Protein AF-A0A6I1HTA2-F1 (afdb_monomer)

Solvent-accessible surface area (backbone atoms only — not comparable to full-atom values): 23032 Å² total; per-residue (Å²): 132,74,70,72,24,56,87,60,20,30,31,31,39,62,75,44,54,17,88,78,35,77,84,54,64,39,49,25,40,36,20,48,51,36,47,83,95,54,58,52,68,89,63,70,49,39,44,61,61,38,47,58,70,46,81,68,65,88,67,52,58,52,74,61,76,42,40,34,39,36,61,50,63,54,88,80,76,42,37,81,45,33,26,37,35,41,40,52,60,35,71,24,55,63,35,62,43,69,68,36,42,53,48,39,51,52,50,50,54,50,49,47,32,46,45,32,57,69,27,43,66,27,91,76,36,36,28,35,91,65,39,49,60,51,51,50,56,48,52,55,60,62,43,53,35,46,43,89,48,47,48,33,76,74,41,45,41,40,75,28,76,96,68,83,48,57,28,30,32,44,61,48,67,66,25,36,41,35,39,46,63,50,54,66,72,58,90,67,73,101,84,66,96,74,83,62,85,54,93,78,72,77,49,76,36,40,30,24,76,28,76,56,97,90,44,68,25,42,23,52,32,62,66,59,48,71,45,87,60,84,75,71,78,71,70,80,80,66,100,61,66,38,83,46,71,80,60,38,67,37,97,90,55,58,21,46,38,39,32,42,36,43,38,82,50,70,73,57,96,88,50,68,66,57,92,52,64,73,44,21,34,30,33,29,28,16,82,42,67,58,38,51,74,75,67,44,44,74,45,31,51,45,70,42,65,38,48,73,43,53,21,30,38,28,35,41,24,61,42,88,51,91,68,65,42,83,43,79,40,54,71,76,43,20,52,46,64,57,43,54,74,79,42,94,72,66,83,45,78,59,48,72,79,31,43,48,42,28,40,66,37,80,69,61,61,94,56,90,84,70,88,42,66,26,41,51,33,68,52,55,99,8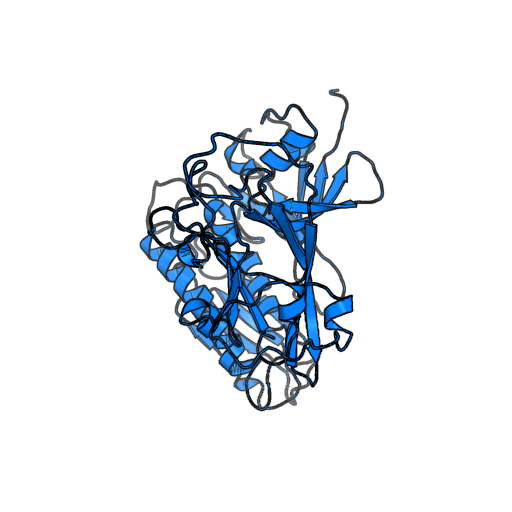2,62,88,63,66,63,64,71,43,36,58,37,53,63,55,71,57,25,37,36,38,42,48,74,69,80,91,126

Secondary structure (DSSP, 8-state):
----S-TTEEEEEEEE--TTSTT--EEEEEPTT--TT-SS-SS-EEEES-B-S-S-GGG--EE-SSEEEEEE-PSSP-TTT-EEEEEE--SSTT--SHHHHHHHHHHHHHHHHHHIIIIISSSS-SB-TTHHHHHHHHHHHT--EEGGGHHHHHH--B--TTT-SPPEEEE-TT-EEEEEE-S----S-TT-----------EEEE-EEEEETTEEEEESSHHHHHTT-------S--S--BS-GGGGGSTTT--SEEEEE--SSPPPTTSPP---GGGSEEEEEESSHHHHHHSPEEEEEE-SSEEEEEEEEEEEEETT-SSPEEEEEETT-BHHHHHTTTS-----TTHHHHEEEEEEE--SSS-TT--EEEEEESS-TT--S--GGGGGPBP-TT-EEEE------

Structure (mmCIF, N/CA/C/O backbone):
data_AF-A0A6I1HTA2-F1
#
_entry.id   AF-A0A6I1HTA2-F1
#
loop_
_atom_site.group_PDB
_atom_site.id
_atom_site.type_symbol
_atom_site.label_atom_id
_atom_site.label_alt_id
_atom_site.label_comp_id
_atom_site.label_asym_id
_atom_site.label_entity_id
_atom_site.label_seq_id
_atom_site.pdbx_PDB_ins_code
_atom_site.Cartn_x
_atom_site.Cartn_y
_atom_site.Cartn_z
_atom_site.occupancy
_atom_site.B_iso_or_equiv
_atom_site.auth_seq_id
_atom_site.auth_comp_id
_atom_site.auth_asym_id
_atom_site.auth_atom_id
_atom_site.pdbx_PDB_model_num
ATOM 1 N N . MET A 1 1 ? 13.888 22.150 19.339 1.00 44.03 1 MET A N 1
ATOM 2 C CA . MET A 1 1 ? 13.905 21.905 17.881 1.00 44.03 1 MET A CA 1
ATOM 3 C C . MET A 1 1 ? 12.571 22.363 17.313 1.00 44.03 1 MET A C 1
ATOM 5 O O . MET A 1 1 ? 11.570 22.090 17.970 1.00 44.03 1 MET A O 1
ATOM 9 N N . PRO A 1 2 ? 12.536 23.119 16.205 1.00 40.41 2 PRO A N 1
ATOM 10 C CA . PRO A 1 2 ? 11.285 23.691 15.713 1.00 40.41 2 PRO A CA 1
ATOM 11 C C . PRO A 1 2 ? 10.318 22.600 15.226 1.00 40.41 2 PRO A C 1
ATOM 13 O O . PRO A 1 2 ? 10.735 21.518 14.828 1.00 40.41 2 PRO A O 1
ATOM 16 N N . SER A 1 3 ? 9.013 22.859 15.299 1.00 44.41 3 SER A N 1
ATOM 17 C CA . SER A 1 3 ? 7.999 22.044 14.623 1.00 44.41 3 SER A CA 1
ATOM 18 C C . SER A 1 3 ? 8.185 22.214 13.116 1.00 44.41 3 SER A C 1
ATOM 20 O O . SER A 1 3 ? 8.087 23.334 12.616 1.00 44.41 3 SER A O 1
ATOM 22 N N . PHE A 1 4 ? 8.508 21.138 12.401 1.00 51.53 4 PHE A N 1
ATOM 23 C CA . PHE A 1 4 ? 8.965 21.243 11.010 1.00 51.53 4 PHE A CA 1
ATOM 24 C C . PHE A 1 4 ? 7.854 21.097 9.966 1.00 51.53 4 PHE A C 1
ATOM 26 O O . PHE A 1 4 ? 8.084 21.443 8.814 1.00 51.53 4 PHE A O 1
ATOM 33 N N . SER A 1 5 ? 6.661 20.631 10.340 1.00 54.19 5 SER A N 1
ATOM 34 C CA . SER A 1 5 ? 5.533 20.509 9.412 1.00 54.19 5 SER A CA 1
ATOM 35 C C . SER A 1 5 ? 4.430 21.516 9.770 1.00 54.19 5 SER A C 1
ATOM 37 O O . SER A 1 5 ? 3.880 21.445 10.876 1.00 54.19 5 SER A O 1
ATOM 39 N N . PRO A 1 6 ? 4.097 22.457 8.864 1.00 57.16 6 PRO A N 1
ATOM 40 C CA . PRO A 1 6 ? 2.872 23.245 8.953 1.00 57.16 6 PRO A CA 1
ATOM 41 C C . PRO A 1 6 ? 1.632 22.351 9.086 1.00 57.16 6 PRO A C 1
ATOM 43 O O . PRO A 1 6 ? 1.630 21.187 8.677 1.00 57.16 6 PRO A O 1
ATOM 46 N N . ASN A 1 7 ? 0.540 22.904 9.622 1.00 64.44 7 ASN A N 1
ATOM 47 C CA . ASN A 1 7 ? -0.749 22.212 9.599 1.00 64.44 7 ASN A CA 1
ATOM 48 C C . ASN A 1 7 ? -1.073 21.772 8.158 1.00 64.44 7 ASN A C 1
ATOM 50 O O . ASN A 1 7 ? -1.071 22.599 7.250 1.00 64.44 7 ASN A O 1
ATOM 54 N N . ASN A 1 8 ? -1.378 20.482 7.978 1.00 73.50 8 ASN A N 1
ATOM 55 C CA . ASN A 1 8 ? -1.831 19.872 6.721 1.00 73.50 8 ASN A CA 1
ATOM 56 C C . ASN A 1 8 ? -0.791 19.741 5.583 1.00 73.50 8 ASN A C 1
ATOM 58 O O . ASN A 1 8 ? -1.181 19.695 4.417 1.00 73.50 8 ASN A O 1
ATOM 62 N N . SER A 1 9 ? 0.511 19.622 5.877 1.00 83.50 9 SER A N 1
ATOM 63 C CA . SER A 1 9 ? 1.517 19.346 4.832 1.00 83.50 9 SER A CA 1
ATOM 64 C C . SER A 1 9 ? 2.555 18.289 5.205 1.00 83.50 9 SER A C 1
ATOM 66 O O . SER A 1 9 ? 3.133 18.338 6.289 1.00 83.50 9 SER A O 1
ATOM 68 N N . TYR A 1 10 ? 2.864 17.390 4.273 1.00 87.81 10 TYR A N 1
ATOM 69 C CA . TYR A 1 10 ? 4.065 16.558 4.342 1.00 87.81 10 TYR A CA 1
ATOM 70 C C . TYR A 1 10 ? 5.316 17.387 4.065 1.00 87.81 10 TYR A C 1
ATOM 72 O O . TYR A 1 10 ? 5.271 18.354 3.303 1.00 87.81 10 TYR A O 1
ATOM 80 N N . VAL A 1 11 ? 6.450 16.948 4.607 1.00 86.50 11 VAL A N 1
ATOM 81 C CA . VAL A 1 11 ? 7.762 17.531 4.307 1.00 86.50 11 VAL A CA 1
ATOM 82 C C . VAL A 1 11 ? 8.728 16.421 3.925 1.00 86.50 11 VAL A C 1
ATOM 84 O O . VAL A 1 11 ? 8.946 15.496 4.703 1.00 86.50 11 VAL A O 1
ATOM 87 N N . VAL A 1 12 ? 9.328 16.511 2.740 1.00 87.38 12 VAL A N 1
ATOM 88 C CA . VAL A 1 12 ? 10.483 15.685 2.391 1.00 87.38 12 VAL A CA 1
ATOM 89 C C . VAL A 1 12 ? 11.707 16.306 3.048 1.00 87.38 12 VAL A C 1
ATOM 91 O O . VAL A 1 12 ? 12.084 17.437 2.746 1.00 87.38 12 VAL A O 1
ATOM 94 N N . TYR A 1 13 ? 12.293 15.580 3.991 1.00 85.00 13 TYR A N 1
ATOM 95 C CA . TYR A 1 13 ? 13.418 16.033 4.792 1.00 85.00 13 TYR A CA 1
ATOM 96 C C . TYR A 1 13 ? 14.603 15.104 4.564 1.00 85.00 13 TYR A C 1
ATOM 98 O O . TYR A 1 13 ? 14.531 13.911 4.856 1.00 85.00 13 TYR A O 1
ATOM 106 N N . THR A 1 14 ? 15.685 15.642 4.011 1.00 83.56 14 THR A N 1
ATOM 107 C CA . THR A 1 14 ? 16.814 14.840 3.519 1.00 83.56 14 THR A CA 1
ATOM 108 C C . THR A 1 14 ? 17.933 14.625 4.530 1.00 83.56 14 THR A C 1
ATOM 110 O O . THR A 1 14 ? 18.796 13.773 4.340 1.00 83.56 14 THR A O 1
ATOM 113 N N . SER A 1 15 ? 17.852 15.323 5.660 1.00 80.69 15 SER A N 1
ATOM 114 C CA . SER A 1 15 ? 18.816 15.247 6.757 1.00 80.69 15 SER A CA 1
ATOM 115 C C . SER A 1 15 ? 18.185 14.678 8.028 1.00 80.69 15 SER A C 1
ATOM 117 O O . SER A 1 15 ? 18.493 15.134 9.132 1.00 80.69 15 SER A O 1
ATOM 119 N N . TYR A 1 16 ? 17.246 13.732 7.902 1.00 83.19 16 TYR A N 1
ATOM 120 C CA . TYR A 1 16 ? 16.675 13.075 9.077 1.00 83.19 16 TYR A CA 1
ATOM 121 C C . TYR A 1 16 ? 17.714 12.158 9.722 1.00 83.19 16 TYR A C 1
ATOM 123 O O . TYR A 1 16 ? 18.371 11.390 9.024 1.00 83.19 16 TYR A O 1
ATOM 131 N N . SER A 1 17 ? 17.821 12.214 11.050 1.00 82.94 17 SER A N 1
ATOM 132 C CA . SER A 1 17 ? 18.626 11.296 11.853 1.00 82.94 17 SER A CA 1
ATOM 133 C C . SER A 1 17 ? 17.746 10.719 12.958 1.00 82.94 17 SER A C 1
ATOM 135 O O . SER A 1 17 ? 17.082 11.462 13.683 1.00 82.94 17 SER A O 1
ATOM 137 N N . GLY A 1 18 ? 17.700 9.391 13.037 1.00 83.00 18 GLY A N 1
ATOM 138 C CA . GLY A 1 18 ? 16.875 8.667 13.997 1.00 83.00 18 GLY A CA 1
ATOM 139 C C . GLY A 1 18 ? 17.499 8.666 15.397 1.00 83.00 18 GLY A C 1
ATOM 140 O O . GLY A 1 18 ? 18.722 8.763 15.525 1.00 83.00 18 GLY A O 1
ATOM 141 N N . PRO A 1 19 ? 16.696 8.505 16.465 1.00 84.69 19 PRO A N 1
ATOM 142 C CA . PRO A 1 19 ? 17.203 8.424 17.835 1.00 84.69 19 PRO A CA 1
ATOM 143 C C . PRO A 1 19 ? 18.189 7.271 18.069 1.00 84.69 19 PRO A C 1
ATOM 145 O O . PRO A 1 19 ? 19.048 7.371 18.942 1.00 84.69 19 PRO A O 1
ATOM 148 N N . ASP A 1 20 ? 18.074 6.181 17.306 1.00 86.44 20 ASP A N 1
ATOM 149 C CA . ASP A 1 20 ? 18.918 4.993 17.430 1.00 86.44 20 ASP A CA 1
ATOM 150 C C . ASP A 1 20 ? 20.165 5.014 16.530 1.00 86.44 20 ASP A C 1
ATOM 152 O O . ASP A 1 20 ? 21.090 4.247 16.785 1.00 86.44 20 ASP A O 1
ATOM 156 N N . ALA A 1 21 ? 20.261 5.903 15.537 1.00 84.62 21 ALA A N 1
ATOM 157 C CA . ALA A 1 21 ? 21.483 6.128 14.753 1.00 84.62 21 ALA A CA 1
ATOM 158 C C . ALA A 1 21 ? 21.781 7.634 14.594 1.00 84.62 21 ALA A C 1
ATOM 160 O O . ALA A 1 21 ? 21.619 8.200 13.505 1.00 84.62 21 ALA A O 1
ATOM 161 N N . PRO A 1 22 ? 22.208 8.308 15.679 1.00 82.19 22 PRO A N 1
ATOM 162 C CA . PRO A 1 22 ? 22.538 9.725 15.626 1.00 82.19 22 PRO A CA 1
ATOM 163 C C . PRO A 1 22 ? 23.707 9.975 14.662 1.00 82.19 22 PRO A C 1
ATOM 165 O O . PRO A 1 22 ? 24.758 9.349 14.775 1.00 82.19 22 PRO A O 1
ATOM 168 N N . GLY A 1 23 ? 23.527 10.912 13.729 1.00 79.00 23 GLY A N 1
ATOM 169 C CA . GLY A 1 23 ? 24.540 11.318 12.745 1.00 79.00 23 GLY A CA 1
ATOM 170 C C . GLY A 1 23 ? 24.450 10.620 11.384 1.00 79.00 23 GLY A C 1
ATOM 171 O O . GLY A 1 23 ? 25.041 11.111 10.424 1.00 79.00 23 GLY A O 1
ATOM 172 N N . GLU A 1 24 ? 23.677 9.540 11.256 1.00 83.50 24 GLU A N 1
ATOM 173 C CA . GLU A 1 24 ? 23.372 8.933 9.956 1.00 83.50 24 GLU A CA 1
ATOM 174 C C . GLU A 1 24 ? 22.177 9.653 9.318 1.00 83.50 24 GLU A C 1
ATOM 176 O O . GLU A 1 24 ? 21.058 9.589 9.833 1.00 83.50 24 GLU A O 1
ATOM 181 N N . LEU A 1 25 ? 22.430 10.371 8.218 1.00 82.19 25 LEU A N 1
ATOM 182 C CA . LEU A 1 25 ? 21.426 11.167 7.509 1.00 82.19 25 LEU A CA 1
ATOM 183 C C . LEU A 1 25 ? 20.768 10.359 6.391 1.00 82.19 25 LEU A C 1
ATOM 185 O O . LEU A 1 25 ? 21.450 9.701 5.604 1.00 82.19 25 LEU A O 1
ATOM 189 N N . GLN A 1 26 ? 19.441 10.432 6.305 1.00 83.31 26 GLN A N 1
ATOM 190 C CA . GLN A 1 26 ? 18.653 9.783 5.259 1.00 83.31 26 GLN A CA 1
ATOM 191 C C . GLN A 1 26 ? 17.484 10.671 4.815 1.00 83.31 26 GLN A C 1
ATOM 193 O O . GLN A 1 26 ? 16.970 11.482 5.592 1.00 83.31 26 GLN A O 1
ATOM 198 N N . ALA A 1 27 ? 17.002 10.446 3.587 1.00 87.19 27 ALA A N 1
ATOM 199 C CA . ALA A 1 27 ? 15.817 11.108 3.052 1.00 87.19 27 ALA A CA 1
ATOM 200 C C . ALA A 1 27 ? 14.510 10.453 3.506 1.00 87.19 27 ALA A C 1
ATOM 202 O O . ALA A 1 27 ? 14.280 9.257 3.302 1.00 87.19 27 ALA A O 1
ATOM 203 N N . TRP A 1 28 ? 13.656 11.261 4.130 1.00 89.12 28 TRP A N 1
ATOM 204 C CA . TRP A 1 28 ? 12.415 10.840 4.768 1.00 89.12 28 TRP A CA 1
ATOM 205 C C . TRP A 1 28 ? 11.244 11.706 4.318 1.00 89.12 28 TRP A C 1
ATOM 207 O O . TRP A 1 28 ? 11.382 12.908 4.098 1.00 89.12 28 TRP A O 1
ATOM 217 N N . LEU A 1 29 ? 10.066 11.097 4.240 1.00 90.50 29 LEU A N 1
ATOM 218 C CA . LEU A 1 29 ? 8.795 11.800 4.196 1.00 90.50 29 LEU A CA 1
ATOM 219 C C . LEU A 1 29 ? 8.286 11.950 5.632 1.00 90.50 29 LEU A C 1
ATOM 221 O O . LEU A 1 29 ? 7.937 10.967 6.289 1.00 90.50 29 LEU A O 1
ATOM 225 N N . LEU A 1 30 ? 8.260 13.186 6.120 1.00 88.00 30 LEU A N 1
ATOM 226 C CA . LEU A 1 30 ? 7.717 13.533 7.426 1.00 88.00 30 LEU A CA 1
ATOM 227 C C . LEU A 1 30 ? 6.222 13.862 7.293 1.00 88.00 30 LEU A C 1
ATOM 229 O O . LEU A 1 30 ? 5.851 14.629 6.396 1.00 88.00 30 LEU A O 1
ATOM 233 N N . PRO A 1 31 ? 5.362 13.306 8.163 1.00 85.62 31 PRO A N 1
ATOM 234 C CA . PRO A 1 31 ? 3.917 13.488 8.081 1.00 85.62 31 PRO A CA 1
ATOM 235 C C . PRO A 1 31 ? 3.468 14.907 8.479 1.00 85.62 31 PRO A C 1
ATOM 237 O O . PRO A 1 31 ? 4.224 15.639 9.130 1.00 85.62 31 PRO A O 1
ATOM 240 N N . PRO A 1 32 ? 2.222 15.300 8.148 1.00 80.38 32 PRO A N 1
ATOM 241 C CA . PRO A 1 32 ? 1.604 16.515 8.662 1.00 80.38 32 PRO A CA 1
ATOM 242 C C . PRO A 1 32 ? 1.668 16.610 10.187 1.00 80.38 32 PRO A C 1
ATOM 244 O O . PRO A 1 32 ? 1.536 15.606 10.888 1.00 80.38 32 PRO A O 1
ATOM 247 N N . GLN A 1 33 ? 1.838 17.829 10.707 1.00 73.31 33 GLN A N 1
ATOM 248 C CA . GLN A 1 33 ? 1.921 18.111 12.149 1.00 73.31 33 GLN A CA 1
ATOM 249 C C . GLN A 1 33 ? 3.079 17.388 12.865 1.00 73.31 33 GLN A C 1
ATOM 251 O O . GLN A 1 33 ? 3.075 17.221 14.090 1.00 73.31 33 GLN A O 1
ATOM 256 N N . PHE A 1 34 ? 4.099 16.979 12.107 1.00 71.75 34 PHE A N 1
ATOM 257 C CA . PHE A 1 34 ? 5.320 16.397 12.640 1.00 71.75 34 PHE A CA 1
ATOM 258 C C . PHE A 1 34 ? 5.974 17.308 13.691 1.00 71.75 34 PHE A C 1
ATOM 260 O O . PHE A 1 34 ? 6.294 18.476 13.445 1.00 71.75 34 PHE A O 1
ATOM 267 N N . THR A 1 35 ? 6.226 16.727 14.867 1.00 66.19 35 THR A N 1
ATOM 268 C CA . THR A 1 35 ? 7.012 17.344 15.936 1.00 66.19 35 THR A CA 1
ATOM 269 C C . THR A 1 35 ? 8.148 16.408 16.332 1.00 66.19 35 THR A C 1
ATOM 271 O O . THR A 1 35 ? 7.907 15.294 16.793 1.00 66.19 35 THR A O 1
ATOM 274 N N . TYR A 1 36 ? 9.389 16.872 16.176 1.00 59.16 36 TYR A N 1
ATOM 275 C CA . TYR A 1 36 ? 10.579 16.083 16.488 1.00 59.16 36 TYR A CA 1
ATOM 276 C C . TYR A 1 36 ? 10.604 15.657 17.965 1.00 59.16 36 TYR A C 1
ATOM 278 O O . TYR A 1 36 ? 10.361 16.476 18.854 1.00 59.16 36 TYR A O 1
ATOM 286 N N . GLY A 1 37 ? 10.919 14.385 18.227 1.00 54.81 37 GLY A N 1
ATOM 287 C CA . GLY A 1 37 ? 11.061 13.847 19.584 1.00 54.81 37 GLY A CA 1
ATOM 288 C C . GLY A 1 37 ? 9.748 13.637 20.348 1.00 54.81 37 GLY A C 1
ATOM 289 O O . GLY A 1 37 ? 9.794 13.290 21.526 1.00 54.81 37 GLY A O 1
ATOM 290 N N . LYS A 1 38 ? 8.580 13.825 19.716 1.00 57.62 38 LYS A N 1
ATOM 291 C CA . LYS A 1 38 ? 7.293 13.436 20.306 1.00 57.62 38 LYS A CA 1
ATOM 292 C C . LYS A 1 38 ? 6.910 12.033 19.844 1.00 57.62 38 LYS A C 1
ATOM 294 O O . LYS A 1 38 ? 6.862 11.759 18.652 1.00 57.62 38 LYS A O 1
ATOM 299 N N . GLN A 1 39 ? 6.620 11.160 20.807 1.00 50.59 39 GLN A N 1
ATOM 300 C CA . GLN A 1 39 ? 6.263 9.759 20.554 1.00 50.59 39 GLN A CA 1
ATOM 301 C C . GLN A 1 39 ? 4.868 9.598 19.936 1.00 50.59 39 GLN A C 1
ATOM 303 O O . GLN A 1 39 ? 4.613 8.588 19.291 1.00 50.59 39 GLN A O 1
ATOM 308 N N . SER A 1 40 ? 3.993 10.601 20.069 1.00 52.25 40 SER A N 1
ATOM 309 C CA . SER A 1 40 ? 2.632 10.567 19.527 1.00 52.25 40 SER A CA 1
ATOM 310 C C . SER A 1 40 ? 2.399 11.675 18.493 1.00 52.25 40 SER A C 1
ATOM 312 O O . SER A 1 40 ? 2.814 12.816 18.736 1.00 52.25 40 SER A O 1
ATOM 314 N N . PRO A 1 41 ? 1.693 11.393 17.375 1.00 54.38 41 PRO A N 1
ATOM 315 C CA . PRO A 1 41 ? 1.102 12.450 16.565 1.00 54.38 41 PRO A CA 1
ATOM 316 C C . PRO A 1 41 ? 0.217 13.316 17.479 1.00 54.38 41 PRO A C 1
ATOM 318 O O . PRO A 1 41 ? -0.440 12.782 18.377 1.00 54.38 41 PRO A O 1
ATOM 321 N N . PRO A 1 42 ? 0.205 14.648 17.305 1.00 51.56 42 PRO A N 1
ATOM 322 C CA . PRO A 1 42 ? -0.468 15.559 18.232 1.00 51.56 42 PRO A CA 1
ATOM 323 C C . PRO A 1 42 ? -1.990 15.349 18.330 1.00 51.56 42 PRO A C 1
ATOM 325 O O . PRO A 1 42 ? -2.609 15.886 19.247 1.00 51.56 42 PRO A O 1
ATOM 328 N N . VAL A 1 43 ? -2.592 14.557 17.433 1.00 55.69 43 VAL A N 1
ATOM 329 C CA . VAL A 1 43 ? -4.019 14.220 17.431 1.00 55.69 43 VAL A CA 1
ATOM 330 C C . VAL A 1 43 ? -4.198 12.718 17.140 1.00 55.69 43 VAL A C 1
ATOM 332 O O . VAL A 1 43 ? -3.662 12.241 16.137 1.00 55.69 43 VAL A O 1
ATOM 335 N N . PRO A 1 44 ? -4.942 11.952 17.969 1.00 60.84 44 PRO A N 1
ATOM 336 C CA . PRO A 1 44 ? -5.345 10.584 17.637 1.00 60.84 44 PRO A CA 1
ATOM 337 C C . PRO A 1 44 ? -6.110 10.547 16.311 1.00 60.84 44 PRO A C 1
ATOM 339 O O . PRO A 1 44 ? -6.989 11.380 16.083 1.00 60.84 44 PRO A O 1
ATOM 342 N N . LEU A 1 45 ? -5.816 9.568 15.455 1.00 75.69 45 LEU A N 1
ATOM 343 C CA . LEU A 1 45 ? -6.467 9.465 14.148 1.00 75.69 45 LEU A CA 1
ATOM 344 C C . LEU A 1 45 ? -7.8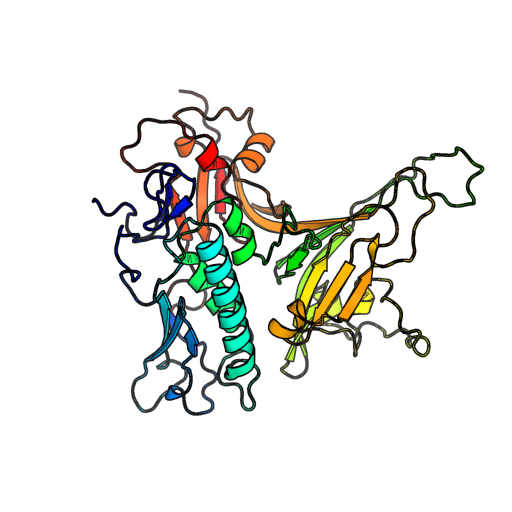75 8.918 14.343 1.00 75.69 45 LEU A C 1
ATOM 346 O O . LEU A 1 45 ? -8.044 7.754 14.709 1.00 75.69 45 LEU A O 1
ATOM 350 N N . ALA A 1 46 ? -8.870 9.778 14.153 1.00 79.19 46 ALA A N 1
ATOM 351 C CA . ALA A 1 46 ? -10.275 9.458 14.337 1.00 79.19 46 ALA A CA 1
ATOM 352 C C . ALA A 1 46 ? -10.901 8.976 13.022 1.00 79.19 46 ALA A C 1
ATOM 354 O O . ALA A 1 46 ? -10.920 9.710 12.039 1.00 79.19 46 ALA A O 1
ATOM 355 N N . LEU A 1 47 ? -11.436 7.758 13.011 1.00 84.50 47 LEU A N 1
ATOM 356 C CA . LEU A 1 47 ? -12.104 7.156 11.859 1.00 84.50 47 LEU A CA 1
ATOM 357 C C . LEU A 1 47 ? -13.568 6.846 12.207 1.00 84.50 47 LEU A C 1
ATOM 359 O O . LEU A 1 47 ? -13.840 5.841 12.877 1.00 84.50 47 LEU A O 1
ATOM 363 N N . PRO A 1 48 ? -14.518 7.710 11.806 1.00 85.62 48 PRO A N 1
ATOM 364 C CA . PRO A 1 48 ? -15.938 7.469 12.036 1.00 85.62 48 PRO A CA 1
ATOM 365 C C . PRO A 1 48 ? -16.497 6.414 11.067 1.00 85.62 48 PRO A C 1
ATOM 367 O O . PRO A 1 48 ? -15.914 6.130 10.022 1.00 85.62 48 PRO A O 1
ATOM 370 N N . ASN A 1 49 ? -17.678 5.876 11.383 1.00 85.94 49 ASN A N 1
ATOM 371 C CA . ASN A 1 49 ? -18.510 5.053 10.487 1.00 85.94 49 ASN A CA 1
ATOM 372 C C . ASN A 1 49 ? -17.937 3.689 10.044 1.00 85.94 49 ASN A C 1
ATOM 374 O O . ASN A 1 49 ? -18.523 3.047 9.164 1.00 85.94 49 ASN A O 1
ATOM 378 N N . LEU A 1 50 ? -16.849 3.214 10.663 1.00 89.94 50 LEU A N 1
ATOM 379 C CA . LEU A 1 50 ? -16.261 1.900 10.358 1.00 89.94 50 LEU A CA 1
ATOM 380 C C . LEU A 1 50 ? -16.891 0.736 11.135 1.00 89.94 50 LEU A C 1
ATOM 382 O O . LEU A 1 50 ? -16.786 -0.406 10.698 1.00 89.94 50 LEU A O 1
ATOM 386 N N . TRP A 1 51 ? -17.550 1.003 12.265 1.00 93.31 51 TRP A N 1
ATOM 387 C CA . TRP A 1 51 ? -18.270 -0.023 13.023 1.00 93.31 51 TRP A CA 1
ATOM 388 C C . TRP A 1 51 ? -19.557 -0.438 12.293 1.00 93.31 51 TRP A C 1
ATOM 390 O O . TRP A 1 51 ? -20.252 0.402 11.718 1.00 93.31 51 TRP A O 1
ATOM 400 N N . THR A 1 52 ? -19.893 -1.728 12.308 1.00 91.81 52 THR A N 1
ATOM 401 C CA . THR A 1 52 ? -21.084 -2.268 11.623 1.00 91.81 52 THR A CA 1
ATOM 402 C C . THR A 1 52 ? -22.395 -1.945 12.336 1.00 91.81 52 THR A C 1
ATOM 404 O O . THR A 1 52 ? -23.451 -1.983 11.708 1.00 91.81 52 THR A O 1
ATOM 407 N N . GLY A 1 53 ? -22.347 -1.611 13.629 1.00 91.50 53 GLY A N 1
ATOM 408 C CA . GLY A 1 53 ? -23.534 -1.559 14.487 1.00 91.50 53 GLY A CA 1
ATOM 409 C C . GLY A 1 53 ? -23.818 -2.875 15.220 1.00 91.50 53 GLY A C 1
ATOM 410 O O . GLY A 1 53 ? -24.797 -2.956 15.958 1.00 91.50 53 GLY A O 1
ATOM 411 N N . LEU A 1 54 ? -22.987 -3.901 15.011 1.00 90.19 54 LEU A N 1
ATOM 412 C CA . LEU A 1 54 ? -23.128 -5.224 15.617 1.00 90.19 54 LEU A CA 1
ATOM 413 C C . LEU A 1 54 ? -22.090 -5.433 16.728 1.00 90.19 54 LEU A C 1
ATOM 415 O O . LEU A 1 54 ? -20.971 -4.925 16.646 1.00 90.19 54 LEU A O 1
ATOM 419 N N . GLY A 1 55 ? -22.452 -6.221 17.743 1.00 89.88 55 GLY A N 1
ATOM 420 C CA . GLY A 1 55 ? -21.581 -6.549 18.877 1.00 89.88 55 GLY A CA 1
ATOM 421 C C . GLY A 1 55 ? -21.293 -5.369 19.812 1.00 89.88 55 GLY A C 1
ATOM 422 O O . GLY A 1 55 ? -21.876 -4.296 19.684 1.00 89.88 55 GLY A O 1
ATOM 423 N N . ASP A 1 56 ? -20.403 -5.574 20.785 1.00 91.38 56 ASP A N 1
ATOM 424 C CA . ASP A 1 56 ? -19.968 -4.510 21.694 1.00 91.38 56 ASP A CA 1
ATOM 425 C C . ASP A 1 56 ? -18.780 -3.738 21.086 1.00 91.38 56 ASP A C 1
ATOM 427 O O . ASP A 1 56 ? -17.691 -4.312 20.960 1.00 91.38 56 ASP A O 1
ATOM 431 N N . PRO A 1 57 ? -18.924 -2.439 20.746 1.00 92.56 57 PRO A N 1
ATOM 432 C CA . PRO A 1 57 ? -17.827 -1.654 20.192 1.00 92.56 57 PRO A CA 1
ATOM 433 C C . PRO A 1 57 ? -16.644 -1.522 21.159 1.00 92.56 57 PRO A C 1
ATOM 435 O O . PRO A 1 57 ? -15.527 -1.304 20.701 1.00 92.56 57 PRO A O 1
ATOM 438 N N . SER A 1 58 ? -16.825 -1.701 22.474 1.00 92.62 58 SER A N 1
ATOM 439 C CA . SER A 1 58 ? -15.730 -1.625 23.455 1.00 92.62 58 SER A CA 1
ATOM 440 C C . SER A 1 58 ? -14.632 -2.683 23.241 1.00 92.62 58 SER A C 1
ATOM 442 O O . SER A 1 58 ? -13.502 -2.503 23.715 1.00 92.62 58 SER A O 1
ATOM 444 N N . THR A 1 59 ? -14.955 -3.745 22.493 1.00 93.31 59 THR A N 1
ATOM 445 C CA . THR A 1 59 ? -14.057 -4.844 22.113 1.00 93.31 59 THR A CA 1
ATOM 446 C C . THR A 1 59 ? -13.162 -4.525 20.912 1.00 93.31 59 THR A C 1
ATOM 448 O O . THR A 1 59 ? -12.191 -5.244 20.689 1.00 93.31 59 THR A O 1
ATOM 451 N N . LEU A 1 60 ? -13.426 -3.434 20.173 1.00 94.25 60 LEU A N 1
ATOM 452 C CA . LEU A 1 60 ? -12.595 -2.946 19.062 1.00 94.25 60 LEU A CA 1
ATOM 453 C C . LEU A 1 60 ? -11.280 -2.350 19.586 1.00 94.25 60 LEU A C 1
ATOM 455 O O . LEU A 1 60 ? -11.057 -1.135 19.571 1.00 94.25 60 LEU A O 1
ATOM 459 N N . LYS A 1 61 ? -10.419 -3.226 20.100 1.00 94.81 61 LYS A N 1
ATOM 460 C CA . LYS A 1 61 ? -9.137 -2.897 20.710 1.00 94.81 61 LYS A CA 1
ATOM 461 C C . LYS A 1 61 ? -8.074 -3.862 20.225 1.00 94.81 61 LYS A C 1
ATOM 463 O O . LYS A 1 61 ? -8.198 -5.070 20.392 1.00 94.81 61 LYS A O 1
ATOM 468 N N . LEU A 1 62 ? -7.004 -3.316 19.670 1.00 95.50 62 LEU A N 1
ATOM 469 C CA . LEU A 1 62 ? -5.823 -4.076 19.280 1.00 95.50 62 LEU A CA 1
ATOM 470 C C . LEU A 1 62 ? -4.598 -3.219 19.544 1.00 95.50 62 LEU A C 1
ATOM 472 O O . LEU A 1 62 ? -4.626 -2.018 19.294 1.00 95.50 62 LEU A O 1
ATOM 476 N N . SER A 1 63 ? -3.524 -3.815 20.041 1.00 94.19 63 SER A N 1
ATOM 477 C CA . SER A 1 63 ? -2.272 -3.100 20.258 1.00 94.19 63 SER A CA 1
ATOM 478 C C . SER A 1 63 ? -1.091 -4.015 20.018 1.00 94.19 63 SER A C 1
ATOM 480 O O . SER A 1 63 ? -1.140 -5.207 20.310 1.00 94.19 63 SER A O 1
ATOM 482 N N . ASN A 1 64 ? -0.011 -3.428 19.530 1.00 94.56 64 ASN A N 1
ATOM 483 C CA . ASN A 1 64 ? 1.321 -4.005 19.525 1.00 94.56 64 ASN A CA 1
ATOM 484 C C . ASN A 1 64 ? 2.335 -2.900 19.906 1.00 94.56 64 ASN A C 1
ATOM 486 O O . ASN A 1 64 ? 1.908 -1.816 20.314 1.00 94.56 64 ASN A O 1
ATOM 490 N N . PRO A 1 65 ? 3.655 -3.143 19.827 1.00 91.69 65 PRO A N 1
ATOM 491 C CA . PRO A 1 65 ? 4.645 -2.149 20.241 1.00 91.69 65 PRO A CA 1
ATOM 492 C C . PRO A 1 65 ? 4.634 -0.818 19.466 1.00 91.69 65 PRO A C 1
ATOM 494 O O . PRO A 1 65 ? 5.090 0.186 20.013 1.00 91.69 65 PRO A O 1
ATOM 497 N N . ASP A 1 66 ? 4.122 -0.778 18.231 1.00 90.56 66 ASP A N 1
ATOM 498 C CA . ASP A 1 66 ? 4.157 0.414 17.360 1.00 90.56 66 ASP A CA 1
ATOM 499 C C . ASP A 1 66 ? 2.784 1.051 17.097 1.00 90.56 66 ASP A C 1
ATOM 501 O O . ASP A 1 66 ? 2.698 2.252 16.817 1.00 90.56 66 ASP A O 1
ATOM 505 N N . PHE A 1 67 ? 1.712 0.269 17.219 1.00 91.75 67 PHE A N 1
ATOM 506 C CA . PHE A 1 67 ? 0.360 0.664 16.854 1.00 91.75 67 PHE A CA 1
ATOM 507 C C . PHE A 1 67 ? -0.640 0.247 17.923 1.00 91.75 67 PHE A C 1
ATOM 509 O O . PHE A 1 67 ? -0.589 -0.865 18.449 1.00 91.75 67 PHE A O 1
ATOM 516 N N . SER A 1 68 ? -1.613 1.113 18.185 1.00 91.75 68 SER A N 1
ATOM 517 C CA . SER A 1 68 ? -2.806 0.752 18.943 1.00 91.75 68 SER A CA 1
ATOM 518 C C . SER A 1 68 ? -4.065 1.317 18.301 1.00 91.75 68 SER A C 1
ATOM 520 O O . SER A 1 68 ? -4.064 2.387 17.690 1.00 91.75 68 SER A O 1
ATOM 522 N N . MET A 1 69 ? -5.147 0.567 18.444 1.00 92.81 69 MET A N 1
ATOM 523 C CA . MET A 1 69 ? -6.494 0.920 18.043 1.00 92.81 69 MET A CA 1
ATOM 524 C C . MET A 1 69 ? -7.400 0.774 19.257 1.00 92.81 69 MET A C 1
ATOM 526 O O . MET A 1 69 ? -7.335 -0.222 19.978 1.00 92.81 69 MET A O 1
ATOM 530 N N . ALA A 1 70 ? -8.254 1.765 19.458 1.00 92.31 70 ALA A N 1
ATOM 531 C CA . ALA A 1 70 ? -9.343 1.741 20.418 1.00 92.31 70 ALA A CA 1
ATOM 532 C C . ALA A 1 70 ? -10.558 2.450 19.811 1.00 92.31 70 ALA A C 1
ATOM 534 O O . ALA A 1 70 ? -10.494 2.963 18.695 1.00 92.31 70 ALA A O 1
ATOM 535 N N . VAL A 1 71 ? -11.656 2.535 20.554 1.00 92.62 71 VAL A N 1
ATOM 536 C CA . VAL A 1 71 ? -12.829 3.316 20.151 1.00 92.62 71 VAL A CA 1
ATOM 537 C C . VAL A 1 71 ? -13.213 4.338 21.204 1.00 92.62 71 VAL A C 1
ATOM 539 O O . VAL A 1 71 ? -12.951 4.172 22.395 1.00 92.62 71 VAL A O 1
ATOM 542 N N . THR A 1 72 ? -13.899 5.378 20.754 1.00 91.12 72 THR A N 1
ATOM 543 C CA . THR A 1 72 ? -14.701 6.254 21.606 1.00 91.12 72 THR A CA 1
ATOM 544 C C . THR A 1 72 ? -16.122 6.313 21.091 1.00 91.12 72 THR A C 1
ATOM 546 O O . THR A 1 72 ? -16.327 6.376 19.879 1.00 91.12 72 THR A O 1
ATOM 549 N N . PHE A 1 73 ? -17.086 6.314 22.009 1.00 91.06 73 PHE A N 1
ATOM 550 C CA . PHE A 1 73 ? -18.503 6.414 21.694 1.00 91.06 73 PHE A CA 1
ATOM 551 C C . PHE A 1 73 ? -19.298 6.975 22.871 1.00 91.06 73 PHE A C 1
ATOM 553 O O . PHE A 1 73 ? -18.899 6.833 24.026 1.00 91.06 73 PHE A O 1
ATOM 560 N N . ASN A 1 74 ? -20.444 7.576 22.560 1.00 86.06 74 ASN A N 1
ATOM 561 C CA . ASN A 1 74 ? -21.438 7.972 23.553 1.00 86.06 74 ASN A CA 1
ATOM 562 C C . ASN A 1 74 ? -22.435 6.820 23.754 1.00 86.06 74 ASN A C 1
ATOM 564 O O . ASN A 1 74 ? -22.927 6.300 22.748 1.00 86.06 74 ASN A O 1
ATOM 568 N N . PRO A 1 75 ? -22.750 6.414 24.998 1.00 85.69 75 PRO A N 1
ATOM 569 C CA . PRO A 1 75 ? -23.810 5.446 25.266 1.00 85.69 75 PRO A CA 1
ATOM 570 C C . PRO A 1 75 ? -25.212 6.049 25.030 1.00 85.69 75 PRO A C 1
ATOM 572 O O . PRO A 1 75 ? -25.448 7.181 25.454 1.00 85.69 75 PRO A O 1
ATOM 575 N N . PRO A 1 76 ? -26.161 5.309 24.426 1.00 87.31 76 PRO A N 1
ATOM 576 C CA . PRO A 1 76 ? -25.981 4.007 23.784 1.00 87.31 76 PRO A CA 1
ATOM 577 C C . PRO A 1 76 ? -25.211 4.131 22.451 1.00 87.31 76 PRO A C 1
ATOM 579 O O . PRO A 1 76 ? -25.437 5.085 21.700 1.00 87.31 76 PRO A O 1
ATOM 582 N N . PRO A 1 77 ? -24.306 3.185 22.128 1.00 90.81 77 PRO A N 1
ATOM 583 C CA . PRO A 1 77 ? -23.527 3.262 20.901 1.00 90.81 77 PRO A CA 1
ATOM 584 C C . PRO A 1 77 ? -24.423 3.137 19.665 1.00 90.81 77 PRO A C 1
ATOM 586 O O . PRO A 1 77 ? -25.273 2.256 19.566 1.00 90.81 77 PRO A O 1
ATOM 589 N N . THR A 1 78 ? -24.181 4.004 18.688 1.00 89.38 78 THR A N 1
ATOM 590 C CA . THR A 1 78 ? -24.762 3.952 17.344 1.00 89.38 78 THR A CA 1
ATOM 591 C C . THR A 1 78 ? -23.625 3.931 16.331 1.00 89.38 78 THR A C 1
ATOM 593 O O . THR A 1 78 ? -22.506 4.348 16.637 1.00 89.38 78 THR A O 1
ATOM 596 N N . ARG A 1 79 ? -23.895 3.484 15.102 1.00 85.19 79 ARG A N 1
ATOM 597 C CA . ARG A 1 79 ? -22.882 3.475 14.035 1.00 85.19 79 ARG A CA 1
ATOM 598 C C . ARG A 1 79 ? -22.211 4.839 13.832 1.00 85.19 79 ARG A C 1
ATOM 600 O O . ARG A 1 79 ? -21.008 4.891 13.605 1.00 85.19 79 ARG A O 1
ATOM 607 N N . ALA A 1 80 ? -22.979 5.918 13.970 1.00 83.00 80 ALA A N 1
ATOM 608 C CA . ALA A 1 80 ? -22.487 7.285 13.845 1.00 83.00 80 ALA A CA 1
ATOM 609 C C . ALA A 1 80 ? -21.731 7.783 15.092 1.00 83.00 80 ALA A C 1
ATOM 611 O O . ALA A 1 80 ? -20.877 8.656 14.968 1.00 83.00 80 ALA A O 1
ATOM 612 N N . SER A 1 81 ? -22.029 7.258 16.290 1.00 86.12 81 SER A N 1
ATOM 613 C CA . SER A 1 81 ? -21.358 7.687 17.527 1.00 86.12 81 SER A CA 1
ATOM 614 C C . SER A 1 81 ? -20.057 6.937 17.809 1.00 86.12 81 SER A C 1
ATOM 616 O O . SER A 1 81 ? -19.249 7.427 18.596 1.00 86.12 81 SER A O 1
ATOM 618 N N . VAL A 1 82 ? -19.822 5.784 17.172 1.00 89.56 82 VAL A N 1
ATOM 619 C CA . VAL A 1 82 ? -18.568 5.032 17.305 1.00 89.56 82 VAL A CA 1
ATOM 620 C C . VAL A 1 82 ? -17.500 5.591 16.372 1.00 89.56 82 VAL A C 1
ATOM 622 O O . VAL A 1 82 ? -17.627 5.580 15.149 1.00 89.56 82 VAL A O 1
ATOM 625 N N . THR A 1 83 ? -16.406 6.043 16.976 1.00 90.19 83 THR A N 1
ATOM 626 C CA . THR A 1 83 ? -15.212 6.522 16.279 1.00 90.19 83 THR A CA 1
ATOM 627 C C . THR A 1 83 ? -14.020 5.670 16.682 1.00 90.19 83 THR A C 1
ATOM 629 O O . THR A 1 83 ? -13.703 5.579 17.871 1.00 90.19 83 THR A O 1
ATOM 632 N N . LEU A 1 84 ? -13.346 5.062 15.705 1.00 90.31 84 LEU A N 1
ATOM 633 C CA . LEU A 1 84 ? -12.072 4.389 15.944 1.00 90.31 84 LEU A CA 1
ATOM 634 C C . LEU A 1 84 ? -10.986 5.438 16.166 1.00 90.31 84 LEU A C 1
ATOM 636 O O . LEU A 1 84 ? -10.914 6.423 15.440 1.00 90.31 84 LEU A O 1
ATOM 640 N N . LYS A 1 85 ? -10.134 5.209 17.158 1.00 88.44 85 LYS A N 1
ATOM 641 C CA . LYS A 1 85 ? -8.940 5.996 17.444 1.00 88.44 85 LYS A CA 1
ATOM 642 C C . LYS A 1 85 ? -7.714 5.142 17.197 1.00 88.44 85 LYS A C 1
ATOM 644 O O . LYS A 1 85 ? -7.530 4.128 17.870 1.00 88.44 85 LYS A O 1
ATOM 649 N N . LEU A 1 86 ? -6.869 5.580 16.275 1.00 87.12 86 LEU A N 1
ATOM 650 C CA . LEU A 1 86 ? -5.562 4.981 16.045 1.00 87.12 86 LEU A CA 1
ATOM 651 C C . LEU A 1 86 ? -4.487 5.836 16.710 1.00 87.12 86 LEU A C 1
ATOM 653 O O . LEU A 1 86 ? -4.495 7.065 16.596 1.00 87.12 86 LEU A O 1
ATOM 657 N N . THR A 1 87 ? -3.553 5.173 17.379 1.00 84.19 87 THR A N 1
ATOM 658 C CA . THR A 1 87 ? -2.401 5.808 18.018 1.00 84.19 87 THR A CA 1
ATOM 659 C C . THR A 1 87 ? -1.130 5.110 17.559 1.00 84.19 87 THR A C 1
ATOM 661 O O . THR A 1 87 ? -1.011 3.889 17.671 1.00 84.19 87 THR A O 1
ATOM 664 N N . LEU A 1 88 ? -0.168 5.895 17.075 1.00 82.00 88 LEU A N 1
ATOM 665 C CA . LEU A 1 88 ? 1.215 5.454 16.925 1.00 82.00 88 LEU A CA 1
ATOM 666 C C . LEU A 1 88 ? 1.851 5.489 18.316 1.00 82.00 88 LEU A C 1
ATOM 668 O O . LEU A 1 88 ? 2.026 6.566 18.884 1.00 82.00 88 LEU A O 1
ATOM 672 N N . THR A 1 89 ? 2.131 4.321 18.889 1.00 77.25 89 THR A N 1
ATOM 673 C CA . THR A 1 89 ? 2.800 4.210 20.198 1.00 77.25 89 THR A CA 1
ATOM 674 C C . THR A 1 89 ? 4.296 4.501 20.069 1.00 77.25 89 THR A C 1
ATOM 676 O O . THR A 1 89 ? 4.899 5.026 21.001 1.00 77.25 89 THR A O 1
ATOM 679 N N . GLY A 1 90 ? 4.868 4.245 18.883 1.00 68.62 90 GLY A N 1
ATOM 680 C CA . GLY A 1 90 ? 6.100 4.885 18.424 1.00 68.62 90 GLY A CA 1
ATOM 681 C C . GLY A 1 90 ? 7.412 4.263 18.904 1.00 68.62 90 GLY A C 1
ATOM 682 O O . GLY A 1 90 ? 8.392 4.998 19.014 1.00 68.62 90 GLY A O 1
ATOM 683 N N . LEU A 1 91 ? 7.468 2.948 19.163 1.00 85.06 91 LEU A N 1
ATOM 684 C CA . LEU A 1 91 ? 8.711 2.278 19.573 1.00 85.06 91 LEU A CA 1
ATOM 685 C C . LEU A 1 91 ? 9.786 2.307 18.473 1.00 85.06 91 LEU A C 1
ATOM 687 O O . LEU A 1 91 ? 10.942 2.620 18.744 1.00 85.06 91 LEU A O 1
ATOM 691 N N . ASN A 1 92 ? 9.401 1.984 17.238 1.00 89.88 92 ASN A N 1
ATOM 692 C CA . ASN A 1 92 ? 10.294 1.835 16.090 1.00 89.88 92 ASN A CA 1
ATOM 693 C C . ASN A 1 92 ? 10.020 2.844 14.973 1.00 89.88 92 ASN A C 1
ATOM 695 O O . ASN A 1 92 ? 10.862 3.015 14.092 1.00 89.88 92 ASN A O 1
ATOM 699 N N . ALA A 1 93 ? 8.866 3.519 14.994 1.00 86.19 93 ALA A N 1
ATOM 700 C CA . ALA A 1 93 ? 8.454 4.454 13.944 1.00 86.19 93 ALA A CA 1
ATOM 701 C C . ALA A 1 93 ? 9.535 5.505 13.623 1.00 86.19 93 ALA A C 1
ATOM 703 O O . ALA A 1 93 ? 9.792 5.784 12.454 1.00 86.19 93 ALA A O 1
ATOM 704 N N . TRP A 1 94 ? 10.207 6.021 14.654 1.00 83.00 94 TRP A N 1
ATOM 705 C CA . TRP A 1 94 ? 11.214 7.089 14.567 1.00 83.00 94 TRP A CA 1
ATOM 706 C C . TRP A 1 94 ? 12.649 6.596 14.366 1.00 83.00 94 TRP A C 1
ATOM 708 O O . TRP A 1 94 ? 13.558 7.385 14.132 1.00 83.00 94 TRP A O 1
ATOM 718 N N . ASN A 1 95 ? 12.865 5.296 14.486 1.00 88.06 95 ASN A N 1
ATOM 719 C CA . ASN A 1 95 ? 14.191 4.710 14.431 1.00 88.06 95 ASN A CA 1
ATOM 720 C C . ASN A 1 95 ? 14.630 4.518 12.976 1.00 88.06 95 ASN A C 1
ATOM 722 O O . ASN A 1 95 ? 13.797 4.215 12.119 1.00 88.06 95 ASN A O 1
ATOM 726 N N . THR A 1 96 ? 15.925 4.670 12.701 1.00 89.56 96 THR A N 1
ATOM 727 C CA . THR A 1 96 ? 16.537 4.539 11.367 1.00 89.56 96 THR A CA 1
ATOM 728 C C . THR A 1 96 ? 17.310 3.235 11.190 1.00 89.56 96 THR A C 1
ATOM 730 O O . THR A 1 96 ? 17.536 2.833 10.047 1.00 89.56 96 THR A O 1
ATOM 733 N N . ARG A 1 97 ? 17.713 2.537 12.266 1.00 91.00 97 ARG A N 1
ATOM 734 C CA . ARG A 1 97 ? 18.507 1.305 12.107 1.00 91.00 97 ARG A CA 1
ATOM 735 C C . ARG A 1 97 ? 17.703 0.194 11.421 1.00 91.00 97 ARG A C 1
ATOM 737 O O . ARG A 1 97 ? 16.527 0.010 11.750 1.00 91.00 97 ARG A O 1
ATOM 744 N N . PRO A 1 98 ? 18.342 -0.641 10.574 1.00 89.62 98 PRO A N 1
ATOM 745 C CA . PR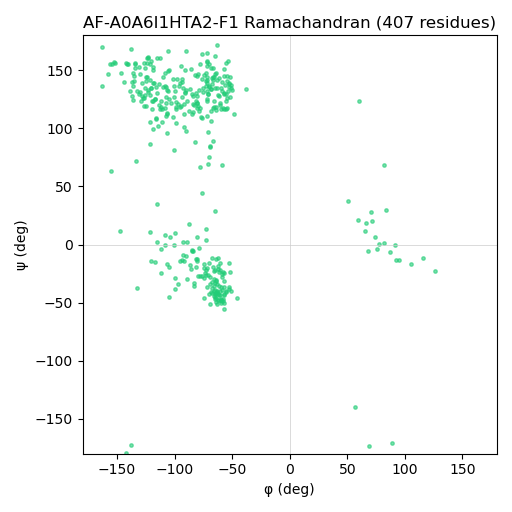O A 1 98 ? 17.664 -1.719 9.849 1.00 89.62 98 PRO A CA 1
ATOM 746 C C . PRO A 1 98 ? 16.835 -2.665 10.729 1.00 89.62 98 PRO A C 1
ATOM 748 O O . PRO A 1 98 ? 15.740 -3.060 10.338 1.00 89.62 98 PRO A O 1
ATOM 751 N N . ALA A 1 99 ? 17.313 -2.997 11.935 1.00 92.12 99 ALA A N 1
ATOM 752 C CA . ALA A 1 99 ? 16.589 -3.864 12.867 1.00 92.12 99 ALA A CA 1
ATOM 753 C C . ALA A 1 99 ? 15.275 -3.229 13.357 1.00 92.12 99 ALA A C 1
ATOM 755 O O . ALA A 1 99 ? 14.229 -3.878 13.331 1.00 92.12 99 ALA A O 1
ATOM 756 N N . SER A 1 100 ? 15.309 -1.949 13.736 1.00 92.88 100 SER A N 1
ATOM 757 C CA . SER A 1 100 ? 14.125 -1.192 14.149 1.00 92.88 100 SER A CA 1
ATOM 758 C C . SER A 1 100 ? 13.133 -1.048 12.989 1.00 92.88 100 SER A C 1
ATOM 760 O O . SER A 1 100 ? 11.936 -1.266 13.167 1.00 92.88 100 SER A O 1
ATOM 762 N N . ARG A 1 101 ? 13.621 -0.769 11.769 1.00 91.69 101 ARG A N 1
ATOM 763 C CA . ARG A 1 101 ? 12.773 -0.706 10.563 1.00 91.69 101 ARG A CA 1
ATOM 764 C C . ARG A 1 101 ? 12.105 -2.044 10.248 1.00 91.69 101 ARG A C 1
ATOM 766 O O . ARG A 1 101 ? 10.912 -2.087 9.952 1.00 91.69 101 ARG A O 1
ATOM 773 N N . ALA A 1 102 ? 12.847 -3.148 10.357 1.00 91.75 102 ALA A N 1
ATOM 774 C CA . ALA A 1 102 ? 12.307 -4.493 10.175 1.00 91.75 102 ALA A CA 1
ATOM 775 C C . ALA A 1 102 ? 11.243 -4.835 11.235 1.00 91.75 102 ALA A C 1
ATOM 777 O O . ALA A 1 102 ? 10.209 -5.415 10.897 1.00 91.75 102 ALA A O 1
ATOM 778 N N . ALA A 1 103 ? 11.455 -4.428 12.493 1.00 94.81 103 ALA A N 1
ATOM 779 C CA . ALA A 1 103 ? 10.475 -4.586 13.565 1.00 94.81 103 ALA A CA 1
ATOM 780 C C . ALA A 1 103 ? 9.199 -3.769 13.302 1.00 94.81 103 ALA A C 1
ATOM 782 O O . ALA A 1 103 ? 8.106 -4.327 13.387 1.00 94.81 103 ALA A O 1
ATOM 783 N N . LEU A 1 104 ? 9.324 -2.500 12.892 1.00 94.38 104 LEU A N 1
ATOM 784 C CA . LEU A 1 104 ? 8.183 -1.660 12.510 1.00 94.38 104 LEU A CA 1
ATOM 785 C C . LEU A 1 104 ? 7.374 -2.293 11.375 1.00 94.38 104 LEU A C 1
ATOM 787 O O . LEU A 1 104 ? 6.151 -2.377 11.465 1.00 94.38 104 LEU A O 1
ATOM 791 N N . ARG A 1 105 ? 8.053 -2.779 10.327 1.00 93.12 105 ARG A N 1
ATOM 792 C CA . ARG A 1 105 ? 7.417 -3.491 9.211 1.00 93.12 105 ARG A CA 1
ATOM 793 C C . ARG A 1 105 ? 6.633 -4.703 9.703 1.00 93.12 105 ARG A C 1
ATOM 795 O O . ARG A 1 105 ? 5.473 -4.865 9.332 1.00 93.12 105 ARG A O 1
ATOM 802 N N . SER A 1 106 ? 7.262 -5.554 10.513 1.00 93.12 106 SER A N 1
ATOM 803 C CA . SER A 1 106 ? 6.622 -6.754 11.063 1.00 93.12 106 SER A CA 1
ATOM 804 C C . SER A 1 106 ? 5.390 -6.388 11.893 1.00 93.12 106 SER A C 1
ATOM 806 O O . SER A 1 106 ? 4.303 -6.922 11.670 1.00 93.12 106 SER A O 1
ATOM 808 N N . ASN A 1 107 ? 5.529 -5.393 12.772 1.00 95.56 107 ASN A N 1
ATOM 809 C CA . ASN A 1 107 ? 4.446 -4.896 13.610 1.00 95.56 107 ASN A CA 1
ATOM 810 C C . ASN A 1 107 ? 3.311 -4.294 12.777 1.00 95.56 107 ASN A C 1
ATOM 812 O O . ASN A 1 107 ? 2.150 -4.554 13.074 1.00 95.56 107 ASN A O 1
ATOM 816 N N . PHE A 1 108 ? 3.605 -3.540 11.717 1.00 94.88 108 PHE A N 1
ATOM 817 C CA . PHE A 1 108 ? 2.582 -2.988 10.830 1.00 94.88 108 PHE A CA 1
ATOM 818 C C . PHE A 1 108 ? 1.792 -4.096 10.128 1.00 94.88 108 PHE A C 1
ATOM 820 O O . PHE A 1 108 ? 0.565 -4.119 10.199 1.00 94.88 108 PHE A O 1
ATOM 827 N N . LEU A 1 109 ? 2.485 -5.050 9.498 1.00 93.75 109 LEU A N 1
ATOM 828 C CA . LEU A 1 109 ? 1.841 -6.157 8.787 1.00 93.75 109 LEU A CA 1
ATOM 829 C C . LEU A 1 109 ? 0.995 -7.021 9.736 1.00 93.75 109 LEU A C 1
ATOM 831 O O . LEU A 1 109 ? -0.147 -7.347 9.413 1.00 93.75 109 LEU A O 1
ATOM 835 N N . ALA A 1 110 ? 1.520 -7.335 10.924 1.00 94.81 110 ALA A N 1
ATOM 836 C CA . ALA A 1 110 ? 0.798 -8.090 11.944 1.00 94.81 110 ALA A CA 1
ATOM 837 C C . ALA A 1 110 ? -0.418 -7.324 12.484 1.00 94.81 110 ALA A C 1
ATOM 839 O O . ALA A 1 110 ? -1.471 -7.920 12.700 1.00 94.81 110 ALA A O 1
ATOM 840 N N . PHE A 1 111 ? -0.302 -6.006 12.673 1.00 95.88 111 PHE A N 1
ATOM 841 C CA . PHE A 1 111 ? -1.402 -5.166 13.144 1.00 95.88 111 PHE A CA 1
ATOM 842 C C . PHE A 1 111 ? -2.557 -5.136 12.145 1.00 95.88 111 PHE A C 1
ATOM 844 O O . PHE A 1 111 ? -3.700 -5.387 12.517 1.00 95.88 111 PHE A O 1
ATOM 851 N N . VAL A 1 112 ? -2.259 -4.884 10.868 1.00 95.56 112 VAL A N 1
ATOM 852 C CA . VAL A 1 112 ? -3.272 -4.816 9.806 1.00 95.56 112 VAL A CA 1
ATOM 853 C C . VAL A 1 112 ? -3.938 -6.183 9.598 1.00 95.56 112 VAL A C 1
ATOM 855 O O . VAL A 1 112 ? -5.162 -6.259 9.525 1.00 95.56 112 VAL A O 1
ATOM 858 N N . ALA A 1 113 ? -3.170 -7.278 9.590 1.00 95.44 113 ALA A N 1
ATOM 859 C CA . ALA A 1 113 ? -3.730 -8.630 9.510 1.00 95.44 113 ALA A CA 1
ATOM 860 C C . ALA A 1 113 ? -4.559 -9.010 10.757 1.00 95.44 113 ALA A C 1
ATOM 862 O O . ALA A 1 113 ? -5.580 -9.695 10.653 1.00 95.44 113 ALA A O 1
ATOM 863 N N . GLY A 1 114 ? -4.144 -8.545 11.939 1.00 96.31 114 GLY A N 1
ATOM 864 C CA . GLY A 1 114 ? -4.885 -8.708 13.188 1.00 96.31 114 GLY A CA 1
ATOM 865 C C . GLY A 1 114 ? -6.231 -7.985 13.165 1.00 96.31 114 GLY A C 1
ATOM 866 O O . GLY A 1 114 ? -7.229 -8.565 13.575 1.00 96.31 114 GLY A O 1
ATOM 867 N N . ILE A 1 115 ? -6.288 -6.760 12.627 1.00 96.56 115 ILE A N 1
ATOM 868 C CA . ILE A 1 115 ? -7.547 -6.011 12.470 1.00 96.56 115 ILE A CA 1
ATOM 869 C C . ILE A 1 115 ? -8.518 -6.760 11.561 1.00 96.56 115 ILE A C 1
ATOM 871 O O . ILE A 1 115 ? -9.687 -6.923 11.916 1.00 96.56 115 ILE A O 1
ATOM 875 N N . GLU A 1 116 ? -8.034 -7.224 10.407 1.00 95.44 116 GLU A N 1
ATOM 876 C CA . GLU A 1 116 ? -8.872 -7.941 9.452 1.00 95.44 116 GLU A CA 1
ATOM 877 C C . GLU A 1 116 ? -9.513 -9.165 10.106 1.00 95.44 116 GLU A C 1
ATOM 879 O O . GLU A 1 116 ? -10.733 -9.312 10.116 1.00 95.44 116 GLU A O 1
ATOM 884 N N . THR A 1 117 ? -8.680 -10.037 10.670 1.00 94.25 117 THR A N 1
ATOM 885 C CA . THR A 1 117 ? -9.133 -11.322 11.210 1.00 94.25 117 THR A CA 1
ATOM 886 C C . THR A 1 117 ? -10.003 -11.158 12.454 1.00 94.25 117 THR A C 1
ATOM 888 O O . THR A 1 117 ? -11.012 -11.849 12.579 1.00 94.25 117 THR A O 1
ATOM 891 N N . ALA A 1 118 ? -9.650 -10.240 13.357 1.00 94.75 118 ALA A N 1
ATOM 892 C CA . ALA A 1 118 ? -10.348 -10.072 14.628 1.00 94.75 118 ALA A CA 1
ATOM 893 C C . ALA A 1 118 ? -11.658 -9.282 14.517 1.00 94.75 118 ALA A C 1
ATOM 895 O O . ALA A 1 118 ? -12.533 -9.472 15.361 1.00 94.75 118 ALA A O 1
ATOM 896 N N . PHE A 1 119 ? -11.797 -8.391 13.526 1.00 95.44 119 PHE A N 1
ATOM 897 C CA . PHE A 1 119 ? -12.915 -7.441 13.505 1.00 95.44 119 PHE A CA 1
ATOM 898 C C . PHE A 1 119 ? -13.651 -7.332 12.169 1.00 95.44 119 PHE A C 1
ATOM 900 O O . PHE A 1 119 ? -14.867 -7.158 12.179 1.00 95.44 119 PHE A O 1
ATOM 907 N N . GLU A 1 120 ? -12.966 -7.405 11.025 1.00 92.75 120 GLU A N 1
ATOM 908 C CA . GLU A 1 120 ? -13.633 -7.322 9.712 1.00 92.75 120 GLU A CA 1
ATOM 909 C C . GLU A 1 120 ? -14.194 -8.682 9.270 1.00 92.75 120 GLU A C 1
ATOM 911 O O . GLU A 1 120 ? -15.265 -8.748 8.669 1.00 92.75 120 GLU A O 1
ATOM 916 N N . LEU A 1 121 ? -13.491 -9.770 9.597 1.00 91.50 121 LEU A N 1
ATOM 917 C CA . LEU A 1 121 ? -13.858 -11.148 9.250 1.00 91.50 121 LEU A CA 1
ATOM 918 C C . LEU A 1 121 ? -14.432 -11.945 10.431 1.00 91.50 121 LEU A C 1
ATOM 920 O O . LEU A 1 121 ? -14.661 -13.149 10.303 1.00 91.50 121 LEU A O 1
ATOM 924 N N . SER A 1 122 ? -14.661 -11.304 11.580 1.00 91.19 122 SER A N 1
ATOM 925 C CA . SER A 1 122 ? -15.303 -11.952 12.724 1.00 91.19 122 SER A CA 1
ATOM 926 C C . SER A 1 122 ? -16.754 -12.334 12.410 1.00 91.19 122 SER A C 1
ATOM 928 O O . SER A 1 122 ? -17.373 -11.805 11.488 1.00 91.19 122 SER A O 1
ATOM 930 N N . SER A 1 123 ? -17.329 -13.241 13.203 1.00 88.88 123 SER A N 1
ATOM 931 C CA . SER A 1 123 ? -18.741 -13.623 13.098 1.00 88.88 123 SER A CA 1
ATOM 932 C C . SER A 1 123 ? -19.462 -13.352 14.427 1.00 88.88 123 SER A C 1
ATOM 934 O O . SER A 1 123 ? -19.265 -14.122 15.369 1.00 88.88 123 SER A O 1
ATOM 936 N N . PRO A 1 124 ? -20.297 -12.297 14.532 1.00 88.88 124 PRO A N 1
ATOM 937 C CA . PRO A 1 124 ? -20.603 -11.302 13.495 1.00 88.88 124 PRO A CA 1
ATOM 938 C C . PRO A 1 124 ? -19.432 -10.329 13.231 1.00 88.88 124 PRO A C 1
ATOM 940 O O . PRO A 1 124 ? -18.595 -10.128 14.118 1.00 88.88 124 PRO A O 1
ATOM 943 N N . PRO A 1 125 ? -19.364 -9.697 12.043 1.00 90.81 125 PRO A N 1
ATOM 944 C CA . PRO A 1 125 ? -18.330 -8.713 11.732 1.00 90.81 125 PRO A CA 1
ATOM 945 C C . PRO A 1 125 ? -18.561 -7.426 12.529 1.00 90.81 125 PRO A C 1
ATOM 947 O O . PRO A 1 125 ? -19.667 -6.874 12.536 1.00 90.81 125 PRO A O 1
ATOM 950 N N . LEU A 1 126 ? -17.518 -6.938 13.199 1.00 94.00 126 LEU A N 1
ATOM 951 C CA . LEU A 1 126 ? -17.549 -5.684 13.958 1.00 94.00 126 LEU A CA 1
ATOM 952 C C . LEU A 1 126 ? -17.167 -4.480 13.089 1.00 94.00 126 LEU A C 1
ATOM 954 O O . LEU A 1 126 ? -17.659 -3.377 13.320 1.00 94.00 126 LEU A O 1
ATOM 958 N N . LEU A 1 127 ? -16.325 -4.672 12.074 1.00 93.06 127 LEU A N 1
ATOM 959 C CA . LEU A 1 127 ? -15.962 -3.638 11.106 1.00 93.06 127 LEU A CA 1
ATOM 960 C C . LEU A 1 127 ? -16.592 -3.893 9.739 1.00 93.06 127 LEU A C 1
ATOM 962 O O . LEU A 1 127 ? -16.807 -5.032 9.331 1.00 93.06 127 LEU A O 1
ATOM 966 N N . VAL A 1 128 ? -16.911 -2.808 9.036 1.00 88.50 128 VAL A N 1
ATOM 967 C CA . VAL A 1 128 ? -17.451 -2.876 7.674 1.00 88.50 128 VAL A CA 1
ATOM 968 C C . VAL A 1 128 ? -16.396 -3.392 6.685 1.00 88.50 128 VAL A C 1
ATOM 970 O O . VAL A 1 128 ? -15.205 -3.143 6.887 1.00 88.50 128 VAL A O 1
ATOM 973 N N . PRO A 1 129 ? -16.802 -4.053 5.585 1.00 86.00 129 PRO A N 1
ATOM 974 C CA . PRO A 1 129 ? -15.865 -4.467 4.544 1.00 86.00 129 PRO A CA 1
ATOM 975 C C . PRO A 1 129 ? -15.022 -3.292 4.022 1.00 86.00 129 PRO A C 1
ATOM 977 O O . PRO A 1 129 ? -15.559 -2.230 3.708 1.00 86.00 129 PRO A O 1
ATOM 980 N N . GLY A 1 130 ? -13.705 -3.482 3.924 1.00 83.81 130 GLY A N 1
ATOM 981 C CA . GLY A 1 130 ? -12.741 -2.459 3.509 1.00 83.81 130 GLY A CA 1
ATOM 982 C C . GLY A 1 130 ? -12.210 -1.572 4.643 1.00 83.81 130 GLY A C 1
ATOM 983 O O . GLY A 1 130 ? -11.272 -0.802 4.413 1.00 83.81 130 GLY A O 1
ATOM 984 N N . ALA A 1 131 ? -12.734 -1.696 5.869 1.00 89.12 131 ALA A N 1
ATOM 985 C CA . ALA A 1 131 ? -12.267 -0.920 7.018 1.00 89.12 131 ALA A CA 1
ATOM 986 C C . ALA A 1 131 ? -10.777 -1.143 7.304 1.00 89.12 131 ALA A C 1
ATOM 988 O O . ALA A 1 131 ? -10.068 -0.180 7.591 1.00 89.12 131 ALA A O 1
ATOM 989 N N . THR A 1 132 ? -10.273 -2.375 7.168 1.00 91.94 132 THR A N 1
ATOM 990 C CA . THR A 1 132 ? -8.848 -2.674 7.372 1.00 91.94 132 THR A CA 1
ATOM 991 C C . THR A 1 132 ? -7.961 -1.891 6.403 1.00 91.94 132 THR A C 1
ATOM 993 O O . THR A 1 132 ? -6.953 -1.312 6.813 1.00 91.94 132 THR A O 1
ATOM 996 N N . ALA A 1 133 ? -8.345 -1.817 5.124 1.00 87.75 133 ALA A N 1
ATOM 997 C CA . ALA A 1 133 ? -7.596 -1.073 4.112 1.00 87.75 133 ALA A CA 1
ATOM 998 C C . ALA A 1 133 ? -7.605 0.437 4.398 1.00 87.75 133 ALA A C 1
ATOM 1000 O O . ALA A 1 133 ? -6.571 1.093 4.266 1.00 87.75 133 ALA A O 1
ATOM 1001 N N . GLN A 1 134 ? -8.745 0.976 4.845 1.00 87.31 134 GLN A N 1
ATOM 1002 C CA . GLN A 1 134 ? -8.857 2.379 5.240 1.00 87.31 134 GLN A CA 1
ATOM 1003 C C . GLN A 1 134 ? -8.012 2.691 6.482 1.00 87.31 134 GLN A C 1
ATOM 1005 O O . GLN A 1 134 ? -7.277 3.674 6.477 1.00 87.31 134 GLN A O 1
ATOM 1010 N N . ILE A 1 135 ? -8.042 1.834 7.508 1.00 90.56 135 ILE A N 1
ATOM 1011 C CA . ILE A 1 135 ? -7.206 1.971 8.710 1.00 90.56 135 ILE A CA 1
ATOM 1012 C C . ILE A 1 135 ? -5.721 1.947 8.340 1.00 90.56 135 ILE A C 1
ATOM 1014 O O . ILE A 1 135 ? -4.973 2.827 8.765 1.00 90.56 135 ILE A O 1
ATOM 1018 N N . ALA A 1 136 ? -5.295 0.985 7.517 1.00 91.06 136 ALA A N 1
ATOM 1019 C CA . ALA A 1 136 ? -3.915 0.898 7.052 1.00 91.06 136 ALA A CA 1
ATOM 1020 C C . ALA A 1 136 ? -3.500 2.165 6.288 1.00 91.06 136 ALA A C 1
ATOM 1022 O O . ALA A 1 136 ? -2.471 2.755 6.605 1.00 91.06 136 ALA A O 1
ATOM 1023 N N . ALA A 1 137 ? -4.313 2.629 5.334 1.00 87.38 137 ALA A N 1
ATOM 1024 C CA . ALA A 1 137 ? -4.038 3.847 4.574 1.00 87.38 137 ALA A CA 1
ATOM 1025 C C . ALA A 1 137 ? -3.946 5.091 5.475 1.00 87.38 137 ALA A C 1
ATOM 1027 O O . ALA A 1 137 ? -3.053 5.917 5.290 1.00 87.38 137 ALA A O 1
ATOM 1028 N N . THR A 1 138 ? -4.810 5.199 6.488 1.00 86.62 138 THR A N 1
ATOM 1029 C CA . THR A 1 138 ? -4.752 6.288 7.467 1.00 86.62 138 THR A CA 1
ATOM 1030 C C . THR A 1 138 ? -3.510 6.204 8.352 1.00 86.62 138 THR A C 1
ATOM 1032 O O . THR A 1 138 ? -2.869 7.225 8.551 1.00 86.62 138 THR A O 1
ATOM 1035 N N . LEU A 1 139 ? -3.095 5.027 8.834 1.00 88.19 139 LEU A N 1
ATOM 1036 C CA . LEU A 1 139 ? -1.845 4.893 9.602 1.00 88.19 139 LEU A CA 1
ATOM 1037 C C . LEU A 1 139 ? -0.633 5.396 8.810 1.00 88.19 139 LEU A C 1
ATOM 1039 O O . LEU A 1 139 ? 0.197 6.130 9.344 1.00 88.19 139 LEU A O 1
ATOM 1043 N N . ILE A 1 140 ? -0.558 5.041 7.527 1.00 88.88 140 ILE A N 1
ATOM 1044 C CA . ILE A 1 140 ? 0.556 5.408 6.642 1.00 88.88 140 ILE A CA 1
ATOM 1045 C C . ILE A 1 140 ? 0.670 6.920 6.485 1.00 88.88 140 ILE A C 1
ATOM 1047 O O . ILE A 1 140 ? 1.782 7.440 6.445 1.00 88.88 140 ILE A O 1
ATOM 1051 N N . GLN A 1 141 ? -0.457 7.639 6.459 1.00 84.19 141 GLN A N 1
ATOM 1052 C CA . GLN A 1 141 ? -0.455 9.097 6.334 1.00 84.19 141 GLN A CA 1
ATOM 1053 C C . GLN A 1 141 ? 0.279 9.805 7.477 1.00 84.19 141 GLN A C 1
ATOM 1055 O O . GLN A 1 141 ? 0.728 10.936 7.291 1.00 84.19 141 GLN A O 1
ATOM 1060 N N . TYR A 1 142 ? 0.425 9.144 8.624 1.00 83.06 142 TYR A N 1
ATOM 1061 C CA . TYR A 1 142 ? 1.045 9.703 9.821 1.00 83.06 142 TYR A CA 1
ATOM 1062 C C . TYR A 1 142 ? 2.338 8.992 10.222 1.00 83.06 142 TYR A C 1
ATOM 1064 O O . TYR A 1 142 ? 2.943 9.359 11.229 1.00 83.06 142 TYR A O 1
ATOM 1072 N N . LEU A 1 143 ? 2.787 8.002 9.446 1.00 87.62 143 LEU A N 1
ATOM 1073 C CA . LEU A 1 143 ? 4.068 7.351 9.674 1.00 87.62 143 LEU A CA 1
ATOM 1074 C C . LEU A 1 143 ? 5.210 8.191 9.078 1.00 87.62 143 LEU A C 1
ATOM 1076 O O . LEU A 1 143 ? 5.152 8.558 7.904 1.00 87.62 143 LEU A O 1
ATOM 1080 N N . PRO A 1 144 ? 6.277 8.466 9.846 1.00 87.44 144 PRO A N 1
ATOM 1081 C CA . PRO A 1 144 ? 7.534 8.945 9.286 1.00 87.44 144 PRO A CA 1
ATOM 1082 C C . PRO A 1 144 ? 8.216 7.790 8.536 1.00 87.44 144 PRO A C 1
ATOM 1084 O O . PRO A 1 144 ? 8.436 6.710 9.095 1.00 87.44 144 PRO A O 1
ATOM 1087 N N . LEU A 1 145 ? 8.519 7.991 7.254 1.00 90.81 145 LEU A N 1
ATOM 1088 C CA . LEU A 1 145 ? 9.010 6.913 6.392 1.00 90.81 145 LEU A CA 1
ATOM 1089 C C . LEU A 1 145 ? 10.238 7.349 5.586 1.00 90.81 145 LEU A C 1
ATOM 1091 O O . LEU A 1 145 ? 10.177 8.386 4.922 1.00 90.81 145 LEU A O 1
ATOM 1095 N N . PRO A 1 146 ? 11.318 6.545 5.555 1.00 91.19 146 PRO A N 1
ATOM 1096 C CA . PRO A 1 146 ? 12.332 6.657 4.516 1.00 91.19 146 PRO A CA 1
ATOM 1097 C C . PRO A 1 146 ? 11.685 6.565 3.133 1.00 91.19 146 PRO A C 1
ATOM 1099 O O . PRO A 1 146 ? 10.749 5.783 2.934 1.00 91.19 146 PRO A O 1
ATOM 1102 N N . LEU A 1 147 ? 12.212 7.299 2.149 1.00 91.00 147 LEU A N 1
ATOM 1103 C CA . LEU A 1 147 ? 11.621 7.302 0.803 1.00 91.00 147 LEU A CA 1
ATOM 1104 C C . LEU A 1 147 ? 11.535 5.894 0.187 1.00 91.00 147 LEU A C 1
ATOM 1106 O O . LEU A 1 147 ? 10.540 5.561 -0.455 1.00 91.00 147 LEU A O 1
ATOM 1110 N N . GLY A 1 148 ? 12.533 5.044 0.450 1.00 86.94 148 GLY A N 1
ATOM 1111 C CA . GLY A 1 148 ? 12.580 3.658 -0.030 1.00 86.94 148 GLY A CA 1
ATOM 1112 C C . GLY A 1 148 ? 11.566 2.707 0.620 1.00 86.94 148 GLY A C 1
ATOM 1113 O O . GLY A 1 148 ? 11.306 1.638 0.076 1.00 86.94 148 GLY A O 1
ATOM 1114 N N . GLU A 1 149 ? 10.961 3.079 1.751 1.00 91.25 149 GLU A N 1
ATOM 1115 C CA . GLU A 1 149 ? 9.957 2.251 2.430 1.00 91.25 149 GLU A CA 1
ATOM 1116 C C . GLU A 1 149 ? 8.519 2.630 2.053 1.00 91.25 149 GLU A C 1
ATOM 1118 O O . GLU A 1 149 ? 7.594 1.859 2.300 1.00 91.25 149 GLU A O 1
ATOM 1123 N N . LEU A 1 150 ? 8.295 3.789 1.426 1.00 92.62 150 LEU A N 1
ATOM 1124 C CA . LEU A 1 150 ? 6.946 4.301 1.154 1.00 92.62 150 LEU A CA 1
ATOM 1125 C C . LEU A 1 150 ? 6.066 3.315 0.379 1.00 92.62 150 LEU A C 1
ATOM 1127 O O . LEU A 1 150 ? 4.888 3.165 0.695 1.00 92.62 150 LEU A O 1
ATOM 1131 N N . LEU A 1 151 ? 6.632 2.618 -0.607 1.00 93.88 151 LEU A N 1
ATOM 1132 C CA . LEU A 1 151 ? 5.894 1.661 -1.434 1.00 93.88 151 LEU A CA 1
ATOM 1133 C C . LEU A 1 151 ? 5.584 0.354 -0.696 1.00 93.88 151 LEU A C 1
ATOM 1135 O O . LEU A 1 151 ? 4.553 -0.260 -0.970 1.00 93.88 151 LEU A O 1
ATOM 1139 N N . LEU A 1 152 ? 6.410 -0.048 0.272 1.00 93.19 152 LEU A N 1
ATOM 1140 C CA . LEU A 1 152 ? 6.114 -1.196 1.130 1.00 93.19 152 LEU A CA 1
ATOM 1141 C C . LEU A 1 152 ? 4.806 -0.958 1.886 1.00 93.19 152 LEU A C 1
ATOM 1143 O O . LEU A 1 152 ? 3.904 -1.788 1.853 1.00 93.19 152 LEU A O 1
ATOM 1147 N N . TYR A 1 153 ? 4.671 0.197 2.528 1.00 93.12 153 TYR A N 1
ATOM 1148 C CA . TYR A 1 153 ? 3.461 0.519 3.274 1.00 93.12 153 TYR A CA 1
ATOM 1149 C C . TYR A 1 153 ? 2.299 0.873 2.324 1.00 93.12 153 TYR A C 1
ATOM 1151 O O . TYR A 1 153 ? 1.188 0.343 2.433 1.00 93.12 153 TYR A O 1
ATOM 1159 N N . GLY A 1 154 ? 2.567 1.715 1.325 1.00 90.56 154 GLY A N 1
ATOM 1160 C CA . GLY A 1 154 ? 1.573 2.245 0.394 1.00 90.56 154 GLY A CA 1
ATOM 1161 C C . GLY A 1 154 ? 0.988 1.226 -0.584 1.00 90.56 154 GLY A C 1
ATOM 1162 O O . GLY A 1 154 ? -0.157 1.392 -0.992 1.00 90.56 154 GLY A O 1
ATOM 1163 N N . CYS A 1 155 ? 1.717 0.168 -0.948 1.00 90.38 155 CYS A N 1
ATOM 1164 C CA . CYS A 1 155 ? 1.236 -0.860 -1.882 1.00 90.38 155 CYS A CA 1
ATOM 1165 C C . CYS A 1 155 ? 1.768 -2.279 -1.614 1.00 90.38 155 CYS A C 1
ATOM 1167 O O . CYS A 1 155 ? 1.579 -3.167 -2.437 1.00 90.38 155 CYS A O 1
ATOM 1169 N N . GLY A 1 156 ? 2.402 -2.535 -0.467 1.00 92.69 156 GLY A N 1
ATOM 1170 C CA . GLY A 1 156 ? 2.906 -3.872 -0.141 1.00 92.69 156 GLY A CA 1
ATOM 1171 C C . GLY A 1 156 ? 4.128 -4.296 -0.957 1.00 92.69 156 GLY A C 1
ATOM 1172 O O . GLY A 1 156 ? 4.372 -5.498 -1.058 1.00 92.69 156 GLY A O 1
ATOM 1173 N N . LEU A 1 157 ? 4.864 -3.345 -1.557 1.00 93.81 157 LEU A N 1
ATOM 1174 C CA . LEU A 1 157 ? 6.050 -3.636 -2.364 1.00 93.81 157 LEU A CA 1
ATOM 1175 C C . LEU A 1 157 ? 7.192 -4.169 -1.491 1.00 93.81 157 LEU A C 1
ATOM 1177 O O . LEU A 1 157 ? 7.776 -3.450 -0.682 1.00 93.81 157 LEU A O 1
ATOM 1181 N N . GLU A 1 158 ? 7.556 -5.422 -1.716 1.00 91.44 158 GLU A N 1
ATOM 1182 C CA . GLU A 1 158 ? 8.743 -6.063 -1.170 1.00 91.44 158 GLU A CA 1
ATOM 1183 C C . GLU A 1 158 ? 9.745 -6.222 -2.305 1.00 91.44 158 GLU A C 1
ATOM 1185 O O . GLU A 1 158 ? 9.524 -6.992 -3.231 1.00 91.44 158 GLU A O 1
ATOM 1190 N N . THR A 1 159 ? 10.847 -5.477 -2.267 1.00 86.44 159 THR A N 1
ATOM 1191 C CA . THR A 1 159 ? 11.785 -5.413 -3.399 1.00 86.44 159 THR A CA 1
ATOM 1192 C C . THR A 1 159 ? 12.641 -6.669 -3.561 1.00 86.44 159 THR A C 1
ATOM 1194 O O . THR A 1 159 ? 13.264 -6.843 -4.602 1.00 86.44 159 THR A O 1
ATOM 1197 N N . GLY A 1 160 ? 12.734 -7.522 -2.534 1.00 80.12 160 GLY A N 1
ATOM 1198 C CA . GLY A 1 160 ? 13.616 -8.700 -2.518 1.00 80.12 160 GLY A CA 1
ATOM 1199 C C . GLY A 1 160 ? 15.121 -8.379 -2.485 1.00 80.12 160 GLY A C 1
ATOM 1200 O O . GLY A 1 160 ? 15.947 -9.282 -2.340 1.00 80.12 160 GLY A O 1
ATOM 1201 N N . ILE A 1 161 ? 15.498 -7.098 -2.585 1.00 74.31 161 ILE A N 1
ATOM 1202 C CA . ILE A 1 161 ? 16.893 -6.648 -2.612 1.00 74.31 161 ILE A CA 1
ATOM 1203 C C . ILE A 1 161 ? 17.543 -6.946 -1.257 1.00 74.31 161 ILE A C 1
ATOM 1205 O O . ILE A 1 161 ? 17.062 -6.508 -0.215 1.00 74.31 161 ILE A O 1
ATOM 1209 N N . GLY A 1 162 ? 18.645 -7.699 -1.277 1.00 63.91 162 GLY A N 1
ATOM 1210 C CA . GLY A 1 162 ? 19.447 -8.012 -0.089 1.00 63.91 162 GLY A CA 1
ATOM 1211 C C . GLY A 1 162 ? 18.853 -9.063 0.856 1.00 63.91 162 GLY A C 1
ATOM 1212 O O . GLY A 1 162 ? 19.520 -9.435 1.816 1.00 63.91 162 GLY A O 1
ATOM 1213 N N . THR A 1 163 ? 17.640 -9.570 0.598 1.00 71.31 163 THR A N 1
ATOM 1214 C CA . THR A 1 163 ? 16.990 -10.591 1.444 1.00 71.31 163 THR A CA 1
ATOM 1215 C C . THR A 1 163 ? 16.957 -11.978 0.814 1.00 71.31 163 THR A C 1
ATOM 1217 O O . THR A 1 163 ? 16.703 -12.953 1.515 1.00 71.31 163 THR A O 1
ATOM 1220 N N . GLY A 1 164 ? 17.176 -12.082 -0.502 1.00 73.94 164 GLY A N 1
ATOM 1221 C CA . GLY A 1 164 ? 17.062 -13.355 -1.213 1.00 73.94 164 GLY A CA 1
ATOM 1222 C C . GLY A 1 164 ? 15.633 -13.907 -1.238 1.00 73.94 164 GLY A C 1
ATOM 1223 O O . GLY A 1 164 ? 15.459 -15.092 -1.501 1.00 73.94 164 GLY A O 1
ATOM 1224 N N . ALA A 1 165 ? 14.618 -13.073 -0.988 1.00 83.44 165 ALA A N 1
ATOM 1225 C CA . ALA A 1 165 ? 13.207 -13.385 -1.221 1.00 83.44 165 ALA A CA 1
ATOM 1226 C C . ALA A 1 165 ? 12.769 -12.866 -2.607 1.00 83.44 165 ALA A C 1
ATOM 1228 O O . ALA A 1 165 ? 13.383 -11.923 -3.118 1.00 83.44 165 ALA A O 1
ATOM 1229 N N . PRO A 1 166 ? 11.746 -13.455 -3.253 1.00 87.81 166 PRO A N 1
ATOM 1230 C CA . PRO A 1 166 ? 11.220 -12.917 -4.503 1.00 87.81 166 PRO A CA 1
ATOM 1231 C C . PRO A 1 166 ? 10.624 -11.524 -4.288 1.00 87.81 166 PRO A C 1
ATOM 1233 O O . PRO A 1 166 ? 9.983 -11.257 -3.267 1.00 87.81 166 PRO A O 1
ATOM 1236 N N . ALA A 1 167 ? 10.827 -10.636 -5.262 1.00 91.38 167 ALA A N 1
ATOM 1237 C CA . ALA A 1 167 ? 10.175 -9.337 -5.243 1.00 91.38 167 ALA A CA 1
ATOM 1238 C C . ALA A 1 167 ? 8.663 -9.525 -5.418 1.00 91.38 167 ALA A C 1
ATOM 1240 O O . ALA A 1 167 ? 8.221 -10.382 -6.185 1.00 91.38 167 ALA A O 1
ATOM 1241 N N . SER A 1 168 ? 7.854 -8.743 -4.713 1.00 93.44 168 SER A N 1
ATOM 1242 C CA . SER A 1 168 ? 6.401 -8.864 -4.793 1.00 93.44 168 SER A CA 1
ATOM 1243 C C . SER A 1 168 ? 5.679 -7.561 -4.481 1.00 93.44 168 SER A C 1
ATOM 1245 O O . SER A 1 168 ? 6.225 -6.685 -3.818 1.00 93.44 168 SER A O 1
ATOM 1247 N N . VAL A 1 169 ? 4.444 -7.429 -4.959 1.00 95.38 169 VAL A N 1
ATOM 1248 C CA . VAL A 1 169 ? 3.573 -6.279 -4.685 1.00 95.38 169 VAL A CA 1
ATOM 1249 C C . VAL A 1 169 ? 2.159 -6.759 -4.387 1.00 95.38 169 VAL A C 1
ATOM 1251 O O . VAL A 1 169 ? 1.664 -7.690 -5.028 1.00 95.38 169 VAL A O 1
ATOM 1254 N N . ASP A 1 170 ? 1.496 -6.136 -3.416 1.00 95.00 170 ASP A N 1
ATOM 1255 C CA . ASP A 1 170 ? 0.095 -6.446 -3.150 1.00 95.00 170 ASP A CA 1
ATOM 1256 C C . ASP A 1 170 ? -0.790 -5.755 -4.172 1.00 95.00 170 ASP A C 1
ATOM 1258 O O . ASP A 1 170 ? -0.664 -4.557 -4.432 1.00 95.00 170 ASP A O 1
ATOM 1262 N N . LEU A 1 171 ? -1.730 -6.512 -4.718 1.00 93.00 171 LEU A N 1
ATOM 1263 C CA . LEU A 1 171 ? -2.677 -5.991 -5.680 1.00 93.00 171 LEU A CA 1
ATOM 1264 C C . LEU A 1 171 ? -3.819 -5.333 -4.925 1.00 93.00 171 LEU A C 1
ATOM 1266 O O . LEU A 1 171 ? -4.400 -5.921 -4.013 1.00 93.00 171 LEU A O 1
ATOM 1270 N N . ARG A 1 172 ? -4.117 -4.084 -5.281 1.00 91.06 172 ARG A N 1
ATOM 1271 C CA . ARG A 1 172 ? -5.163 -3.286 -4.639 1.00 91.06 172 ARG A CA 1
ATOM 1272 C C . ARG A 1 172 ? -6.172 -2.807 -5.678 1.00 91.06 172 ARG A C 1
ATOM 1274 O O . ARG A 1 172 ? -5.765 -2.478 -6.794 1.00 91.06 172 ARG A O 1
ATOM 1281 N N . PRO A 1 173 ? -7.465 -2.726 -5.326 1.00 88.69 173 PRO A N 1
ATOM 1282 C CA . PRO A 1 173 ? -8.466 -2.128 -6.199 1.00 88.69 173 PRO A CA 1
ATOM 1283 C C . PRO A 1 173 ? -8.036 -0.738 -6.685 1.00 88.69 173 PRO A C 1
ATOM 1285 O O . PRO A 1 173 ? -7.501 0.056 -5.910 1.00 88.69 173 PRO A O 1
ATOM 1288 N N . GLY A 1 174 ? -8.248 -0.459 -7.970 1.00 89.75 174 GLY A N 1
ATOM 1289 C CA . GLY A 1 174 ? -7.810 0.771 -8.636 1.00 89.75 174 GLY A CA 1
ATOM 1290 C C . GLY A 1 174 ? -6.431 0.678 -9.296 1.00 89.75 174 GLY A C 1
ATOM 1291 O O . GLY A 1 174 ? -6.103 1.539 -10.111 1.00 89.75 174 GLY A O 1
ATOM 1292 N N . MET A 1 175 ? -5.641 -0.364 -9.008 1.00 94.19 175 MET A N 1
ATOM 1293 C CA . MET A 1 175 ? -4.431 -0.661 -9.776 1.00 94.19 175 MET A CA 1
ATOM 1294 C C . MET A 1 175 ? -4.764 -1.205 -11.165 1.00 94.19 175 MET A C 1
ATOM 1296 O O . MET A 1 175 ? -5.829 -1.783 -11.396 1.00 94.19 175 MET A O 1
ATOM 1300 N N . ARG A 1 176 ? -3.799 -1.078 -12.074 1.00 93.38 176 ARG A N 1
ATOM 1301 C CA . ARG A 1 176 ? -3.823 -1.710 -13.392 1.00 93.38 176 ARG A CA 1
ATOM 1302 C C . ARG A 1 176 ? -2.615 -2.629 -13.540 1.00 93.38 176 ARG A C 1
ATOM 1304 O O . ARG A 1 176 ? -1.512 -2.252 -13.170 1.00 93.38 176 ARG A O 1
ATOM 1311 N N . LEU A 1 177 ? -2.809 -3.839 -14.048 1.00 91.25 177 LEU A N 1
ATOM 1312 C CA . LEU A 1 177 ? -1.722 -4.748 -14.402 1.00 91.25 177 LEU A CA 1
ATOM 1313 C C . LEU A 1 177 ? -1.483 -4.643 -15.895 1.00 91.25 177 LEU A C 1
AT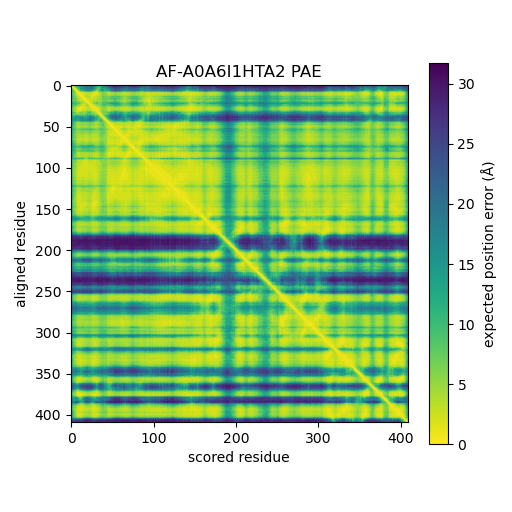OM 1315 O O . LEU A 1 177 ? -2.388 -4.960 -16.659 1.00 91.25 177 LEU A O 1
ATOM 1319 N N . ARG A 1 178 ? -0.293 -4.219 -16.311 1.00 90.62 178 ARG A N 1
ATOM 1320 C CA . ARG A 1 178 ? 0.083 -4.162 -17.722 1.00 90.62 178 ARG A CA 1
ATOM 1321 C C . ARG A 1 178 ? 1.064 -5.281 -18.043 1.00 90.62 178 ARG A C 1
ATOM 1323 O O . ARG A 1 178 ? 2.177 -5.264 -17.532 1.00 90.62 178 ARG A O 1
ATOM 1330 N N . SER A 1 179 ? 0.652 -6.242 -18.862 1.00 84.06 179 SER A N 1
ATOM 1331 C CA . SER A 1 179 ? 1.536 -7.295 -19.377 1.00 84.06 179 SER A CA 1
ATOM 1332 C C . SER A 1 179 ? 2.230 -6.818 -20.649 1.00 84.06 179 SER A C 1
ATOM 1334 O O . SER A 1 179 ? 1.608 -6.226 -21.541 1.00 84.06 179 SER A O 1
ATOM 1336 N N . GLU A 1 180 ? 3.535 -7.056 -20.691 1.00 80.81 180 GLU A N 1
ATOM 1337 C CA . GLU A 1 180 ? 4.414 -6.848 -21.832 1.00 80.81 180 GLU A CA 1
ATOM 1338 C C . GLU A 1 180 ? 5.067 -8.186 -22.198 1.00 80.81 180 GLU A C 1
ATOM 1340 O O . GLU A 1 180 ? 6.184 -8.492 -21.754 1.00 80.81 180 GLU A O 1
ATOM 1345 N N . PRO A 1 181 ? 4.394 -9.003 -23.024 1.00 73.06 181 PRO A N 1
ATOM 1346 C CA . PRO A 1 181 ? 4.946 -10.280 -23.428 1.00 73.06 181 PRO A CA 1
ATOM 1347 C C . PRO A 1 181 ? 6.164 -10.057 -24.328 1.00 73.06 181 PRO A C 1
ATOM 1349 O O . PRO A 1 181 ? 6.130 -9.272 -25.281 1.00 73.06 181 PRO A O 1
ATOM 1352 N N . SER A 1 182 ? 7.257 -10.777 -24.065 1.00 62.81 182 SER A N 1
ATOM 1353 C CA . SER A 1 182 ? 8.416 -10.735 -24.953 1.00 62.81 182 SER A CA 1
ATOM 1354 C C . SER A 1 182 ? 8.069 -11.283 -26.332 1.00 62.81 182 SER A C 1
ATOM 1356 O O . SER A 1 182 ? 7.513 -12.370 -26.483 1.00 62.81 182 SER A O 1
ATOM 1358 N N . GLN A 1 183 ? 8.528 -10.544 -27.338 1.00 53.22 183 GLN A N 1
ATOM 1359 C CA . GLN A 1 183 ? 8.405 -10.850 -28.763 1.00 53.22 183 GLN A CA 1
ATOM 1360 C C . GLN A 1 183 ? 9.164 -12.127 -29.177 1.00 53.22 183 GLN A C 1
ATOM 1362 O O . GLN A 1 183 ? 8.991 -12.603 -30.295 1.00 53.22 183 GLN A O 1
ATOM 1367 N N . ARG A 1 184 ? 10.034 -12.665 -28.305 1.00 51.50 184 ARG A N 1
ATOM 1368 C CA . ARG A 1 184 ? 10.838 -13.869 -28.554 1.00 51.50 184 ARG A CA 1
ATOM 1369 C C . ARG A 1 184 ? 10.445 -14.982 -27.590 1.00 51.50 184 ARG A C 1
ATOM 1371 O O . ARG A 1 184 ? 10.815 -14.954 -26.418 1.00 51.50 184 ARG A O 1
ATOM 1378 N N . GLN A 1 185 ? 9.772 -15.999 -28.111 1.00 50.50 185 GLN A N 1
ATOM 1379 C CA . GLN A 1 185 ? 9.631 -17.292 -27.450 1.00 50.50 185 GLN A CA 1
ATOM 1380 C C . GLN A 1 185 ? 10.093 -18.369 -28.433 1.00 50.50 185 GLN A C 1
ATOM 1382 O O . GLN A 1 185 ? 9.659 -18.389 -29.584 1.00 50.50 185 GLN A O 1
ATOM 1387 N N . TYR A 1 186 ? 11.028 -19.223 -28.014 1.00 50.41 186 TYR A N 1
ATOM 1388 C CA . TYR A 1 186 ? 11.453 -20.358 -28.831 1.00 50.41 186 TYR A CA 1
ATOM 1389 C C . TYR A 1 186 ? 10.265 -21.304 -29.007 1.00 50.41 186 TYR A C 1
ATOM 1391 O O . TYR A 1 186 ? 9.759 -21.841 -28.025 1.00 50.41 186 TYR A O 1
ATOM 1399 N N . LEU A 1 187 ? 9.828 -21.503 -30.251 1.00 46.25 187 LEU A N 1
ATOM 1400 C CA . LEU A 1 187 ? 8.727 -22.413 -30.581 1.00 46.25 187 LEU A CA 1
ATOM 1401 C C . LEU A 1 187 ? 9.175 -23.876 -30.754 1.00 46.25 187 LEU A C 1
ATOM 1403 O O . LEU A 1 187 ? 8.324 -24.737 -30.958 1.00 46.25 187 LEU A O 1
ATOM 1407 N N . ALA A 1 188 ? 10.475 -24.193 -30.693 1.00 43.00 188 ALA A N 1
ATOM 1408 C CA . ALA A 1 188 ? 10.967 -25.556 -30.932 1.00 43.00 188 ALA A CA 1
ATOM 1409 C C . ALA A 1 188 ? 12.418 -25.771 -30.407 1.00 43.00 188 ALA A C 1
ATOM 1411 O O . ALA A 1 188 ? 13.048 -24.789 -30.010 1.00 43.00 188 ALA A O 1
ATOM 1412 N N . PRO A 1 189 ? 12.935 -27.027 -30.365 1.00 49.59 189 PRO A N 1
ATOM 1413 C CA . PRO A 1 189 ? 14.126 -27.459 -29.605 1.00 49.59 189 PRO A CA 1
ATOM 1414 C C . PRO A 1 189 ? 15.444 -26.771 -30.059 1.00 49.59 189 PRO A C 1
ATOM 1416 O O . PRO A 1 189 ? 15.438 -26.028 -31.039 1.00 49.59 189 PRO A O 1
ATOM 1419 N N . PRO A 1 190 ? 16.582 -26.947 -29.342 1.00 54.69 190 PRO A N 1
ATOM 1420 C CA . PRO A 1 190 ? 17.653 -25.939 -29.212 1.00 54.69 190 PRO A CA 1
ATOM 1421 C C . PRO A 1 190 ? 18.533 -25.707 -30.457 1.00 54.69 190 PRO A C 1
ATOM 1423 O O . PRO A 1 190 ? 19.588 -25.085 -30.366 1.00 54.69 190 PRO A O 1
ATOM 1426 N N . ASN A 1 191 ? 18.135 -26.201 -31.625 1.00 53.50 191 ASN A N 1
ATOM 1427 C CA . ASN A 1 191 ? 18.913 -26.212 -32.860 1.00 53.50 191 ASN A CA 1
ATOM 1428 C C . ASN A 1 191 ? 18.425 -25.228 -33.940 1.00 53.50 191 ASN A C 1
ATOM 1430 O O . ASN A 1 191 ? 18.954 -25.253 -35.049 1.00 53.50 191 ASN A O 1
ATOM 1434 N N . GLN A 1 192 ? 17.477 -24.332 -33.647 1.00 49.72 192 GLN A N 1
ATOM 1435 C CA . GLN A 1 192 ? 17.096 -23.262 -34.578 1.00 49.72 192 GLN A CA 1
ATOM 1436 C C . GLN A 1 192 ? 17.409 -21.878 -33.999 1.00 49.72 192 GLN A C 1
ATOM 1438 O O . GLN A 1 192 ? 16.740 -21.387 -33.093 1.00 49.72 192 GLN A O 1
ATOM 1443 N N . ALA A 1 193 ? 18.426 -21.220 -34.564 1.00 43.56 193 ALA A N 1
ATOM 1444 C CA . ALA A 1 193 ? 18.813 -19.839 -34.266 1.00 43.56 193 ALA A CA 1
ATOM 1445 C C . ALA A 1 193 ? 17.856 -18.818 -34.915 1.00 43.56 193 ALA A C 1
ATOM 1447 O O . ALA A 1 193 ? 18.296 -17.847 -35.527 1.00 43.56 193 ALA A O 1
ATOM 1448 N N . PHE A 1 194 ? 16.544 -19.045 -34.829 1.00 39.31 194 PHE A N 1
ATOM 1449 C CA . PHE A 1 194 ? 15.559 -18.128 -35.391 1.00 39.31 194 PHE A CA 1
ATOM 1450 C C . PHE A 1 194 ? 14.956 -17.266 -34.283 1.00 39.31 194 PHE A C 1
ATOM 1452 O O . PHE A 1 194 ? 14.214 -17.735 -33.426 1.00 39.31 194 PHE A O 1
ATOM 1459 N N . SER A 1 195 ? 15.301 -15.981 -34.294 1.00 38.84 195 SER A N 1
ATOM 1460 C CA . SER A 1 195 ? 14.608 -14.943 -33.535 1.00 38.84 195 SER A CA 1
ATOM 1461 C C . SER A 1 195 ? 13.795 -14.110 -34.518 1.00 38.84 195 SER A C 1
ATOM 1463 O O . SER A 1 195 ? 14.345 -13.215 -35.154 1.00 38.84 195 SER A O 1
ATOM 1465 N N . ALA A 1 196 ? 12.509 -14.415 -34.673 1.00 37.94 196 ALA A N 1
ATOM 1466 C CA . ALA A 1 196 ? 11.595 -13.572 -35.439 1.00 37.94 196 ALA A CA 1
ATOM 1467 C C . ALA A 1 196 ? 10.886 -12.583 -34.506 1.00 37.94 196 ALA A C 1
ATOM 1469 O O . ALA A 1 196 ? 10.546 -12.922 -33.375 1.00 37.94 196 ALA A O 1
ATOM 1470 N N . TYR A 1 197 ? 10.672 -11.362 -34.990 1.00 37.16 197 TYR A N 1
ATOM 1471 C CA . TYR A 1 197 ? 9.821 -10.372 -34.343 1.00 37.16 197 TYR A CA 1
ATOM 1472 C C . TYR A 1 197 ? 8.376 -10.644 -34.770 1.00 37.16 197 TYR A C 1
ATOM 1474 O O . TYR A 1 197 ? 8.056 -10.501 -35.948 1.00 37.16 197 TYR A O 1
ATOM 1482 N N . VAL A 1 198 ? 7.504 -11.035 -33.841 1.00 44.78 198 VAL A N 1
ATOM 1483 C CA . VAL A 1 198 ? 6.051 -10.983 -34.062 1.00 44.78 198 VAL A CA 1
ATOM 1484 C C . VAL A 1 198 ? 5.544 -9.723 -33.367 1.00 44.78 198 VAL A C 1
ATOM 1486 O O . VAL A 1 198 ? 5.948 -9.441 -32.239 1.00 44.78 198 VAL A O 1
ATOM 1489 N N . ALA A 1 199 ? 4.731 -8.925 -34.060 1.00 38.50 199 ALA A N 1
ATOM 1490 C CA . ALA A 1 199 ? 4.187 -7.681 -33.520 1.00 38.50 199 ALA A CA 1
ATOM 1491 C C . ALA A 1 199 ? 3.486 -7.913 -32.166 1.00 38.50 199 ALA A C 1
ATOM 1493 O O . ALA A 1 199 ? 2.773 -8.900 -31.989 1.00 38.50 199 ALA A O 1
ATOM 1494 N N . THR A 1 200 ? 3.700 -6.993 -31.222 1.00 53.62 200 THR A N 1
ATOM 1495 C CA . THR A 1 200 ? 3.239 -7.070 -29.826 1.00 53.62 200 THR A CA 1
ATOM 1496 C C . THR A 1 200 ? 2.290 -5.934 -29.465 1.00 53.62 200 THR A C 1
ATOM 1498 O O . THR A 1 200 ? 2.441 -4.824 -29.970 1.00 53.62 200 THR A O 1
ATOM 1501 N N . GLY A 1 201 ? 1.365 -6.197 -28.540 1.00 58.03 201 GLY A N 1
ATOM 1502 C CA . GLY A 1 201 ? 0.517 -5.197 -27.887 1.00 58.03 201 GLY A CA 1
ATOM 1503 C C . GLY A 1 201 ? 0.674 -5.250 -26.368 1.00 58.03 201 GLY A C 1
ATOM 1504 O O . GLY A 1 201 ? 1.148 -6.248 -25.828 1.00 58.03 201 GLY A O 1
ATOM 1505 N N . SER A 1 202 ? 0.284 -4.177 -25.683 1.00 70.50 202 SER A N 1
ATOM 1506 C CA . SER A 1 202 ? 0.143 -4.169 -24.228 1.00 70.50 202 SER A CA 1
ATOM 1507 C C . SER A 1 202 ? -1.283 -4.564 -23.858 1.00 70.50 202 SER A C 1
ATOM 1509 O O . SER A 1 202 ? -2.251 -4.028 -24.400 1.00 70.50 202 SER A O 1
ATOM 1511 N N . LEU A 1 203 ? -1.414 -5.510 -22.932 1.00 78.75 203 LEU A N 1
ATOM 1512 C CA . LEU A 1 203 ? -2.701 -5.878 -22.351 1.00 78.75 203 LEU A CA 1
ATOM 1513 C C . LEU A 1 203 ? -2.759 -5.329 -20.931 1.00 78.75 203 LEU A C 1
ATOM 1515 O O . LEU A 1 203 ? -1.792 -5.455 -20.178 1.00 78.75 203 LEU A O 1
ATOM 1519 N N . ALA A 1 204 ? -3.871 -4.686 -20.587 1.00 86.62 204 ALA A N 1
ATOM 1520 C CA . ALA A 1 204 ? -4.048 -4.057 -19.292 1.00 86.62 204 ALA A CA 1
ATOM 1521 C C . ALA A 1 204 ? -5.321 -4.562 -18.606 1.00 86.62 204 ALA A C 1
ATOM 1523 O O . ALA A 1 204 ? -6.397 -4.520 -19.196 1.00 86.62 204 ALA A O 1
ATOM 1524 N N . TRP A 1 205 ? -5.195 -4.997 -17.354 1.00 85.38 205 TRP A N 1
ATOM 1525 C CA . TRP A 1 205 ? -6.307 -5.479 -16.531 1.00 85.38 205 TRP A CA 1
ATOM 1526 C C . TRP A 1 205 ? -6.493 -4.601 -15.305 1.00 85.38 205 TRP A C 1
ATOM 1528 O O . TRP A 1 205 ? -5.517 -4.206 -14.668 1.00 85.38 205 TRP A O 1
ATOM 1538 N N . HIS A 1 206 ? -7.741 -4.314 -14.952 1.00 89.19 206 HIS A N 1
ATOM 1539 C CA . HIS A 1 206 ? -8.063 -3.467 -13.810 1.00 89.19 206 HIS A CA 1
ATOM 1540 C C . HIS A 1 206 ? -8.319 -4.317 -12.572 1.00 89.19 206 HIS A C 1
ATOM 1542 O O . HIS A 1 206 ? -9.261 -5.105 -12.522 1.00 89.19 206 HIS A O 1
ATOM 1548 N N . VAL A 1 207 ? -7.517 -4.111 -11.531 1.00 89.50 207 VAL A N 1
ATOM 1549 C CA . VAL A 1 207 ? -7.794 -4.708 -10.226 1.00 89.50 207 VAL A CA 1
ATOM 1550 C C . VAL A 1 207 ? -8.994 -3.979 -9.625 1.00 89.50 207 VAL A C 1
ATOM 1552 O O . VAL A 1 207 ? -9.006 -2.755 -9.491 1.00 89.50 207 VAL A O 1
ATOM 1555 N N . SER A 1 208 ? -10.019 -4.733 -9.265 1.00 87.00 208 SER A N 1
ATOM 1556 C CA . SER A 1 208 ? -11.309 -4.250 -8.784 1.00 87.00 208 SER A CA 1
ATOM 1557 C C . SER A 1 208 ? -11.790 -5.095 -7.606 1.00 87.00 208 SER A C 1
ATOM 1559 O O . SER A 1 208 ? -11.221 -6.143 -7.294 1.00 87.00 208 SER A O 1
ATOM 1561 N N . THR A 1 209 ? -12.830 -4.617 -6.929 1.00 84.25 209 THR A N 1
ATOM 1562 C CA . THR A 1 209 ? -13.515 -5.366 -5.874 1.00 84.25 209 THR A CA 1
ATOM 1563 C C . THR A 1 209 ? -14.848 -5.858 -6.409 1.00 84.25 209 THR A C 1
ATOM 1565 O O . THR A 1 209 ? -15.624 -5.070 -6.945 1.00 84.25 209 THR A O 1
ATOM 1568 N N . ASN A 1 210 ? -15.132 -7.136 -6.199 1.00 79.12 210 ASN A N 1
ATOM 1569 C CA . ASN A 1 210 ? -16.444 -7.732 -6.379 1.00 79.12 210 ASN A CA 1
ATOM 1570 C C . ASN A 1 210 ? -17.044 -8.052 -5.003 1.00 79.12 210 ASN A C 1
ATOM 1572 O O . ASN A 1 210 ? -16.353 -8.572 -4.128 1.00 79.12 210 ASN A O 1
ATOM 1576 N N . VAL A 1 211 ? -18.325 -7.749 -4.808 1.00 73.06 211 VAL A N 1
ATOM 1577 C CA . VAL A 1 211 ? -19.067 -8.103 -3.596 1.00 73.06 211 VAL A CA 1
ATOM 1578 C C . VAL A 1 211 ? -20.159 -9.093 -3.978 1.00 73.06 211 VAL A C 1
ATOM 1580 O O . VAL A 1 211 ? -21.211 -8.706 -4.478 1.00 73.06 211 VAL A O 1
ATOM 1583 N N . ALA A 1 212 ? -19.923 -10.373 -3.700 1.00 62.00 212 ALA A N 1
ATOM 1584 C CA . ALA A 1 212 ? -20.895 -11.439 -3.913 1.00 62.00 212 ALA A CA 1
ATOM 1585 C C . ALA A 1 212 ? -21.285 -12.053 -2.562 1.00 62.00 212 ALA A C 1
ATOM 1587 O O . ALA A 1 212 ? -20.422 -12.381 -1.747 1.00 62.00 212 ALA A O 1
ATOM 1588 N N . ASN A 1 213 ? -22.590 -12.194 -2.300 1.00 60.44 213 ASN A N 1
ATOM 1589 C CA . ASN A 1 213 ? -23.130 -12.808 -1.074 1.00 60.44 213 ASN A CA 1
ATOM 1590 C C . ASN A 1 213 ? -22.543 -12.231 0.236 1.00 60.44 213 ASN A C 1
ATOM 1592 O O . ASN A 1 213 ? -22.273 -12.963 1.185 1.00 60.44 213 ASN A O 1
ATOM 1596 N N . GLY A 1 214 ? -22.296 -10.916 0.277 1.00 60.47 214 GLY A N 1
ATOM 1597 C CA . GLY A 1 214 ? -21.739 -10.227 1.449 1.00 60.47 214 GLY A CA 1
ATOM 1598 C C . GLY A 1 214 ? -20.229 -10.401 1.660 1.00 60.47 214 GLY A C 1
ATOM 1599 O O . GLY A 1 214 ? -19.682 -9.817 2.593 1.00 60.47 214 GLY A O 1
ATOM 1600 N N . THR A 1 215 ? -19.534 -11.142 0.791 1.00 68.81 215 THR A N 1
ATOM 1601 C CA . THR A 1 215 ? -18.074 -11.299 0.834 1.00 68.81 215 THR A CA 1
ATOM 1602 C C . THR A 1 215 ? -17.425 -10.467 -0.268 1.00 68.81 215 THR A C 1
ATOM 1604 O O . THR A 1 215 ? -17.761 -10.606 -1.443 1.00 68.81 215 THR A O 1
ATOM 1607 N N . ALA A 1 216 ? -16.484 -9.599 0.110 1.00 78.25 216 ALA A N 1
ATOM 1608 C CA . ALA A 1 216 ? -15.670 -8.849 -0.840 1.00 78.25 216 ALA A CA 1
ATOM 1609 C C . ALA A 1 216 ? -14.478 -9.704 -1.297 1.00 78.25 216 ALA A C 1
ATOM 1611 O O . ALA A 1 216 ? -13.660 -10.120 -0.473 1.00 78.25 216 ALA A O 1
ATOM 1612 N N . VAL A 1 217 ? -14.385 -9.950 -2.602 1.00 82.62 217 VAL A N 1
ATOM 1613 C CA . VAL A 1 217 ? -13.261 -10.622 -3.269 1.00 82.62 217 VAL A CA 1
ATOM 1614 C C . VAL A 1 217 ? -12.656 -9.701 -4.325 1.00 82.62 217 VAL A C 1
ATOM 1616 O O . VAL A 1 217 ? -13.322 -8.798 -4.830 1.00 82.62 217 VAL A O 1
ATOM 1619 N N . GLN A 1 218 ? -11.385 -9.897 -4.657 1.00 85.06 218 GLN A N 1
ATOM 1620 C CA . GLN A 1 218 ? -10.749 -9.152 -5.740 1.00 85.06 218 GLN A CA 1
ATOM 1621 C C . GLN A 1 218 ? -11.092 -9.755 -7.103 1.00 85.06 218 GLN A C 1
ATOM 1623 O O . GLN A 1 218 ? -11.196 -10.970 -7.253 1.00 85.06 218 GLN A O 1
ATOM 1628 N N . ALA A 1 219 ? -11.220 -8.887 -8.102 1.00 80.88 219 ALA A N 1
ATOM 1629 C CA . ALA A 1 219 ? -11.430 -9.236 -9.500 1.00 80.88 219 ALA A CA 1
ATOM 1630 C C . ALA A 1 219 ? -10.437 -8.471 -10.392 1.00 80.88 219 ALA A C 1
ATOM 1632 O O . ALA A 1 219 ? -9.997 -7.379 -10.043 1.00 80.88 219 ALA A O 1
ATOM 1633 N N . PHE A 1 220 ? -10.093 -9.024 -11.557 1.00 81.25 220 PHE A N 1
ATOM 1634 C CA . PHE A 1 220 ? -9.153 -8.417 -12.521 1.00 81.25 220 PHE A CA 1
ATOM 1635 C C . PHE A 1 220 ? -9.839 -7.702 -13.693 1.00 81.25 220 PHE A C 1
ATOM 1637 O O . PHE A 1 220 ? -9.190 -7.289 -14.651 1.00 81.25 220 PHE A O 1
ATOM 1644 N N . ASP A 1 221 ? -11.155 -7.548 -13.589 1.00 77.81 221 ASP A N 1
ATOM 1645 C CA . ASP A 1 221 ? -11.981 -6.682 -14.414 1.00 77.81 221 ASP A CA 1
ATOM 1646 C C . ASP A 1 221 ? -13.329 -6.489 -13.699 1.00 77.81 221 ASP A C 1
ATOM 1648 O O . ASP A 1 221 ? -13.883 -7.450 -13.154 1.00 77.81 221 ASP A O 1
ATOM 1652 N N . ALA A 1 222 ? -13.843 -5.257 -13.668 1.00 75.00 222 ALA A N 1
ATOM 1653 C CA . ALA A 1 222 ? -15.061 -4.938 -12.924 1.00 75.00 222 ALA A CA 1
ATOM 1654 C C . ALA A 1 222 ? -16.323 -5.515 -13.586 1.00 75.00 222 ALA A C 1
ATOM 1656 O O . ALA A 1 222 ? -17.238 -5.956 -12.889 1.00 75.00 222 ALA A O 1
ATOM 1657 N N . PHE A 1 223 ? -16.374 -5.537 -14.922 1.00 75.19 223 PHE A N 1
ATOM 1658 C CA . PHE A 1 223 ? -17.500 -6.100 -15.661 1.00 75.19 223 PHE A CA 1
ATOM 1659 C C . PHE A 1 223 ? -17.540 -7.616 -15.488 1.00 75.19 223 PHE A C 1
ATOM 1661 O O . PHE A 1 223 ? -18.560 -8.151 -15.056 1.00 75.19 223 PHE A O 1
ATOM 1668 N N . LEU A 1 224 ? -16.414 -8.291 -15.730 1.00 68.69 224 LEU A N 1
ATOM 1669 C CA . LEU A 1 224 ? -16.300 -9.739 -15.586 1.00 68.69 224 LEU A CA 1
ATOM 1670 C C . LEU A 1 224 ? -16.513 -10.183 -14.131 1.00 68.69 224 LEU A C 1
ATOM 1672 O O . LEU A 1 224 ? -17.149 -11.202 -13.897 1.00 68.69 224 LEU A O 1
ATOM 1676 N N . GLY A 1 225 ? -16.089 -9.377 -13.148 1.00 66.56 225 GLY A N 1
ATOM 1677 C CA . GLY A 1 225 ? -16.407 -9.626 -11.742 1.00 66.56 225 GLY A CA 1
ATOM 1678 C C . GLY A 1 225 ? -17.904 -9.507 -11.429 1.00 66.56 225 GLY A C 1
ATOM 1679 O O . GLY A 1 225 ? -18.400 -10.190 -10.543 1.00 66.56 225 GLY A O 1
ATOM 1680 N N . THR A 1 226 ? -18.645 -8.667 -12.150 1.00 70.38 226 THR A N 1
ATOM 1681 C CA . THR A 1 226 ? -20.079 -8.447 -11.895 1.00 70.38 226 THR A CA 1
ATOM 1682 C C . THR A 1 226 ? -20.961 -9.506 -12.556 1.00 70.38 226 THR A C 1
ATOM 1684 O O . THR A 1 226 ? -22.016 -9.853 -12.024 1.00 70.38 226 THR A O 1
ATOM 1687 N N . ILE A 1 227 ? -20.559 -10.021 -13.719 1.00 64.31 227 ILE A N 1
ATOM 1688 C CA . ILE A 1 227 ? -21.301 -11.081 -14.403 1.00 64.31 227 ILE A CA 1
ATOM 1689 C C . ILE A 1 227 ? -20.889 -12.457 -13.874 1.00 64.31 227 ILE A C 1
ATOM 1691 O O . ILE A 1 227 ? -19.746 -12.678 -13.485 1.00 64.31 227 ILE A O 1
ATOM 1695 N N . ALA A 1 228 ? -21.804 -13.427 -13.912 1.00 58.25 228 ALA A N 1
ATOM 1696 C CA . ALA A 1 228 ? -21.413 -14.829 -13.825 1.00 58.25 228 ALA A CA 1
ATOM 1697 C C . ALA A 1 228 ? -20.680 -15.179 -15.127 1.00 58.25 228 ALA A C 1
ATOM 1699 O O . ALA A 1 228 ? -21.306 -15.618 -16.094 1.00 58.25 228 ALA A O 1
ATOM 1700 N N . ALA A 1 229 ? -19.376 -14.886 -15.186 1.00 53.94 229 ALA A N 1
ATOM 1701 C CA . ALA A 1 229 ? -18.554 -15.231 -16.334 1.00 53.94 229 ALA A CA 1
ATOM 1702 C C . ALA A 1 229 ? -18.773 -16.721 -16.655 1.00 53.94 229 ALA A C 1
ATOM 1704 O O . ALA A 1 229 ? -18.827 -17.535 -15.723 1.00 53.94 229 ALA A O 1
ATOM 1705 N N . PRO A 1 230 ? -18.972 -17.089 -17.936 1.00 48.97 230 PRO A N 1
ATOM 1706 C CA . PRO A 1 230 ? -19.241 -18.468 -18.305 1.00 48.97 230 PRO A CA 1
ATOM 1707 C C . PRO A 1 230 ? -18.125 -19.354 -17.757 1.00 48.97 230 PRO A C 1
ATOM 1709 O O . PRO A 1 230 ? -16.958 -19.201 -18.110 1.00 48.97 230 PRO A O 1
ATOM 1712 N N . GLN A 1 231 ? -18.496 -20.264 -16.859 1.00 50.31 231 GLN A N 1
ATOM 1713 C CA . GLN A 1 231 ? -17.569 -21.246 -16.332 1.00 50.31 231 GLN A CA 1
ATOM 1714 C C . GLN A 1 231 ? -17.299 -22.245 -17.451 1.00 50.31 231 GLN A C 1
ATOM 1716 O O . GLN A 1 231 ? -18.174 -23.028 -17.825 1.00 50.31 231 GLN A O 1
ATOM 1721 N N . LEU A 1 232 ? -16.082 -22.240 -17.989 1.00 46.28 232 LEU A N 1
ATOM 1722 C CA . LEU A 1 232 ? -15.566 -23.469 -18.570 1.00 46.28 232 LEU A CA 1
ATOM 1723 C C . LEU A 1 232 ? -15.539 -24.463 -17.412 1.00 46.28 232 LEU A C 1
ATOM 1725 O O . LEU A 1 232 ? -14.917 -24.168 -16.394 1.00 46.28 232 LEU A O 1
ATOM 1729 N N . VAL A 1 233 ? -16.265 -25.582 -17.523 1.00 48.72 233 VAL A N 1
ATOM 1730 C CA . VAL A 1 233 ? -16.159 -26.680 -16.553 1.00 48.72 233 VAL A CA 1
ATOM 1731 C C . VAL A 1 233 ? -14.662 -26.936 -16.393 1.00 48.72 233 VAL A C 1
ATOM 1733 O O . VAL A 1 233 ? -14.036 -27.319 -17.389 1.00 48.72 233 VAL A O 1
ATOM 1736 N N . PRO A 1 234 ? -14.059 -26.646 -15.223 1.00 43.44 234 PRO A N 1
ATOM 1737 C CA . PRO A 1 234 ? -12.634 -26.844 -15.069 1.00 43.44 234 PRO A CA 1
ATOM 1738 C C . PRO A 1 234 ? -12.390 -28.320 -15.379 1.00 43.44 234 PRO A C 1
ATOM 1740 O O . PRO A 1 234 ? -13.139 -29.166 -14.868 1.00 43.44 234 PRO A O 1
ATOM 1743 N N . PRO A 1 235 ? -11.426 -28.669 -16.251 1.00 38.25 235 PRO A N 1
ATOM 1744 C CA . PRO A 1 235 ? -11.046 -30.066 -16.366 1.00 38.25 235 PRO A CA 1
ATOM 1745 C C . PRO A 1 235 ? -10.785 -30.563 -14.941 1.00 38.25 235 PRO A C 1
ATOM 1747 O O . PRO A 1 235 ? -10.167 -29.840 -14.152 1.00 38.25 235 PRO A O 1
ATOM 1750 N N . GLN A 1 236 ? -11.335 -31.734 -14.588 1.00 43.50 236 GLN A N 1
ATOM 1751 C CA . GLN A 1 236 ? -11.096 -32.370 -13.288 1.00 43.50 236 GLN A CA 1
ATOM 1752 C C . GLN A 1 236 ? -9.637 -32.162 -12.875 1.00 43.50 236 GLN A C 1
ATOM 1754 O O . GLN A 1 236 ? -8.753 -32.311 -13.719 1.00 43.50 236 GLN A O 1
ATOM 1759 N N . PRO A 1 237 ? -9.394 -31.766 -11.619 1.00 40.31 237 PRO A N 1
ATOM 1760 C CA . PRO A 1 237 ? -8.259 -30.933 -11.275 1.00 40.31 237 PRO A CA 1
ATOM 1761 C C . PRO A 1 237 ? -6.953 -31.634 -11.649 1.00 40.31 237 PRO A C 1
ATOM 1763 O O . PRO A 1 237 ? -6.617 -32.637 -11.017 1.00 40.31 237 PRO A O 1
ATOM 1766 N N . PRO A 1 238 ? -6.131 -31.105 -12.570 1.00 43.47 238 PRO A N 1
ATOM 1767 C CA . PRO A 1 238 ? -4.727 -31.100 -12.262 1.00 43.47 238 PRO A CA 1
ATOM 1768 C C . PRO A 1 238 ? -4.532 -29.975 -11.243 1.00 43.47 238 PRO A C 1
ATOM 1770 O O . PRO A 1 238 ? -5.016 -28.858 -11.408 1.00 43.47 238 PRO A O 1
ATOM 1773 N N . SER A 1 239 ? -3.833 -30.275 -10.162 1.00 41.19 239 SER A N 1
ATOM 1774 C CA . SER A 1 239 ? -3.236 -29.311 -9.241 1.00 41.19 239 SER A CA 1
ATOM 1775 C C . SER A 1 239 ? -2.240 -28.399 -9.984 1.00 41.19 239 SER A C 1
ATOM 1777 O O . SER A 1 239 ? -1.027 -28.543 -9.832 1.00 41.19 239 SER A O 1
ATOM 1779 N N . GLY A 1 240 ? -2.740 -27.532 -10.862 1.00 46.22 240 GLY A N 1
ATOM 1780 C CA . GLY A 1 240 ? -1.965 -26.730 -11.801 1.00 46.22 240 GLY A CA 1
ATOM 1781 C C . GLY A 1 240 ? -2.422 -25.269 -11.823 1.00 46.22 240 GLY A C 1
ATOM 1782 O O . GLY A 1 240 ? -3.550 -24.975 -11.429 1.00 46.22 240 GLY A O 1
ATOM 1783 N N . PRO 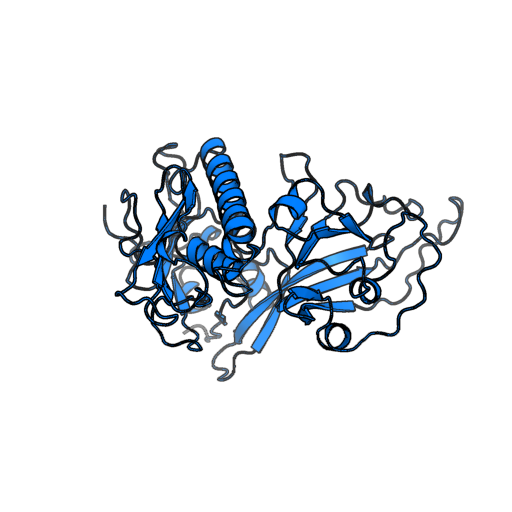A 1 241 ? -1.537 -24.345 -12.237 1.00 49.22 241 PRO A N 1
ATOM 1784 C CA . PRO A 1 241 ? -1.826 -22.915 -12.257 1.00 49.22 241 PRO A CA 1
ATOM 1785 C C . PRO A 1 241 ? -3.002 -22.604 -13.188 1.00 49.22 241 PRO A C 1
ATOM 1787 O O . PRO A 1 241 ? -3.135 -23.205 -14.254 1.00 49.22 241 PRO A O 1
ATOM 1790 N N . VAL A 1 242 ? -3.839 -21.640 -12.801 1.00 51.59 242 VAL A N 1
ATOM 1791 C CA . VAL A 1 242 ? -4.886 -21.128 -13.684 1.00 51.59 242 VAL A CA 1
ATOM 1792 C C . VAL A 1 242 ? -4.226 -20.362 -14.841 1.00 51.59 242 VAL A C 1
ATOM 1794 O O . VAL A 1 242 ? -3.292 -19.582 -14.632 1.00 51.59 242 VAL A O 1
ATOM 1797 N N . ASN A 1 243 ? -4.686 -20.620 -16.069 1.00 49.44 243 ASN A N 1
ATOM 1798 C CA . ASN A 1 243 ? -4.005 -20.218 -17.307 1.00 49.44 243 ASN A CA 1
ATOM 1799 C C . ASN A 1 243 ? -4.228 -18.745 -17.706 1.00 49.44 243 ASN A C 1
ATOM 1801 O O . ASN A 1 243 ? -3.512 -18.247 -18.574 1.00 49.44 243 ASN A O 1
ATOM 1805 N N . SER A 1 244 ? -5.203 -18.041 -17.117 1.00 55.59 244 SER A N 1
ATOM 1806 C CA . SER A 1 244 ? -5.525 -16.651 -17.473 1.00 55.59 244 SER A CA 1
ATOM 1807 C C . SER A 1 244 ? -6.190 -15.874 -16.330 1.00 55.59 244 SER A C 1
ATOM 1809 O O . SER A 1 244 ? -6.844 -16.447 -15.463 1.00 55.59 244 SER A O 1
ATOM 1811 N N . LEU A 1 245 ? -6.070 -14.540 -16.344 1.00 65.06 245 LEU A N 1
ATOM 1812 C CA . LEU A 1 245 ? -6.705 -13.664 -15.347 1.00 65.06 245 LEU A CA 1
ATOM 1813 C C . LEU A 1 245 ? -8.239 -13.670 -15.412 1.00 65.06 245 LEU A C 1
ATOM 1815 O O . LEU A 1 245 ? -8.881 -13.366 -14.408 1.00 65.06 245 LEU A O 1
ATOM 1819 N N . ILE A 1 246 ? -8.828 -14.041 -16.557 1.00 61.16 246 ILE A N 1
ATOM 1820 C CA . ILE A 1 246 ? -10.286 -14.216 -16.691 1.00 61.16 246 ILE A CA 1
ATOM 1821 C C . ILE A 1 246 ? -10.803 -15.362 -15.815 1.00 61.16 246 ILE A C 1
ATOM 1823 O O . ILE A 1 246 ? -11.892 -15.289 -15.256 1.00 61.16 246 ILE A O 1
ATOM 1827 N N . ASP A 1 247 ? -9.982 -16.393 -15.634 1.00 57.06 247 ASP A N 1
ATOM 1828 C CA . ASP A 1 247 ? -10.331 -17.582 -14.870 1.00 57.06 247 ASP A CA 1
ATOM 1829 C C . ASP A 1 247 ? -10.177 -17.361 -13.356 1.00 57.06 247 ASP A C 1
ATOM 1831 O O . ASP A 1 247 ? -10.694 -18.138 -12.560 1.00 57.06 247 ASP A O 1
ATOM 1835 N N . LEU A 1 248 ? -9.526 -16.273 -12.923 1.00 60.22 248 LEU A N 1
ATOM 1836 C CA . LEU A 1 248 ? -9.371 -15.951 -11.499 1.00 60.22 248 LEU A CA 1
ATOM 1837 C C . LEU A 1 248 ? -10.689 -15.588 -10.808 1.00 60.22 248 LEU A C 1
ATOM 1839 O O . LEU A 1 248 ? -10.753 -15.555 -9.581 1.00 60.22 248 LEU A O 1
ATOM 1843 N N . GLN A 1 249 ? -11.752 -15.375 -11.577 1.00 59.88 249 GLN A N 1
ATOM 1844 C CA . GLN A 1 249 ? -13.087 -15.052 -11.078 1.00 59.88 249 GLN A CA 1
ATOM 1845 C C . GLN A 1 249 ? -13.950 -16.299 -10.802 1.00 59.88 249 GLN A C 1
ATOM 1847 O O . GLN A 1 249 ? -15.104 -16.171 -10.394 1.00 59.88 249 GLN A O 1
ATOM 1852 N N . GLN A 1 250 ? -13.403 -17.507 -10.998 1.00 59.09 250 GLN A N 1
ATOM 1853 C CA . GLN A 1 250 ? -14.087 -18.781 -10.757 1.00 59.09 250 GLN A CA 1
ATOM 1854 C C . GLN A 1 250 ? -14.317 -19.067 -9.257 1.00 59.09 250 GLN A C 1
ATOM 1856 O O . GLN A 1 250 ? -13.576 -18.617 -8.375 1.00 59.09 250 GLN A O 1
ATOM 1861 N N . SER A 1 251 ? -15.334 -19.885 -8.946 1.00 49.62 251 SER A N 1
ATOM 1862 C CA . SER A 1 251 ? -15.551 -20.382 -7.581 1.00 49.62 251 SER A CA 1
ATOM 1863 C C . SER A 1 251 ? -14.422 -21.349 -7.200 1.00 49.62 251 SER A C 1
ATOM 1865 O O . SER A 1 251 ? -14.369 -22.467 -7.705 1.00 49.62 251 SER A O 1
ATOM 1867 N N . GLY A 1 252 ? -13.509 -20.909 -6.334 1.00 52.41 252 GLY A N 1
ATOM 1868 C CA . GLY A 1 252 ? -12.312 -21.663 -5.930 1.00 52.41 252 GLY A CA 1
ATOM 1869 C C . GLY A 1 252 ? -10.998 -20.895 -6.116 1.00 52.41 252 GLY A C 1
ATOM 1870 O O . GLY A 1 252 ? -10.039 -21.171 -5.402 1.00 52.41 252 GLY A O 1
ATOM 1871 N N . SER A 1 253 ? -10.972 -19.889 -6.997 1.00 58.19 253 SER A N 1
ATOM 1872 C CA . SER A 1 253 ? -9.849 -18.951 -7.185 1.00 58.19 253 SER A CA 1
ATOM 1873 C C . SER A 1 253 ? -10.178 -17.519 -6.745 1.00 58.19 253 SER A C 1
ATOM 1875 O O . SER A 1 253 ? -9.311 -16.649 -6.769 1.00 58.19 253 SER A O 1
ATOM 1877 N N . ALA A 1 254 ? -11.425 -17.265 -6.337 1.00 73.25 254 ALA A N 1
ATOM 1878 C CA . ALA A 1 254 ? -11.874 -15.981 -5.817 1.00 73.25 254 ALA A CA 1
ATOM 1879 C C . ALA A 1 254 ? -11.291 -15.715 -4.417 1.00 73.25 254 ALA A C 1
ATOM 1881 O O . ALA A 1 254 ? -11.829 -16.159 -3.400 1.00 73.25 254 ALA A O 1
ATOM 1882 N N . PHE A 1 255 ? -10.191 -14.968 -4.367 1.00 83.06 255 PHE A N 1
ATOM 1883 C CA . PHE A 1 255 ? -9.554 -14.547 -3.121 1.00 83.06 255 PHE A CA 1
ATOM 1884 C C . PHE A 1 255 ? -9.812 -13.073 -2.803 1.00 83.06 255 PHE A C 1
ATOM 1886 O O . PHE A 1 255 ? -9.962 -12.231 -3.690 1.00 83.06 255 PHE A O 1
ATOM 1893 N N . ARG A 1 256 ? -9.835 -12.747 -1.505 1.00 86.12 256 ARG A N 1
ATOM 1894 C CA . ARG A 1 256 ? -9.942 -11.363 -1.018 1.00 86.12 256 ARG A CA 1
ATOM 1895 C C . ARG A 1 256 ? -8.678 -10.563 -1.300 1.00 86.12 256 ARG A C 1
ATOM 1897 O O . ARG A 1 256 ? -8.770 -9.375 -1.589 1.00 86.12 256 ARG A O 1
ATOM 1904 N N . HIS A 1 257 ? -7.524 -11.219 -1.246 1.00 90.75 257 HIS A N 1
ATOM 1905 C CA . HIS A 1 257 ? -6.238 -10.577 -1.472 1.00 90.75 257 HIS A CA 1
ATOM 1906 C C . HIS A 1 257 ? -5.429 -11.328 -2.504 1.00 90.75 257 HIS A C 1
ATOM 1908 O O . HIS A 1 257 ? -5.357 -12.556 -2.453 1.00 90.75 257 HIS A O 1
ATOM 1914 N N . HIS A 1 258 ? -4.765 -10.573 -3.371 1.00 91.25 258 HIS A N 1
ATOM 1915 C CA . HIS A 1 258 ? -3.790 -11.087 -4.314 1.00 91.25 258 HIS A CA 1
ATOM 1916 C C . HIS A 1 258 ? -2.464 -10.346 -4.210 1.00 91.25 258 HIS A C 1
ATOM 1918 O O . HIS A 1 258 ? -2.388 -9.183 -3.808 1.00 91.25 258 HIS A O 1
ATOM 1924 N N . ARG A 1 259 ? -1.410 -11.032 -4.636 1.00 93.00 259 ARG A N 1
ATOM 1925 C CA . ARG A 1 259 ? -0.055 -10.505 -4.715 1.00 93.00 259 ARG A CA 1
ATOM 1926 C C . ARG A 1 259 ? 0.601 -10.967 -6.006 1.00 93.00 259 ARG A C 1
ATOM 1928 O O . ARG A 1 259 ? 0.563 -12.154 -6.323 1.00 93.00 259 ARG A O 1
ATOM 1935 N N . LEU A 1 260 ? 1.222 -10.028 -6.713 1.00 93.25 260 LEU A N 1
ATOM 1936 C CA . LEU A 1 260 ? 2.080 -10.304 -7.860 1.00 93.25 260 LEU A CA 1
ATOM 1937 C C . LEU A 1 260 ? 3.489 -10.618 -7.350 1.00 93.25 260 LEU A C 1
ATOM 1939 O O . LEU A 1 260 ? 4.028 -9.864 -6.540 1.00 93.25 260 LEU A O 1
ATOM 1943 N N . ILE A 1 261 ? 4.070 -11.723 -7.804 1.00 91.50 261 ILE A N 1
ATOM 1944 C CA . ILE A 1 261 ? 5.390 -12.213 -7.402 1.00 91.50 261 ILE A CA 1
ATOM 1945 C C . ILE A 1 261 ? 6.271 -12.309 -8.643 1.00 91.50 261 ILE A C 1
ATOM 1947 O O . ILE A 1 261 ? 5.891 -12.923 -9.641 1.00 91.50 261 ILE A O 1
ATOM 1951 N N . TYR A 1 262 ? 7.460 -11.721 -8.568 1.00 90.25 262 TYR A N 1
ATOM 1952 C CA . TYR A 1 262 ? 8.467 -11.795 -9.617 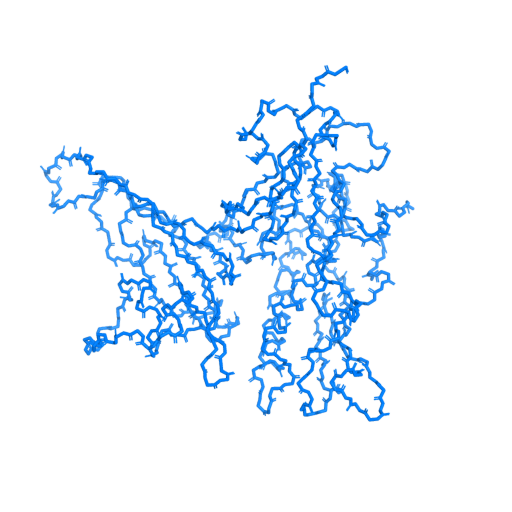1.00 90.25 262 TYR A CA 1
ATOM 1953 C C . TYR A 1 262 ? 9.440 -12.945 -9.351 1.00 90.25 262 TYR A C 1
ATOM 1955 O O . TYR A 1 262 ? 9.860 -13.145 -8.204 1.00 90.25 262 TYR A O 1
ATOM 1963 N N . PRO A 1 263 ? 9.842 -13.687 -10.395 1.00 85.44 263 PRO A N 1
ATOM 1964 C CA . PRO A 1 263 ? 10.815 -14.751 -10.243 1.00 85.44 263 PRO A CA 1
ATOM 1965 C C . PRO A 1 263 ? 12.180 -14.156 -9.890 1.00 85.44 263 PRO A C 1
ATOM 1967 O O . PRO A 1 263 ? 12.576 -13.112 -10.404 1.00 85.44 263 PRO A O 1
ATOM 1970 N N . GLN A 1 264 ? 12.930 -14.843 -9.031 1.00 83.69 264 GLN A N 1
ATOM 1971 C CA . GLN A 1 264 ? 14.286 -14.415 -8.660 1.00 83.69 264 GLN A CA 1
ATOM 1972 C C . GLN A 1 264 ? 15.288 -14.602 -9.797 1.00 83.69 264 GLN A C 1
ATOM 1974 O O . GLN A 1 264 ? 16.289 -13.898 -9.870 1.00 83.69 264 GLN A O 1
ATOM 1979 N N . ASN A 1 265 ? 14.995 -15.551 -10.687 1.00 78.19 265 ASN A N 1
ATOM 1980 C CA . ASN A 1 265 ? 15.759 -15.825 -11.888 1.00 78.19 265 ASN A CA 1
ATOM 1981 C C . ASN A 1 265 ? 14.802 -15.795 -13.077 1.00 78.19 265 ASN A C 1
ATOM 1983 O O . ASN A 1 265 ? 13.862 -16.590 -13.145 1.00 78.19 265 ASN A O 1
ATOM 1987 N N . VAL A 1 266 ? 15.043 -14.883 -14.014 1.00 70.00 266 VAL A N 1
ATOM 1988 C CA . VAL A 1 266 ? 14.314 -14.852 -15.283 1.00 70.00 266 VAL A CA 1
ATOM 1989 C C . VAL A 1 266 ? 14.880 -15.897 -16.238 1.00 70.00 266 VAL A C 1
ATOM 1991 O O . VAL A 1 266 ? 16.082 -16.172 -16.241 1.00 70.00 266 VAL A O 1
ATOM 1994 N N . ILE A 1 267 ? 14.016 -16.470 -17.074 1.00 69.38 267 ILE A N 1
ATOM 1995 C CA . ILE A 1 267 ? 14.428 -17.409 -18.121 1.00 69.38 267 ILE A CA 1
ATOM 1996 C C . ILE A 1 267 ? 15.451 -16.717 -19.033 1.00 69.38 267 ILE A C 1
ATOM 1998 O O . ILE A 1 267 ? 15.222 -15.600 -19.513 1.00 69.38 267 ILE A O 1
ATOM 2002 N N . ALA A 1 268 ? 16.586 -17.383 -19.262 1.00 69.56 268 ALA A N 1
ATOM 2003 C CA . ALA A 1 268 ? 17.644 -16.866 -20.119 1.00 69.56 268 ALA A CA 1
ATOM 2004 C C . ALA A 1 268 ? 17.107 -16.573 -21.526 1.00 69.56 268 ALA A C 1
ATOM 2006 O O . ALA A 1 268 ? 16.280 -17.308 -22.060 1.00 69.56 268 ALA A O 1
ATOM 2007 N N . ALA A 1 269 ? 17.623 -15.518 -22.160 1.00 63.34 269 ALA A N 1
ATOM 2008 C CA . ALA A 1 269 ? 17.127 -15.060 -23.457 1.00 63.34 269 ALA A CA 1
ATOM 2009 C C . ALA A 1 269 ? 17.196 -16.112 -24.576 1.00 63.34 269 ALA A C 1
ATOM 2011 O O . ALA A 1 269 ? 16.445 -15.990 -25.538 1.00 63.34 269 ALA A O 1
ATOM 2012 N N . GLY A 1 270 ? 18.094 -17.097 -24.446 1.00 59.41 270 GLY A N 1
ATOM 2013 C CA . GLY A 1 270 ? 18.307 -18.194 -25.392 1.00 59.41 270 GLY A CA 1
ATOM 2014 C C . GLY A 1 270 ? 17.658 -19.531 -25.010 1.00 59.41 270 GLY A C 1
ATOM 2015 O O . GLY A 1 270 ? 17.839 -20.508 -25.729 1.00 59.41 270 GLY A O 1
ATOM 2016 N N . ALA A 1 271 ? 16.970 -19.610 -23.867 1.00 62.88 271 ALA A N 1
ATOM 2017 C CA . ALA A 1 271 ? 16.390 -20.855 -23.370 1.00 62.88 271 ALA A CA 1
ATOM 2018 C C . ALA A 1 271 ? 14.942 -21.040 -23.861 1.00 62.88 271 ALA A C 1
ATOM 2020 O O . ALA A 1 271 ? 14.228 -20.046 -24.044 1.00 62.88 271 ALA A O 1
ATOM 2021 N N . PRO A 1 272 ? 14.473 -22.292 -24.044 1.00 59.19 272 PRO A N 1
ATOM 2022 C CA . PRO A 1 272 ? 13.049 -22.548 -24.222 1.00 59.19 272 PRO A CA 1
ATOM 2023 C C . PRO A 1 272 ? 12.262 -22.006 -23.020 1.00 59.19 272 PRO A C 1
ATOM 2025 O O . PRO A 1 272 ? 12.782 -21.934 -21.903 1.00 59.19 272 PRO A O 1
ATOM 2028 N N . GLY A 1 273 ? 11.008 -21.606 -23.252 1.00 63.50 273 GLY A N 1
ATOM 2029 C CA . GLY A 1 273 ? 10.110 -21.185 -22.176 1.00 63.50 273 GLY A CA 1
ATOM 2030 C C . GLY A 1 273 ? 9.971 -22.266 -21.096 1.00 63.50 273 GLY A C 1
ATOM 2031 O O . GLY A 1 273 ? 10.195 -23.449 -21.345 1.00 63.50 273 GLY A O 1
ATOM 2032 N N . SER A 1 274 ? 9.602 -21.859 -19.884 1.00 65.44 274 SER A N 1
ATOM 2033 C CA . SER A 1 274 ? 9.451 -22.758 -18.740 1.00 65.44 274 SER A CA 1
ATOM 2034 C C . SER A 1 274 ? 8.002 -22.774 -18.280 1.00 65.44 274 SER A C 1
ATOM 2036 O O . SER A 1 274 ? 7.389 -21.719 -18.129 1.00 65.44 274 SER A O 1
ATOM 2038 N N . ALA A 1 275 ? 7.480 -23.968 -18.003 1.00 65.00 275 ALA A N 1
ATOM 2039 C CA . ALA A 1 275 ? 6.194 -24.148 -17.333 1.00 65.00 275 ALA A CA 1
ATOM 2040 C C . ALA A 1 275 ? 6.312 -24.067 -15.796 1.00 65.00 275 ALA A C 1
ATOM 2042 O O . ALA A 1 275 ? 5.304 -24.113 -15.097 1.00 65.00 275 ALA A O 1
ATOM 2043 N N . SER A 1 276 ? 7.531 -23.956 -15.248 1.00 71.44 276 SER A N 1
ATOM 2044 C CA . SER A 1 276 ? 7.728 -23.821 -13.803 1.00 71.44 276 SER A CA 1
ATOM 2045 C C . SER A 1 276 ? 7.267 -22.452 -13.327 1.00 71.44 276 SER A C 1
ATOM 2047 O O . SER A 1 276 ? 7.726 -21.427 -13.834 1.00 71.44 276 SER A O 1
ATOM 2049 N N . ALA A 1 277 ? 6.440 -22.418 -12.287 1.00 69.25 277 ALA A N 1
ATOM 2050 C CA . ALA A 1 277 ? 6.041 -21.168 -11.660 1.00 69.25 277 ALA A CA 1
ATOM 2051 C C . ALA A 1 277 ? 7.281 -20.360 -11.214 1.00 69.25 277 ALA A C 1
ATOM 2053 O O . ALA A 1 277 ? 7.346 -19.156 -11.447 1.00 69.25 277 ALA A O 1
ATOM 2054 N N . SER A 1 278 ? 8.317 -21.003 -10.658 1.00 76.31 278 SER A N 1
ATOM 2055 C CA . SER A 1 278 ? 9.493 -20.331 -10.065 1.00 76.31 278 SER A CA 1
ATOM 2056 C C . SER A 1 278 ? 10.323 -19.458 -11.019 1.00 76.31 278 SER A C 1
ATOM 2058 O O . SER A 1 278 ? 11.127 -18.649 -10.559 1.00 76.31 278 SER A O 1
ATOM 2060 N N . THR A 1 279 ? 10.140 -19.614 -12.330 1.00 75.25 279 THR A N 1
ATOM 2061 C CA . THR A 1 279 ? 10.862 -18.876 -13.381 1.00 75.25 279 THR A CA 1
ATOM 2062 C C . THR A 1 279 ? 9.997 -17.844 -14.106 1.00 75.25 279 THR A C 1
ATOM 2064 O O . THR A 1 279 ? 10.478 -17.185 -15.024 1.00 75.25 279 THR A O 1
ATOM 2067 N N . ASN A 1 280 ? 8.725 -17.725 -13.724 1.00 77.38 280 ASN A N 1
ATOM 2068 C CA . ASN A 1 280 ? 7.730 -16.868 -14.359 1.00 77.38 280 ASN A CA 1
ATOM 2069 C C . ASN A 1 280 ? 7.137 -15.888 -13.338 1.00 77.38 280 ASN A C 1
ATOM 2071 O O . ASN A 1 280 ? 7.207 -16.114 -12.129 1.00 77.38 280 ASN A O 1
ATOM 2075 N N . VAL A 1 281 ? 6.538 -14.800 -13.824 1.00 84.75 281 VAL A N 1
ATOM 2076 C CA . VAL A 1 281 ? 5.751 -13.904 -12.969 1.00 84.75 281 VAL A CA 1
ATOM 2077 C C . VAL A 1 281 ? 4.469 -14.624 -12.552 1.00 84.75 281 VAL A C 1
ATOM 2079 O O . VAL A 1 281 ? 3.825 -15.286 -13.367 1.00 84.75 281 VAL A O 1
ATOM 2082 N N . GLN A 1 282 ? 4.098 -14.510 -11.281 1.00 86.06 282 GLN A N 1
ATOM 2083 C CA . GLN A 1 282 ? 2.955 -15.215 -10.703 1.00 86.06 282 GLN A CA 1
ATOM 2084 C C . GLN A 1 282 ? 1.996 -14.251 -10.023 1.00 86.06 282 GLN A C 1
ATOM 2086 O O . GLN A 1 282 ? 2.415 -13.239 -9.465 1.00 86.06 282 GLN A O 1
ATOM 2091 N N . ILE A 1 283 ? 0.721 -14.624 -9.976 1.00 86.81 283 ILE A N 1
ATOM 2092 C CA . ILE A 1 283 ? -0.217 -14.096 -8.989 1.00 86.81 283 ILE A CA 1
ATOM 2093 C C . ILE A 1 283 ? -0.490 -15.194 -7.979 1.00 86.81 283 ILE A C 1
ATOM 2095 O O . ILE A 1 283 ? -0.710 -16.350 -8.336 1.00 86.81 283 ILE A O 1
ATOM 2099 N N . THR A 1 284 ? -0.476 -14.812 -6.712 1.00 87.88 284 THR A N 1
ATOM 2100 C CA . THR A 1 284 ? -0.924 -15.659 -5.614 1.00 87.88 284 THR A CA 1
ATOM 2101 C C . THR A 1 284 ? -2.099 -15.000 -4.906 1.00 87.88 284 THR A C 1
ATOM 2103 O O . THR A 1 284 ? -2.219 -13.773 -4.938 1.00 87.88 284 THR A O 1
ATOM 2106 N N . GLY A 1 285 ? -2.973 -15.795 -4.295 1.00 88.25 285 GLY A N 1
ATOM 2107 C CA . GLY A 1 285 ? -4.182 -15.327 -3.626 1.00 88.25 285 GLY A CA 1
ATOM 2108 C C . GLY A 1 285 ? -4.394 -15.969 -2.258 1.00 88.25 285 GLY A C 1
ATOM 2109 O O . GLY A 1 285 ? -3.941 -17.084 -1.996 1.00 88.25 285 GLY A O 1
ATOM 2110 N N . ALA A 1 286 ? -5.073 -15.246 -1.367 1.00 89.81 286 ALA A N 1
ATOM 2111 C CA . ALA A 1 286 ? -5.451 -15.742 -0.049 1.00 89.81 286 ALA A CA 1
ATOM 2112 C C . ALA A 1 286 ? -6.724 -15.076 0.498 1.00 89.81 286 ALA A C 1
ATOM 2114 O O . ALA A 1 286 ? -7.090 -13.955 0.135 1.00 89.81 286 ALA A O 1
ATOM 2115 N N . ALA A 1 287 ? -7.404 -15.775 1.412 1.00 88.31 287 ALA A N 1
ATOM 2116 C CA . ALA A 1 287 ? -8.614 -15.273 2.067 1.00 88.31 287 ALA A CA 1
ATOM 2117 C C . ALA A 1 287 ? -8.327 -14.182 3.115 1.00 88.31 287 ALA A C 1
ATOM 2119 O O . ALA A 1 287 ? -9.202 -13.368 3.396 1.00 88.31 287 ALA A O 1
ATOM 2120 N N . THR A 1 288 ? -7.112 -14.158 3.673 1.00 92.31 288 THR A N 1
ATOM 2121 C CA . THR A 1 288 ? -6.667 -13.185 4.681 1.00 92.31 288 THR A CA 1
ATOM 2122 C C . THR A 1 288 ? -5.276 -12.652 4.342 1.00 92.31 288 THR A C 1
ATOM 2124 O O . THR A 1 288 ? -4.476 -13.337 3.696 1.00 92.31 288 THR A O 1
ATOM 2127 N N . LEU A 1 289 ? -4.956 -11.452 4.823 1.00 92.62 289 LEU A N 1
ATOM 2128 C CA . LEU A 1 289 ? -3.633 -10.836 4.693 1.00 92.62 289 LEU A CA 1
ATOM 2129 C C . LEU A 1 289 ? -2.536 -11.684 5.344 1.00 92.62 289 LEU A C 1
ATOM 2131 O O . LEU A 1 289 ? -1.431 -11.780 4.812 1.00 92.62 289 LEU A O 1
ATOM 2135 N N . ALA A 1 290 ? -2.842 -12.335 6.471 1.00 92.56 290 ALA A N 1
ATOM 2136 C CA . ALA A 1 290 ? -1.911 -13.244 7.136 1.00 92.56 290 ALA A CA 1
ATOM 2137 C C . ALA A 1 290 ? -1.563 -14.443 6.238 1.00 92.56 290 ALA A C 1
ATOM 2139 O O . ALA A 1 290 ? -0.387 -14.755 6.049 1.00 92.56 290 ALA A O 1
ATOM 2140 N N . ALA A 1 291 ? -2.575 -15.078 5.638 1.00 92.69 291 ALA A N 1
ATOM 2141 C CA . ALA A 1 291 ? -2.379 -16.216 4.743 1.00 92.69 291 ALA A CA 1
ATOM 2142 C C . ALA A 1 291 ? -1.664 -15.819 3.442 1.00 92.69 291 ALA A C 1
ATOM 2144 O O . ALA A 1 291 ? -0.856 -16.597 2.939 1.00 92.69 291 ALA A O 1
ATOM 2145 N N . LEU A 1 292 ? -1.870 -14.589 2.947 1.00 92.12 292 LEU A N 1
ATOM 2146 C CA . LEU A 1 292 ? -1.179 -14.071 1.760 1.00 92.12 292 LEU A CA 1
ATOM 2147 C C . LEU A 1 292 ? 0.353 -14.068 1.913 1.00 92.12 292 LEU A C 1
ATOM 2149 O O . LEU A 1 292 ? 1.083 -14.078 0.925 1.00 92.12 292 LEU A O 1
ATOM 2153 N N . ARG A 1 293 ? 0.853 -14.012 3.152 1.00 87.81 293 ARG A N 1
ATOM 2154 C CA . ARG A 1 293 ? 2.288 -13.965 3.461 1.00 87.81 293 ARG A CA 1
ATOM 2155 C C . ARG A 1 293 ? 2.882 -15.303 3.868 1.00 87.81 293 ARG A C 1
ATOM 2157 O O . ARG A 1 293 ? 4.075 -15.495 3.666 1.00 87.81 293 ARG A O 1
ATOM 2164 N N . SER A 1 294 ? 2.091 -16.193 4.461 1.00 88.69 294 SER A N 1
ATOM 2165 C CA . SER A 1 294 ? 2.589 -17.462 5.000 1.00 88.69 294 SER A CA 1
ATOM 2166 C C . SER A 1 294 ? 2.343 -18.654 4.081 1.00 88.69 294 SER A C 1
ATOM 2168 O O . SER A 1 294 ? 3.198 -19.531 3.997 1.00 88.69 294 SER A O 1
ATOM 2170 N N . ASN A 1 295 ? 1.193 -18.705 3.406 1.00 84.00 295 ASN A N 1
ATOM 2171 C CA . ASN A 1 295 ? 0.800 -19.837 2.573 1.00 84.00 295 ASN A CA 1
ATOM 2172 C C . ASN A 1 295 ? -0.205 -19.415 1.484 1.00 84.00 295 ASN A C 1
ATOM 2174 O O . ASN A 1 295 ? -1.367 -19.837 1.519 1.00 84.00 295 ASN A O 1
ATOM 2178 N N . PRO A 1 296 ? 0.188 -18.530 0.552 1.00 87.50 296 PRO A N 1
ATOM 2179 C CA . PRO A 1 296 ? -0.721 -18.079 -0.485 1.00 87.50 296 PRO A CA 1
ATOM 2180 C C . PRO A 1 296 ? -0.887 -19.163 -1.561 1.00 87.50 296 PRO A C 1
ATOM 2182 O O . PRO A 1 296 ? 0.069 -19.842 -1.938 1.00 87.50 296 PRO A O 1
ATOM 2185 N N . ALA A 1 297 ? -2.102 -19.317 -2.084 1.00 83.19 297 ALA A N 1
ATOM 2186 C CA . ALA A 1 297 ? -2.358 -20.228 -3.193 1.00 83.19 297 ALA A CA 1
ATOM 2187 C C . ALA A 1 297 ? -1.833 -19.609 -4.496 1.00 83.19 297 ALA A C 1
ATOM 2189 O O . ALA A 1 297 ? -2.089 -18.435 -4.761 1.00 83.19 297 ALA A O 1
ATOM 2190 N N . LEU A 1 298 ? -1.124 -20.378 -5.326 1.00 79.50 298 LEU A N 1
ATOM 2191 C CA . LEU A 1 298 ? -0.782 -19.949 -6.685 1.00 79.50 298 LEU A CA 1
ATOM 2192 C C . LEU A 1 298 ? -2.069 -19.843 -7.506 1.00 79.50 298 LEU A C 1
ATOM 2194 O O . LEU A 1 298 ? -2.758 -20.843 -7.693 1.00 79.50 298 LEU A O 1
ATOM 2198 N N . THR A 1 299 ? -2.385 -18.642 -7.987 1.00 74.62 299 THR A N 1
ATOM 2199 C CA . THR A 1 299 ? -3.622 -18.385 -8.722 1.00 74.62 299 THR A CA 1
ATOM 2200 C C . THR A 1 299 ? -3.379 -18.245 -10.210 1.00 74.62 299 THR A C 1
ATOM 2202 O O . THR A 1 299 ? -4.092 -18.879 -10.963 1.00 74.62 299 THR A O 1
ATOM 2205 N N . ALA A 1 300 ? -2.370 -17.501 -10.661 1.00 76.88 300 ALA A N 1
ATOM 2206 C CA . ALA A 1 300 ? -2.056 -17.378 -12.089 1.00 76.88 300 ALA A CA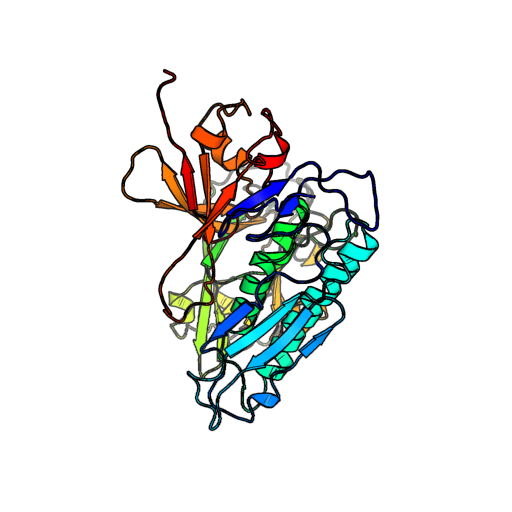 1
ATOM 2207 C C . ALA A 1 300 ? -0.550 -17.374 -12.345 1.00 76.88 300 ALA A C 1
ATOM 2209 O O . ALA A 1 300 ? 0.244 -17.008 -11.480 1.00 76.88 300 ALA A O 1
ATOM 2210 N N . THR A 1 301 ? -0.150 -17.770 -13.552 1.00 77.62 301 THR A N 1
ATOM 2211 C CA . THR A 1 301 ? 1.240 -17.694 -14.021 1.00 77.62 301 THR A CA 1
ATOM 2212 C C . THR A 1 301 ? 1.284 -17.053 -15.401 1.00 77.62 301 THR A C 1
ATOM 2214 O O . THR A 1 301 ? 0.573 -17.474 -16.308 1.00 77.62 301 THR A O 1
ATOM 2217 N N . PHE A 1 302 ? 2.136 -16.045 -15.562 1.00 76.81 302 PHE A N 1
ATOM 2218 C CA . PHE A 1 302 ? 2.395 -15.401 -16.844 1.00 76.81 302 PHE A CA 1
ATOM 2219 C C . PHE A 1 302 ? 3.556 -16.123 -17.521 1.00 76.81 302 PHE A C 1
ATOM 2221 O O . PHE A 1 302 ? 4.719 -15.917 -17.173 1.00 76.81 302 PHE A O 1
ATOM 2228 N N . PHE A 1 303 ? 3.224 -17.042 -18.426 1.00 70.50 303 PHE A N 1
ATOM 2229 C CA . PHE A 1 303 ? 4.212 -17.898 -19.072 1.00 70.50 303 PHE A CA 1
ATOM 2230 C C . PHE A 1 303 ? 5.044 -17.164 -20.123 1.00 70.50 303 PHE A C 1
ATOM 2232 O O . PHE A 1 303 ? 4.557 -16.327 -20.885 1.00 70.50 303 PHE A O 1
ATOM 2239 N N . GLY A 1 304 ? 6.308 -17.577 -20.214 1.00 64.88 304 GLY A N 1
ATOM 2240 C CA . GLY A 1 304 ? 7.277 -17.011 -21.142 1.00 64.88 304 GLY A CA 1
ATOM 2241 C C . GLY A 1 304 ? 8.010 -15.822 -20.530 1.00 64.88 304 GLY A C 1
ATOM 2242 O O . GLY A 1 304 ? 7.916 -15.549 -19.337 1.00 64.88 304 GLY A O 1
ATOM 2243 N N . ARG A 1 305 ? 8.792 -15.106 -21.341 1.00 68.12 305 ARG A N 1
ATOM 2244 C CA . ARG A 1 305 ? 9.443 -13.867 -20.890 1.00 68.12 305 ARG A CA 1
ATOM 2245 C C . ARG A 1 305 ? 8.412 -12.735 -20.880 1.00 68.12 305 ARG A C 1
ATOM 2247 O O . ARG A 1 305 ? 8.482 -11.847 -21.717 1.00 68.12 305 ARG A O 1
ATOM 2254 N N . ASP A 1 306 ? 7.424 -12.809 -20.001 1.00 72.56 306 ASP A N 1
ATOM 2255 C CA . ASP A 1 306 ? 6.449 -11.740 -19.785 1.00 72.56 306 ASP A CA 1
ATOM 2256 C C . ASP A 1 306 ? 6.884 -10.866 -18.605 1.00 72.56 306 ASP A C 1
ATOM 2258 O O . ASP A 1 306 ? 7.374 -11.364 -17.585 1.00 72.56 306 ASP A O 1
ATOM 2262 N N . VAL A 1 307 ? 6.720 -9.555 -18.755 1.00 80.31 307 VAL A N 1
ATOM 2263 C CA . VAL A 1 307 ? 6.857 -8.602 -17.659 1.00 80.31 307 VAL A CA 1
ATOM 2264 C C . VAL A 1 307 ? 5.476 -8.054 -17.356 1.00 80.31 307 VAL A C 1
ATOM 2266 O O . VAL A 1 307 ? 4.869 -7.366 -18.170 1.00 80.31 307 VAL A O 1
ATOM 2269 N N . VAL A 1 308 ? 4.996 -8.317 -16.146 1.00 87.75 308 VAL A N 1
ATOM 2270 C CA . VAL A 1 308 ? 3.763 -7.705 -15.651 1.00 87.75 308 VAL A CA 1
ATOM 2271 C C . VAL A 1 308 ? 4.136 -6.510 -14.803 1.00 87.75 308 VAL A C 1
ATOM 2273 O O . VAL A 1 308 ? 4.852 -6.644 -13.813 1.00 87.75 308 VAL A O 1
ATOM 2276 N N . ILE A 1 309 ? 3.663 -5.337 -15.195 1.00 92.81 309 ILE A N 1
ATOM 2277 C CA . ILE A 1 309 ? 3.954 -4.065 -14.551 1.00 92.81 309 ILE A CA 1
ATOM 2278 C C . ILE A 1 309 ? 2.702 -3.630 -13.780 1.00 92.81 309 ILE A C 1
ATOM 2280 O O . ILE A 1 309 ? 1.682 -3.325 -14.402 1.00 92.81 309 ILE A O 1
ATOM 2284 N N . PRO A 1 310 ? 2.739 -3.611 -12.438 1.00 95.25 310 PRO A N 1
ATOM 2285 C CA . PRO A 1 310 ? 1.683 -3.040 -11.620 1.00 95.25 310 PRO A CA 1
ATOM 2286 C C . PRO A 1 310 ? 1.723 -1.517 -11.751 1.00 95.25 310 PRO A C 1
ATOM 2288 O O . PRO A 1 310 ? 2.777 -0.893 -11.622 1.00 95.25 310 PRO A O 1
ATOM 2291 N N . GLU A 1 311 ? 0.571 -0.910 -11.988 1.00 96.56 311 GLU A N 1
ATOM 2292 C CA . GLU A 1 311 ? 0.418 0.524 -12.192 1.00 96.56 311 GLU A CA 1
ATOM 2293 C C . GLU A 1 311 ? -0.604 1.108 -11.218 1.00 96.56 311 GLU A C 1
ATOM 2295 O O . GLU A 1 311 ? -1.623 0.490 -10.899 1.00 96.56 311 GLU A O 1
ATOM 2300 N N . ILE A 1 312 ? -0.335 2.327 -10.767 1.00 95.75 312 ILE A N 1
ATOM 2301 C CA . ILE A 1 312 ? -1.184 3.121 -9.882 1.00 95.75 312 ILE A CA 1
ATOM 2302 C C . ILE A 1 312 ? -1.776 4.299 -10.647 1.00 95.75 312 ILE A C 1
ATOM 2304 O O . ILE A 1 312 ? -1.114 4.891 -11.498 1.00 95.75 312 ILE A O 1
ATOM 2308 N N . ALA A 1 313 ? -3.019 4.650 -10.329 1.00 94.81 313 ALA A N 1
ATOM 2309 C CA . ALA A 1 313 ? -3.649 5.849 -10.859 1.00 94.81 313 ALA A CA 1
ATOM 2310 C C . ALA A 1 313 ? -3.188 7.081 -10.070 1.00 94.81 313 ALA A C 1
ATOM 2312 O O . ALA A 1 313 ? -3.308 7.115 -8.843 1.00 94.81 313 ALA A O 1
ATOM 2313 N N . VAL A 1 314 ? -2.707 8.096 -10.779 1.00 94.81 314 VAL A N 1
ATOM 2314 C CA . VAL A 1 314 ? -2.440 9.440 -10.254 1.00 94.81 314 VAL A CA 1
ATOM 2315 C C . VAL A 1 314 ? -3.264 10.458 -11.031 1.00 94.81 314 VAL A C 1
ATOM 2317 O O . VAL A 1 314 ? -3.685 10.197 -12.159 1.00 94.81 314 VAL A O 1
ATOM 2320 N N . LEU A 1 315 ? -3.498 11.619 -10.435 1.00 94.00 315 LEU A N 1
ATOM 2321 C CA . LEU A 1 315 ? -4.106 12.758 -11.110 1.00 94.00 315 LEU A CA 1
ATOM 2322 C C . LEU A 1 315 ? -2.991 13.716 -11.535 1.00 94.00 315 LEU A C 1
ATOM 2324 O O . LEU A 1 315 ? -2.207 14.161 -10.699 1.00 94.00 315 LEU A O 1
ATOM 2328 N N . LEU A 1 316 ? -2.910 14.021 -12.827 1.00 93.06 316 LEU A N 1
ATOM 2329 C CA . LEU A 1 316 ? -1.892 14.889 -13.407 1.00 93.06 316 LEU A CA 1
ATOM 2330 C C . LEU A 1 316 ? -2.540 16.132 -14.014 1.00 93.06 316 LEU A C 1
ATOM 2332 O O . LEU A 1 316 ? -3.400 16.036 -14.885 1.00 93.06 316 LEU A O 1
ATOM 2336 N N . GLN A 1 317 ? -2.085 17.305 -13.590 1.00 91.38 317 GLN A N 1
ATOM 2337 C CA . GLN A 1 317 ? -2.425 18.583 -14.199 1.00 91.38 317 GLN A CA 1
ATOM 2338 C C . GLN A 1 317 ? -1.187 19.166 -14.882 1.00 91.38 317 GLN A C 1
ATOM 2340 O O . GLN A 1 317 ? -0.149 19.365 -14.254 1.00 91.38 317 GLN A O 1
ATOM 2345 N N . LEU A 1 318 ? -1.311 19.452 -16.174 1.00 87.81 318 LEU A N 1
ATOM 2346 C CA . LEU A 1 318 ? -0.249 20.013 -17.003 1.00 87.81 318 LEU A CA 1
ATOM 2347 C C . LEU A 1 318 ? -0.547 21.483 -17.331 1.00 87.81 318 LEU A C 1
ATOM 2349 O O . LEU A 1 318 ? -1.579 21.803 -17.921 1.00 87.81 318 LEU A O 1
ATOM 2353 N N . GLY A 1 319 ? 0.367 22.382 -16.963 1.00 82.25 319 GLY A N 1
ATOM 2354 C CA . GLY A 1 319 ? 0.224 23.826 -17.142 1.00 82.25 319 GLY A CA 1
ATOM 2355 C C . GLY A 1 319 ? -1.032 24.388 -16.471 1.00 82.25 319 GLY A C 1
ATOM 2356 O O . GLY A 1 319 ? -1.416 23.971 -15.383 1.00 82.25 319 GLY A O 1
ATOM 2357 N N . ASN A 1 320 ? -1.690 25.324 -17.155 1.00 75.44 320 ASN A N 1
ATOM 2358 C CA . ASN A 1 320 ? -2.940 25.940 -16.700 1.00 75.44 320 ASN A CA 1
ATOM 2359 C C . ASN A 1 320 ? -4.188 25.144 -17.125 1.00 75.44 320 ASN A C 1
ATOM 2361 O O . ASN A 1 320 ? -5.281 25.710 -17.162 1.00 75.44 320 ASN A O 1
ATOM 2365 N N . ASN A 1 321 ? -4.052 23.865 -17.503 1.00 74.69 321 ASN A N 1
ATOM 2366 C CA . ASN A 1 321 ? -5.212 23.066 -17.890 1.00 74.69 321 ASN A CA 1
ATOM 2367 C C . ASN A 1 321 ? -6.176 22.952 -16.699 1.00 74.69 321 ASN A C 1
ATOM 2369 O O . ASN A 1 321 ? -5.759 22.606 -15.594 1.00 74.69 321 ASN A O 1
ATOM 2373 N N . ALA A 1 322 ? -7.450 23.280 -16.911 1.00 70.06 322 ALA A N 1
ATOM 2374 C CA . ALA A 1 322 ? -8.450 23.334 -15.847 1.00 70.06 322 ALA A CA 1
ATOM 2375 C C . ALA A 1 322 ? -8.870 21.940 -15.355 1.00 70.06 322 ALA A C 1
ATOM 2377 O O . ALA A 1 322 ? -9.350 21.812 -14.231 1.00 70.06 322 ALA A O 1
ATOM 2378 N N . ASN A 1 323 ? -8.671 20.907 -16.179 1.00 82.88 323 ASN A N 1
ATOM 2379 C CA . ASN A 1 323 ? -9.085 19.545 -15.871 1.00 82.88 323 ASN A CA 1
ATOM 2380 C C . ASN A 1 323 ? -7.857 18.647 -15.685 1.00 82.88 323 ASN A C 1
ATOM 2382 O O . ASN A 1 323 ? -7.103 18.456 -16.642 1.00 82.88 323 ASN A O 1
ATOM 2386 N N . PRO A 1 324 ? -7.638 18.091 -14.484 1.00 87.12 324 PRO A N 1
ATOM 2387 C CA . PRO A 1 324 ? -6.601 17.095 -14.288 1.00 87.12 324 PRO A CA 1
ATOM 2388 C C . PRO A 1 324 ? -6.991 15.770 -14.947 1.00 87.12 324 PRO A C 1
ATOM 2390 O O . PRO A 1 324 ? -8.155 15.367 -14.934 1.00 87.12 324 PRO A O 1
ATOM 2393 N N . GLU A 1 325 ? -6.006 15.073 -15.502 1.00 91.31 325 GLU A N 1
ATOM 2394 C CA . GLU A 1 325 ? -6.188 13.786 -16.166 1.00 91.31 325 GLU A CA 1
ATOM 2395 C C . GLU A 1 325 ? -5.749 12.642 -15.253 1.00 91.31 325 GLU A C 1
ATOM 2397 O O . GLU A 1 325 ? -4.754 12.743 -14.533 1.00 91.31 325 GLU A O 1
ATOM 2402 N N . SER A 1 326 ? -6.478 11.525 -15.286 1.00 91.12 326 SER A N 1
ATOM 2403 C CA . SER A 1 326 ? -6.035 10.311 -14.605 1.00 91.12 326 SER A CA 1
ATOM 2404 C C . SER A 1 326 ? -5.009 9.582 -15.467 1.00 91.12 326 SER A C 1
ATOM 2406 O O . SER A 1 326 ? -5.296 9.201 -16.601 1.00 91.12 326 SER A O 1
ATOM 2408 N N . VAL A 1 327 ? -3.815 9.371 -14.917 1.00 93.69 327 VAL A N 1
ATOM 2409 C CA . VAL A 1 327 ? -2.715 8.676 -15.589 1.00 93.69 327 VAL A CA 1
ATOM 2410 C C . VAL A 1 327 ? -2.315 7.459 -14.765 1.00 93.69 327 VAL A C 1
ATOM 2412 O O . VAL A 1 327 ? -2.143 7.542 -13.551 1.00 93.69 327 VAL A O 1
ATOM 2415 N N . TYR A 1 328 ? -2.136 6.322 -15.435 1.00 94.88 328 TYR A N 1
ATOM 2416 C CA . TYR A 1 328 ? -1.586 5.115 -14.824 1.00 94.88 328 TYR A CA 1
ATOM 2417 C C . TYR A 1 328 ? -0.061 5.113 -14.944 1.00 94.88 328 TYR A C 1
ATOM 2419 O O . TYR A 1 328 ? 0.484 5.211 -16.045 1.00 94.88 328 TYR A O 1
ATOM 2427 N N . LEU A 1 329 ? 0.626 5.003 -13.808 1.00 95.44 329 LEU A N 1
ATOM 2428 C CA . LEU A 1 329 ? 2.086 4.992 -13.716 1.00 95.44 329 LEU A CA 1
ATOM 2429 C C . LEU A 1 329 ? 2.571 3.694 -13.063 1.00 95.44 329 LEU A C 1
ATOM 2431 O O . LEU A 1 329 ? 1.951 3.261 -12.093 1.00 95.44 329 LEU A O 1
ATOM 2435 N N . PRO A 1 330 ? 3.688 3.094 -13.514 1.00 95.75 330 PRO A N 1
ATOM 2436 C CA . PRO A 1 330 ? 4.293 1.954 -12.831 1.00 95.75 330 PRO A CA 1
ATOM 2437 C C . PRO A 1 330 ? 4.542 2.229 -11.344 1.00 95.75 330 PRO A C 1
ATOM 2439 O O . PRO A 1 330 ? 5.037 3.303 -10.981 1.00 95.75 330 PRO A O 1
ATOM 2442 N N . VAL A 1 331 ? 4.252 1.251 -10.487 1.00 95.75 331 VAL A N 1
ATOM 2443 C CA . VAL A 1 331 ? 4.676 1.271 -9.080 1.00 95.75 331 VAL A CA 1
ATOM 2444 C C . VAL A 1 331 ? 6.195 1.435 -9.040 1.00 95.75 331 VAL A C 1
ATOM 2446 O O . VAL A 1 331 ? 6.915 0.721 -9.732 1.00 95.75 331 VAL A O 1
ATOM 2449 N N . GLY A 1 332 ? 6.686 2.392 -8.249 1.00 93.44 332 GLY A N 1
ATOM 2450 C CA . GLY A 1 332 ? 8.101 2.783 -8.271 1.00 93.44 332 GLY A CA 1
ATOM 2451 C C . GLY A 1 332 ? 8.373 4.113 -8.965 1.00 93.44 332 GLY A C 1
ATOM 2452 O O . GLY A 1 332 ? 9.430 4.690 -8.733 1.00 93.44 332 GLY A O 1
ATOM 2453 N N . THR A 1 333 ? 7.431 4.635 -9.760 1.00 95.25 333 THR A N 1
ATOM 2454 C CA . THR A 1 333 ? 7.602 5.940 -10.415 1.00 95.25 333 THR A CA 1
ATOM 2455 C C . THR A 1 333 ? 7.769 7.038 -9.364 1.00 95.25 333 THR A C 1
ATOM 2457 O O . THR A 1 333 ? 6.897 7.240 -8.515 1.00 95.25 333 THR A O 1
ATOM 2460 N N . THR A 1 334 ? 8.893 7.748 -9.424 1.00 93.75 334 THR A N 1
ATOM 2461 C CA . THR A 1 334 ? 9.177 8.894 -8.552 1.00 93.75 334 THR A CA 1
ATOM 2462 C C . THR A 1 334 ? 8.697 10.202 -9.172 1.00 93.75 334 THR A C 1
ATOM 2464 O O . THR A 1 334 ? 8.410 10.270 -10.370 1.00 93.75 334 THR A O 1
ATOM 2467 N N . VAL A 1 335 ? 8.643 11.267 -8.369 1.00 90.50 335 VAL A N 1
ATOM 2468 C CA . VAL A 1 335 ? 8.360 12.622 -8.870 1.00 90.50 335 VAL A CA 1
ATOM 2469 C C . VAL A 1 335 ? 9.373 13.024 -9.948 1.00 90.50 335 VAL A C 1
ATOM 2471 O O . VAL A 1 335 ? 8.970 13.530 -10.992 1.00 90.50 335 VAL A O 1
ATOM 2474 N N . ALA A 1 336 ? 10.663 12.734 -9.752 1.00 87.06 336 ALA A N 1
ATOM 2475 C CA . ALA A 1 336 ? 11.697 12.972 -10.759 1.00 87.06 336 ALA A CA 1
ATOM 2476 C C . ALA A 1 336 ? 11.401 12.241 -12.082 1.00 87.06 336 ALA A C 1
ATOM 2478 O O . ALA A 1 336 ? 11.380 12.877 -13.133 1.00 87.06 336 ALA A O 1
ATOM 2479 N N . ASN A 1 337 ? 11.065 10.944 -12.035 1.00 90.69 337 ASN A N 1
ATOM 2480 C CA . ASN A 1 337 ? 10.749 10.180 -13.251 1.00 90.69 337 ASN A CA 1
ATOM 2481 C C . ASN A 1 337 ? 9.508 10.693 -13.981 1.00 90.69 337 ASN A C 1
ATOM 2483 O O . ASN A 1 337 ? 9.403 10.542 -15.196 1.00 90.69 337 ASN A O 1
ATOM 2487 N N . LEU A 1 338 ? 8.542 11.260 -13.256 1.00 89.56 338 LEU A N 1
ATOM 2488 C CA . LEU A 1 338 ? 7.380 11.886 -13.874 1.00 89.56 338 LEU A CA 1
ATOM 2489 C C . LEU A 1 338 ? 7.769 13.190 -14.586 1.00 89.56 338 LEU A C 1
ATOM 2491 O O . LEU A 1 338 ? 7.327 13.419 -15.708 1.00 89.56 338 LEU A O 1
ATOM 2495 N N . LEU A 1 339 ? 8.620 14.016 -13.974 1.00 84.44 339 LEU A N 1
ATOM 2496 C CA . LEU A 1 339 ? 9.079 15.289 -14.544 1.00 84.44 339 LEU A CA 1
ATOM 2497 C C . LEU A 1 339 ? 9.968 15.106 -15.780 1.00 84.44 339 LEU A C 1
ATOM 2499 O O . LEU A 1 339 ? 9.834 15.864 -16.744 1.00 84.44 339 LEU A O 1
ATOM 2503 N N . GLU A 1 340 ? 10.814 14.073 -15.781 1.00 84.94 340 GLU A N 1
ATOM 2504 C CA . GLU A 1 340 ? 11.658 13.669 -16.917 1.00 84.94 340 GLU A CA 1
ATOM 2505 C C . GLU A 1 340 ? 10.848 13.373 -18.190 1.00 84.94 340 GLU A C 1
ATOM 2507 O O . GLU A 1 340 ? 11.368 13.508 -19.295 1.00 84.94 340 GLU A O 1
ATOM 2512 N N . ARG A 1 341 ? 9.562 13.007 -18.070 1.00 84.50 341 ARG A N 1
ATOM 2513 C CA . ARG A 1 341 ? 8.695 12.745 -19.234 1.00 84.50 341 ARG A CA 1
ATOM 2514 C C . ARG A 1 341 ? 8.289 14.007 -19.987 1.00 84.50 341 ARG A C 1
ATOM 2516 O O . ARG A 1 341 ? 7.955 13.917 -21.164 1.00 84.50 341 ARG A O 1
ATOM 2523 N N . TYR A 1 342 ? 8.256 15.150 -19.307 1.00 79.69 342 TYR A N 1
ATOM 2524 C CA . TYR A 1 342 ? 7.649 16.376 -19.834 1.00 79.69 342 TYR A CA 1
ATOM 2525 C C . TYR A 1 342 ? 8.622 17.549 -19.930 1.00 79.69 342 TYR A C 1
ATOM 2527 O O . TYR A 1 342 ? 8.312 18.550 -20.572 1.00 79.69 342 TYR A O 1
ATOM 2535 N N . THR A 1 343 ? 9.787 17.459 -19.289 1.00 69.75 343 THR A N 1
ATOM 2536 C CA . THR A 1 343 ? 10.775 18.540 -19.246 1.00 69.75 343 THR A CA 1
ATOM 2537 C C . THR A 1 343 ? 12.188 17.973 -19.337 1.00 69.75 343 THR A C 1
ATOM 2539 O O . THR A 1 343 ? 12.436 16.842 -18.918 1.00 69.75 343 THR A O 1
ATOM 2542 N N . THR A 1 344 ? 13.147 18.771 -19.817 1.00 68.12 344 THR A N 1
ATOM 2543 C CA . THR A 1 344 ? 14.573 18.538 -19.540 1.00 68.12 344 THR A CA 1
ATOM 2544 C C . THR A 1 344 ? 14.820 18.857 -18.068 1.00 68.12 344 THR A C 1
ATOM 2546 O O . THR A 1 344 ? 15.279 19.947 -17.719 1.00 68.12 344 THR A O 1
ATOM 2549 N N . TRP A 1 345 ? 14.393 17.947 -17.197 1.00 63.06 345 TRP A N 1
ATOM 2550 C CA . TRP A 1 345 ? 14.442 18.132 -15.758 1.00 63.06 345 TRP A CA 1
ATOM 2551 C C . TRP A 1 345 ? 15.896 18.231 -15.292 1.00 63.06 345 TRP A C 1
ATOM 2553 O O . TRP A 1 345 ? 16.667 17.279 -15.388 1.00 63.06 345 TRP A O 1
ATOM 2563 N N . LEU A 1 346 ? 16.257 19.399 -14.765 1.00 60.41 346 LEU A N 1
ATOM 2564 C CA . LEU A 1 346 ? 17.460 19.604 -13.972 1.00 60.41 346 LEU A CA 1
ATOM 2565 C C . LEU A 1 346 ? 16.991 20.078 -12.596 1.00 60.41 346 LEU A C 1
ATOM 2567 O O . LEU A 1 346 ? 16.263 21.070 -12.531 1.00 60.41 346 LEU A O 1
ATOM 2571 N N . PRO A 1 347 ? 17.360 19.402 -11.499 1.00 58.66 347 PRO A N 1
ATOM 2572 C CA . PRO A 1 347 ? 16.962 19.807 -10.157 1.00 58.66 347 PRO A CA 1
ATOM 2573 C C . PRO A 1 347 ? 17.673 21.118 -9.776 1.00 58.66 347 PRO A C 1
ATOM 2575 O O . PRO A 1 347 ? 18.744 21.123 -9.175 1.00 58.66 347 PRO A O 1
ATOM 2578 N N . VAL A 1 348 ? 17.088 22.246 -10.184 1.00 54.94 348 VAL A N 1
ATOM 2579 C CA . VAL A 1 348 ? 17.524 23.611 -9.861 1.00 54.94 348 VAL A CA 1
ATOM 2580 C C . VAL A 1 348 ? 16.587 24.251 -8.836 1.00 54.94 348 VAL A C 1
ATOM 2582 O O . VAL A 1 348 ? 15.472 23.787 -8.608 1.00 54.94 348 VAL A O 1
ATOM 2585 N N . ALA A 1 349 ? 17.017 25.376 -8.257 1.00 53.44 349 ALA A N 1
ATOM 2586 C CA . ALA A 1 349 ? 16.384 26.052 -7.119 1.00 53.44 349 ALA A CA 1
ATOM 2587 C C . ALA A 1 349 ? 14.886 26.349 -7.259 1.00 53.44 349 ALA A C 1
ATOM 2589 O O . ALA A 1 349 ? 14.184 26.526 -6.265 1.00 53.44 349 ALA A O 1
ATOM 2590 N N . GLN A 1 350 ? 14.396 26.429 -8.494 1.00 56.97 350 GLN A N 1
ATOM 2591 C CA . GLN A 1 350 ? 13.018 26.777 -8.821 1.00 56.97 350 GLN A CA 1
ATOM 2592 C C . GLN A 1 350 ? 12.098 25.557 -8.969 1.00 56.97 350 GLN A C 1
ATOM 2594 O O . GLN A 1 350 ? 10.914 25.725 -9.236 1.00 56.97 350 GLN A O 1
ATOM 2599 N N . ALA A 1 351 ? 12.606 24.344 -8.746 1.00 59.59 351 ALA A N 1
ATOM 2600 C CA . ALA A 1 351 ? 11.877 23.084 -8.849 1.00 59.59 351 ALA A CA 1
ATOM 2601 C C . ALA A 1 351 ? 10.493 23.095 -8.165 1.00 59.59 351 ALA A C 1
ATOM 2603 O O . ALA A 1 351 ? 9.500 22.723 -8.782 1.00 59.59 351 ALA A O 1
ATOM 2604 N N . GLN A 1 352 ? 10.388 23.604 -6.931 1.00 58.66 352 GLN A N 1
ATOM 2605 C CA . GLN A 1 352 ? 9.107 23.699 -6.206 1.00 58.66 352 GLN A CA 1
ATOM 2606 C C . GLN A 1 352 ? 8.096 24.681 -6.814 1.00 58.66 352 GLN A C 1
ATOM 2608 O O . GLN A 1 352 ? 6.912 24.611 -6.504 1.00 58.66 352 GLN A O 1
ATOM 2613 N N . ARG A 1 353 ? 8.546 25.623 -7.650 1.00 63.09 353 ARG A N 1
ATOM 2614 C CA . ARG A 1 353 ? 7.650 26.533 -8.381 1.00 63.09 353 ARG A CA 1
ATOM 2615 C C . ARG A 1 353 ? 7.076 25.878 -9.637 1.00 63.09 353 ARG A C 1
ATOM 2617 O O . ARG A 1 353 ? 6.070 26.349 -10.150 1.00 63.09 353 ARG A O 1
ATOM 2624 N N . VAL A 1 354 ? 7.723 24.815 -10.117 1.00 71.88 354 VAL A N 1
ATOM 2625 C CA . VAL A 1 354 ? 7.368 24.089 -11.343 1.00 71.88 354 VAL A CA 1
ATOM 2626 C C . VAL A 1 354 ? 6.518 22.861 -11.030 1.00 71.88 354 VAL A C 1
ATOM 2628 O O . VAL A 1 354 ? 5.633 22.534 -11.811 1.00 71.88 354 VAL A O 1
ATOM 2631 N N . VAL A 1 355 ? 6.736 22.197 -9.891 1.00 81.94 355 VAL A N 1
ATOM 2632 C CA . VAL A 1 355 ? 5.946 21.027 -9.485 1.00 81.94 355 VAL A CA 1
ATOM 2633 C C . VAL A 1 355 ? 5.289 21.223 -8.125 1.00 81.94 355 VAL A C 1
ATOM 2635 O O . VAL A 1 355 ? 5.945 21.575 -7.145 1.00 81.94 355 VAL A O 1
ATOM 2638 N N . SER A 1 356 ? 3.993 20.928 -8.054 1.00 87.12 356 SER A N 1
ATOM 2639 C CA . SER A 1 356 ? 3.283 20.710 -6.798 1.00 87.12 356 SER A CA 1
ATOM 2640 C C . SER A 1 356 ? 2.848 19.248 -6.715 1.00 87.12 356 SER A C 1
ATOM 2642 O O . SER A 1 356 ? 2.422 18.649 -7.702 1.00 87.12 356 SER A O 1
ATOM 2644 N N . LEU A 1 357 ? 2.992 18.658 -5.532 1.00 91.19 357 LEU A N 1
ATOM 2645 C CA . LEU A 1 357 ? 2.486 17.327 -5.223 1.00 91.19 357 LEU A CA 1
ATOM 2646 C C . LEU A 1 357 ? 1.572 17.452 -4.013 1.00 91.19 357 LEU A C 1
ATOM 2648 O O . LEU A 1 357 ? 1.943 18.063 -3.011 1.00 91.19 357 LEU A O 1
ATOM 2652 N N . SER A 1 358 ? 0.405 16.834 -4.092 1.00 91.50 358 SER A N 1
ATOM 2653 C CA . SER A 1 358 ? -0.520 16.715 -2.976 1.00 91.50 358 SER A CA 1
ATOM 2654 C C . SER A 1 358 ? -0.960 15.261 -2.834 1.00 91.50 358 SER A C 1
ATOM 2656 O O . SER A 1 358 ? -1.339 14.626 -3.814 1.00 91.50 358 SER A O 1
ATOM 2658 N N . ARG A 1 359 ? -0.900 14.713 -1.619 1.00 90.50 359 ARG A N 1
ATOM 2659 C CA . ARG A 1 359 ? -1.303 13.328 -1.332 1.00 90.50 359 ARG A CA 1
ATOM 2660 C C . ARG A 1 359 ? -2.706 13.280 -0.776 1.00 90.50 359 ARG A C 1
ATOM 2662 O O . ARG A 1 359 ? -3.072 14.146 0.018 1.00 90.50 359 ARG A O 1
ATOM 2669 N N . LEU A 1 360 ? -3.464 12.258 -1.160 1.00 85.56 360 LEU A N 1
ATOM 2670 C CA . LEU A 1 360 ? -4.814 12.042 -0.654 1.00 85.56 360 LEU A CA 1
ATOM 2671 C C . LEU A 1 360 ? -4.808 11.981 0.882 1.00 85.56 360 LEU A C 1
ATOM 2673 O O . LEU A 1 360 ? -4.121 11.154 1.483 1.00 85.56 360 LEU A O 1
ATOM 2677 N N . ALA A 1 361 ? -5.599 12.848 1.505 1.00 81.06 361 ALA A N 1
ATOM 2678 C CA . ALA A 1 361 ? -5.821 12.896 2.938 1.00 81.06 361 ALA A CA 1
ATOM 2679 C C . ALA A 1 361 ? -7.132 12.176 3.259 1.00 81.06 361 ALA A C 1
ATOM 2681 O O . ALA A 1 361 ? -8.217 12.602 2.855 1.00 81.06 361 ALA A O 1
ATOM 2682 N N . LEU A 1 362 ? -7.040 11.084 4.016 1.00 73.25 362 LEU A N 1
ATOM 2683 C CA . LEU A 1 362 ? -8.220 10.401 4.537 1.00 73.25 362 LEU A CA 1
ATOM 2684 C C . LEU A 1 362 ? -8.628 11.164 5.795 1.00 73.25 362 LEU A C 1
ATOM 2686 O O . LEU A 1 362 ? -8.114 10.906 6.881 1.00 73.25 362 LEU A O 1
ATOM 2690 N N . THR A 1 363 ? -9.461 12.193 5.618 1.00 59.31 363 THR A N 1
ATOM 2691 C CA . THR A 1 363 ? -9.775 13.111 6.718 1.00 59.31 363 THR A CA 1
ATOM 2692 C C . THR A 1 363 ? -10.517 12.408 7.845 1.00 59.31 363 THR A C 1
ATOM 2694 O O . THR A 1 363 ? -11.346 11.527 7.626 1.00 59.31 363 THR A O 1
ATOM 2697 N N . THR A 1 364 ? -10.243 12.871 9.059 1.00 53.25 364 THR A N 1
ATOM 2698 C CA . THR A 1 364 ? -10.899 12.466 10.303 1.00 53.25 364 THR A CA 1
ATOM 2699 C C . THR A 1 364 ? -12.265 13.134 10.512 1.00 53.25 364 THR A C 1
ATOM 2701 O O . THR A 1 364 ? -12.945 12.853 11.499 1.00 53.25 364 THR A O 1
ATOM 2704 N N . ASN A 1 365 ? -12.675 14.031 9.604 1.00 45.56 365 ASN A N 1
ATOM 2705 C CA . ASN A 1 365 ? -13.895 14.819 9.732 1.00 45.56 365 ASN A CA 1
ATOM 2706 C C . ASN A 1 365 ? -15.054 14.166 8.976 1.00 45.56 365 ASN A C 1
ATOM 2708 O O . ASN A 1 365 ? -14.916 13.707 7.847 1.00 45.56 365 ASN A O 1
ATOM 2712 N N . ALA A 1 366 ? -16.207 14.148 9.637 1.00 40.72 366 ALA A N 1
ATOM 2713 C CA . ALA A 1 366 ? -17.409 13.366 9.366 1.00 40.72 366 ALA A CA 1
ATOM 2714 C C . ALA A 1 366 ? -18.169 13.659 8.049 1.00 40.72 366 ALA A C 1
ATOM 2716 O O . ALA A 1 366 ? -19.374 13.432 8.004 1.00 40.72 366 ALA A O 1
ATOM 2717 N N . ASN A 1 367 ? -17.500 14.115 6.984 1.00 49.06 367 ASN A N 1
ATOM 2718 C CA . ASN A 1 367 ? -18.074 14.224 5.641 1.00 49.06 367 ASN A CA 1
ATOM 2719 C C . ASN A 1 367 ? -17.612 13.045 4.770 1.00 49.06 367 ASN A C 1
ATOM 2721 O O . ASN A 1 367 ? -16.661 13.190 3.994 1.00 49.06 367 ASN A O 1
ATOM 2725 N N . PRO A 1 368 ? -18.253 11.864 4.885 1.00 46.53 368 PRO A N 1
ATOM 2726 C CA . PRO A 1 368 ? -18.005 10.767 3.961 1.00 46.53 368 PRO A CA 1
ATOM 2727 C C . PRO A 1 368 ? -18.235 11.255 2.522 1.00 46.53 368 PRO A C 1
ATOM 2729 O O . PRO A 1 368 ? -19.338 11.661 2.172 1.00 46.53 368 PRO A O 1
ATOM 2732 N N . GLY A 1 369 ? -17.173 11.251 1.709 1.00 49.22 369 GLY A N 1
ATOM 2733 C CA . GLY A 1 369 ? -17.210 11.624 0.288 1.00 49.22 369 GLY A CA 1
ATOM 2734 C C . GLY A 1 369 ? -16.410 12.872 -0.105 1.00 49.22 369 GLY A C 1
ATOM 2735 O O . GLY A 1 369 ? -16.188 13.077 -1.295 1.00 49.22 369 GLY A O 1
ATOM 2736 N N . ALA A 1 370 ? -15.928 13.685 0.844 1.00 56.38 370 ALA A N 1
ATOM 2737 C CA . ALA A 1 370 ? -15.035 14.798 0.515 1.00 56.38 370 ALA A CA 1
ATOM 2738 C C . ALA A 1 370 ? -13.593 14.298 0.315 1.00 56.38 370 ALA A C 1
ATOM 2740 O O . ALA A 1 370 ? -12.969 13.782 1.242 1.00 56.38 370 ALA A O 1
ATOM 2741 N N . VAL A 1 371 ? -13.060 14.464 -0.897 1.00 67.12 371 VAL A N 1
ATOM 2742 C CA . VAL A 1 371 ? -11.648 14.199 -1.199 1.00 67.12 371 VAL A CA 1
ATOM 2743 C C . VAL A 1 371 ? -10.828 15.381 -0.688 1.00 67.12 371 VAL A C 1
ATOM 2745 O O . VAL A 1 371 ? -11.007 16.507 -1.147 1.00 67.12 371 VAL A O 1
ATOM 2748 N N . ALA A 1 372 ? -9.941 15.138 0.272 1.00 78.94 372 ALA A N 1
ATOM 2749 C CA . ALA A 1 372 ? -9.003 16.142 0.760 1.00 78.94 372 ALA A CA 1
ATOM 2750 C C . ALA A 1 372 ? -7.575 15.762 0.386 1.00 78.94 372 ALA A C 1
ATOM 2752 O O . ALA A 1 372 ? -7.280 14.596 0.134 1.00 78.94 372 ALA A O 1
ATOM 2753 N N . TYR A 1 373 ? -6.679 16.742 0.402 1.00 85.00 373 TYR A N 1
ATOM 2754 C CA . TYR A 1 373 ? -5.277 16.534 0.084 1.00 85.00 373 TYR A CA 1
ATOM 2755 C C . TYR A 1 373 ? -4.367 17.244 1.085 1.00 85.00 373 TYR A C 1
ATOM 2757 O O . TYR A 1 373 ? -4.671 18.344 1.546 1.00 85.00 373 TYR A O 1
ATOM 2765 N N . PHE A 1 374 ? -3.231 16.620 1.385 1.00 87.06 374 PHE A N 1
ATOM 2766 C CA . PHE A 1 374 ? -2.107 17.247 2.067 1.00 87.06 374 PHE A CA 1
ATOM 2767 C C . PHE A 1 374 ? -1.038 17.616 1.046 1.00 87.06 374 PHE A C 1
ATOM 2769 O O . PHE A 1 374 ? -0.570 16.760 0.293 1.00 87.06 374 PHE A O 1
ATOM 2776 N N . THR A 1 375 ? -0.608 18.872 1.046 1.00 88.25 375 THR A N 1
ATOM 2777 C CA . THR A 1 375 ? 0.494 19.323 0.191 1.00 88.25 375 THR A CA 1
ATOM 2778 C C . THR A 1 375 ? 1.804 18.666 0.623 1.00 88.25 375 THR A C 1
ATOM 2780 O O . THR A 1 375 ? 2.048 18.489 1.816 1.00 88.25 375 THR A O 1
ATOM 2783 N N . VAL A 1 376 ? 2.672 18.335 -0.328 1.00 88.81 376 VAL A N 1
ATOM 2784 C CA . VAL A 1 376 ? 4.034 17.859 -0.072 1.00 88.81 376 VAL A CA 1
ATOM 2785 C C . VAL A 1 376 ? 5.027 18.982 -0.334 1.00 88.81 376 VAL A C 1
ATOM 2787 O O . VAL A 1 376 ? 5.114 19.516 -1.437 1.00 88.81 376 VAL A O 1
ATOM 2790 N N . GLN A 1 377 ? 5.805 19.324 0.687 1.00 85.69 377 GLN A N 1
ATOM 2791 C CA . GLN A 1 377 ? 6.894 20.286 0.594 1.00 85.69 377 GLN A CA 1
ATOM 2792 C C . GLN A 1 377 ? 8.209 19.539 0.359 1.00 85.69 377 GLN A C 1
ATOM 2794 O O . GLN A 1 377 ? 8.638 18.755 1.199 1.00 85.69 377 GLN A O 1
ATOM 2799 N N . PHE A 1 378 ? 8.876 19.789 -0.767 1.00 79.62 378 PHE A N 1
ATOM 2800 C CA . PHE A 1 378 ? 10.160 19.151 -1.116 1.00 79.62 378 PHE A CA 1
ATOM 2801 C C . PHE A 1 378 ? 11.389 19.786 -0.430 1.00 79.62 378 PHE A C 1
ATOM 2803 O O . PHE A 1 378 ? 12.522 19.473 -0.771 1.00 79.62 378 PHE A O 1
ATOM 2810 N N . ALA A 1 379 ? 11.171 20.734 0.479 1.00 67.94 379 ALA A N 1
ATOM 2811 C CA . ALA A 1 379 ? 12.196 21.452 1.226 1.00 67.94 379 ALA A CA 1
ATOM 2812 C C . ALA A 1 379 ? 11.557 22.012 2.499 1.00 67.94 379 ALA A C 1
ATOM 2814 O O . ALA A 1 379 ? 10.388 22.403 2.482 1.00 67.94 379 ALA A O 1
ATOM 2815 N N . ALA A 1 380 ? 12.324 22.092 3.587 1.00 55.97 380 ALA A N 1
ATOM 2816 C CA . ALA A 1 380 ? 11.900 22.862 4.750 1.00 55.97 380 ALA A CA 1
ATOM 2817 C C . ALA A 1 380 ? 11.799 24.357 4.367 1.00 55.97 380 ALA A C 1
ATOM 2819 O O . ALA A 1 380 ? 12.629 24.814 3.577 1.00 55.97 380 ALA A O 1
ATOM 2820 N N . PRO A 1 381 ? 10.870 25.144 4.952 1.00 48.50 381 PRO A N 1
ATOM 2821 C CA . PRO A 1 381 ? 10.618 26.545 4.576 1.00 48.50 381 PRO A CA 1
ATOM 2822 C C . PRO A 1 381 ? 11.842 27.483 4.555 1.00 48.50 381 PRO A C 1
ATOM 2824 O O . PRO A 1 381 ? 11.773 28.552 3.961 1.00 48.50 381 PRO A O 1
ATOM 2827 N N . ASN A 1 382 ? 12.959 27.083 5.177 1.00 45.53 382 ASN A N 1
ATOM 2828 C CA . ASN A 1 382 ? 14.180 27.881 5.323 1.00 45.53 382 ASN A CA 1
ATOM 2829 C C . ASN A 1 382 ? 15.437 27.226 4.710 1.00 45.53 382 ASN A C 1
ATOM 2831 O O . ASN A 1 382 ? 16.548 27.676 4.985 1.00 45.53 382 ASN A O 1
ATOM 2835 N N . ALA A 1 383 ? 15.308 26.145 3.934 1.00 51.09 383 ALA A N 1
ATOM 2836 C CA . ALA A 1 383 ? 16.462 25.507 3.303 1.00 51.09 383 ALA A CA 1
ATOM 2837 C C . ALA A 1 383 ? 16.871 26.262 2.026 1.00 51.09 383 ALA A C 1
ATOM 2839 O O . ALA A 1 383 ? 16.085 26.386 1.086 1.00 51.09 383 ALA A O 1
ATOM 2840 N N . LEU A 1 384 ? 18.122 26.732 1.968 1.00 43.53 384 LEU A N 1
ATOM 2841 C CA . LEU A 1 384 ? 18.763 27.130 0.716 1.00 43.53 384 LEU A CA 1
ATOM 2842 C C . LEU A 1 384 ? 18.965 25.870 -0.149 1.00 43.53 384 LEU A C 1
ATOM 2844 O O . LEU A 1 384 ? 19.991 25.218 -0.053 1.00 43.53 384 LEU A O 1
ATOM 2848 N N . VAL A 1 385 ? 17.952 25.553 -0.963 1.00 48.06 385 VAL A N 1
ATOM 2849 C CA . VAL A 1 385 ? 18.057 25.077 -2.355 1.00 48.06 385 VAL A CA 1
ATOM 2850 C C . VAL A 1 385 ? 18.833 23.760 -2.639 1.00 48.06 385 VAL A C 1
ATOM 2852 O O . VAL A 1 385 ? 20.041 23.672 -2.464 1.00 48.06 385 VAL A O 1
ATOM 2855 N N . ASN A 1 386 ? 18.124 22.815 -3.283 1.00 53.34 386 ASN A N 1
ATOM 2856 C CA . ASN A 1 386 ? 18.600 21.672 -4.095 1.00 53.34 386 ASN A CA 1
ATOM 2857 C C . ASN A 1 386 ? 19.041 20.383 -3.391 1.00 53.34 386 ASN A C 1
ATOM 2859 O O . ASN A 1 386 ? 20.190 19.968 -3.533 1.00 53.34 386 ASN A O 1
ATOM 2863 N N . ASP A 1 387 ? 18.106 19.652 -2.781 1.00 67.94 387 ASP A N 1
ATOM 2864 C CA . ASP A 1 387 ? 18.320 18.213 -2.618 1.00 67.94 387 ASP A CA 1
ATOM 2865 C C . ASP A 1 387 ? 17.572 17.420 -3.695 1.00 67.94 387 ASP A C 1
ATOM 2867 O O . ASP A 1 387 ? 16.350 17.263 -3.655 1.00 67.94 387 ASP A O 1
ATOM 2871 N N . VAL A 1 388 ? 18.321 16.917 -4.679 1.00 72.62 388 VAL A N 1
ATOM 2872 C CA . VAL A 1 388 ? 17.797 16.055 -5.751 1.00 72.62 388 VAL A CA 1
ATOM 2873 C C . VAL A 1 388 ? 17.113 14.815 -5.174 1.00 72.62 388 VAL A C 1
ATOM 2875 O O . VAL A 1 388 ? 16.126 14.336 -5.734 1.00 72.62 388 VAL A O 1
ATOM 2878 N N . GLN A 1 389 ? 17.587 14.325 -4.025 1.00 78.56 389 GLN A N 1
ATOM 2879 C CA . GLN A 1 389 ? 17.017 13.157 -3.364 1.00 78.56 389 GLN A CA 1
ATOM 2880 C C . GLN A 1 389 ? 15.584 13.406 -2.891 1.00 78.56 389 GLN A C 1
ATOM 2882 O O . GLN A 1 389 ? 14.816 12.452 -2.778 1.00 78.56 389 GLN A O 1
ATOM 2887 N N . ALA A 1 390 ? 15.168 14.663 -2.692 1.00 81.44 390 ALA A N 1
ATOM 2888 C CA . ALA A 1 390 ? 13.788 14.967 -2.332 1.00 81.44 390 ALA A CA 1
ATOM 2889 C C . ALA A 1 390 ? 12.791 14.578 -3.442 1.00 81.44 390 ALA A C 1
ATOM 2891 O O . ALA A 1 390 ? 11.664 14.174 -3.154 1.00 81.44 390 ALA A O 1
ATOM 2892 N N . PHE A 1 391 ? 13.211 14.640 -4.711 1.00 85.12 391 PHE A N 1
ATOM 2893 C CA . PHE A 1 391 ? 12.385 14.273 -5.868 1.00 85.12 391 PHE A CA 1
ATOM 2894 C C . PHE A 1 391 ? 12.416 12.774 -6.189 1.00 85.12 391 PHE A C 1
ATOM 2896 O O . PHE A 1 391 ? 11.619 12.311 -7.004 1.00 85.12 391 PHE A O 1
ATOM 2903 N N . ALA A 1 392 ? 13.252 11.993 -5.492 1.00 88.38 392 ALA A N 1
ATOM 2904 C CA . ALA A 1 392 ? 13.195 10.530 -5.509 1.00 88.38 392 ALA A CA 1
ATOM 2905 C C . ALA A 1 392 ? 11.981 9.974 -4.737 1.00 88.38 392 ALA A C 1
ATOM 2907 O O . ALA A 1 392 ? 11.833 8.762 -4.597 1.00 88.38 392 ALA A O 1
ATOM 2908 N N . LEU A 1 393 ? 11.105 10.850 -4.231 1.00 92.50 393 LEU A N 1
ATOM 2909 C CA . LEU A 1 393 ? 9.851 10.499 -3.582 1.00 92.50 393 LEU A CA 1
ATOM 2910 C C . LEU A 1 393 ? 8.967 9.651 -4.524 1.00 92.50 393 LEU A C 1
ATOM 2912 O O . LEU A 1 393 ? 8.529 10.165 -5.558 1.00 92.50 393 LEU A O 1
ATOM 2916 N N . PRO A 1 394 ? 8.658 8.387 -4.180 1.00 95.25 394 PRO A N 1
ATOM 2917 C CA . PRO A 1 394 ? 7.744 7.557 -4.958 1.00 95.25 394 PRO A CA 1
ATOM 2918 C C . PRO A 1 394 ? 6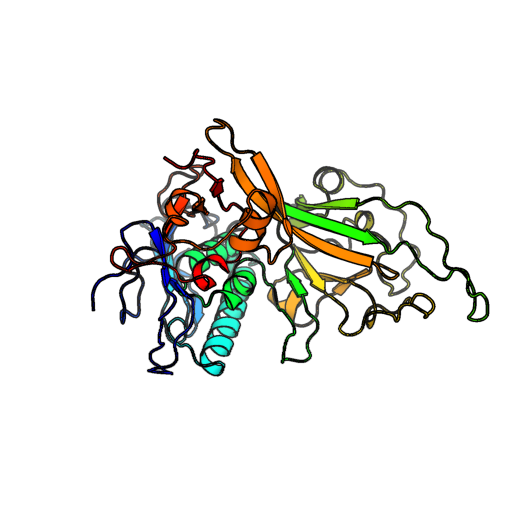.312 8.083 -4.895 1.00 95.25 394 PRO A C 1
ATOM 2920 O O . PRO A 1 394 ? 5.832 8.442 -3.814 1.00 95.25 394 PRO A O 1
ATOM 2923 N N . LEU A 1 395 ? 5.621 8.083 -6.032 1.00 95.44 395 LEU A N 1
ATOM 2924 C CA . LEU A 1 395 ? 4.198 8.412 -6.115 1.00 95.44 395 LEU A CA 1
ATOM 2925 C C . LEU A 1 395 ? 3.343 7.276 -5.539 1.00 95.44 395 LEU A C 1
ATOM 2927 O O . LEU A 1 395 ? 3.698 6.099 -5.637 1.00 95.44 395 LEU A O 1
ATOM 2931 N N . LEU A 1 396 ? 2.208 7.634 -4.942 1.00 94.00 396 LEU A N 1
ATOM 2932 C CA . LEU A 1 396 ? 1.185 6.706 -4.461 1.00 94.00 396 LEU A CA 1
ATOM 2933 C C . LEU A 1 396 ? -0.127 6.875 -5.231 1.00 94.00 396 LEU A C 1
ATOM 2935 O O . LEU A 1 396 ? -0.375 7.890 -5.878 1.00 94.00 396 LEU A O 1
ATOM 2939 N N . ALA A 1 397 ? -0.980 5.851 -5.164 1.00 91.69 397 ALA A N 1
ATOM 2940 C CA . ALA A 1 397 ? -2.295 5.899 -5.787 1.00 91.69 397 ALA A CA 1
ATOM 2941 C C . ALA A 1 397 ? -3.125 7.066 -5.227 1.00 91.6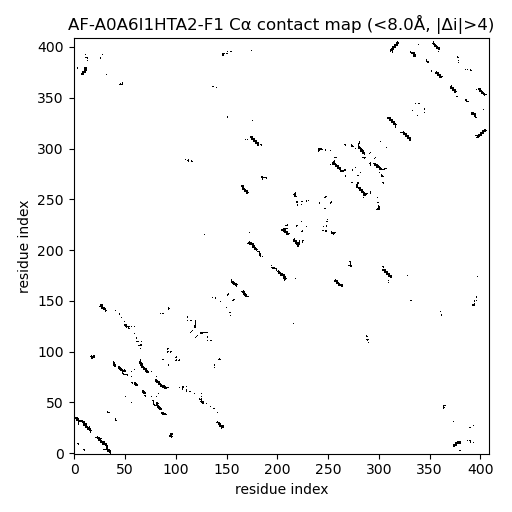9 397 ALA A C 1
ATOM 2943 O O . ALA A 1 397 ? -3.221 7.243 -4.012 1.00 91.69 397 ALA A O 1
ATOM 2944 N N . GLY A 1 398 ? -3.738 7.837 -6.123 1.00 90.62 398 GLY A N 1
ATOM 2945 C CA . GLY A 1 398 ? -4.525 9.019 -5.782 1.00 90.62 398 GLY A CA 1
ATOM 2946 C C . GLY A 1 398 ? -3.705 10.287 -5.542 1.00 90.62 398 GLY A C 1
ATOM 2947 O O . GLY A 1 398 ? -4.311 11.317 -5.254 1.00 90.62 398 GLY A O 1
ATOM 2948 N N . ASP A 1 399 ? -2.373 10.250 -5.672 1.00 93.81 399 ASP A N 1
ATOM 2949 C CA . ASP A 1 399 ? -1.551 11.462 -5.634 1.00 93.81 399 ASP A CA 1
ATOM 2950 C C . ASP A 1 399 ? -1.973 12.433 -6.745 1.00 93.81 399 ASP A C 1
ATOM 2952 O O . ASP A 1 399 ? -2.262 12.031 -7.877 1.00 93.81 399 ASP A O 1
ATOM 2956 N N . TYR A 1 400 ? -1.994 13.719 -6.402 1.00 93.50 400 TYR A N 1
ATOM 2957 C CA . TYR A 1 400 ? -2.283 14.811 -7.315 1.00 93.50 400 TYR A CA 1
ATOM 2958 C C . TYR A 1 400 ? -1.015 15.606 -7.607 1.00 93.50 400 TYR A C 1
ATOM 2960 O O . TYR A 1 400 ? -0.417 16.183 -6.696 1.00 93.50 400 TYR A O 1
ATOM 2968 N N . VAL A 1 401 ? -0.600 15.626 -8.871 1.00 92.19 401 VAL A N 1
ATOM 2969 C CA . VAL A 1 401 ? 0.608 16.312 -9.329 1.00 92.19 401 VAL A CA 1
ATOM 2970 C C . VAL A 1 401 ? 0.227 17.412 -10.304 1.00 92.19 401 VAL A C 1
ATOM 2972 O O . VAL A 1 401 ? -0.385 17.141 -11.335 1.00 92.19 401 VAL A O 1
ATOM 2975 N N . THR A 1 402 ? 0.651 18.640 -10.024 1.00 89.69 402 THR A N 1
ATOM 2976 C CA . THR A 1 402 ? 0.586 19.741 -10.988 1.00 89.69 402 THR A CA 1
ATOM 2977 C C . THR A 1 402 ? 1.992 20.057 -11.472 1.00 89.69 402 THR A C 1
ATOM 2979 O O . THR A 1 402 ? 2.884 20.314 -10.665 1.00 89.69 402 THR A O 1
ATOM 2982 N N . ILE A 1 403 ? 2.189 20.067 -12.789 1.00 86.69 403 ILE A N 1
ATOM 2983 C CA . ILE A 1 403 ? 3.424 20.510 -13.439 1.00 86.69 403 ILE A CA 1
ATOM 2984 C C . ILE A 1 403 ? 3.112 21.816 -14.166 1.00 86.69 403 ILE A C 1
ATOM 2986 O O . ILE A 1 403 ? 2.444 21.818 -15.199 1.00 86.69 403 ILE A O 1
ATOM 2990 N N . ALA A 1 404 ? 3.570 22.936 -13.620 1.00 81.06 404 ALA A N 1
ATOM 2991 C CA . ALA A 1 404 ? 3.414 24.248 -14.222 1.00 81.06 404 ALA A CA 1
ATOM 2992 C C . ALA A 1 404 ? 4.461 24.451 -15.327 1.00 81.06 404 ALA A C 1
ATOM 2994 O O . ALA A 1 404 ? 5.662 24.470 -15.069 1.00 81.06 404 ALA A O 1
ATOM 2995 N N . PHE A 1 405 ? 4.008 24.659 -16.561 1.00 68.88 405 PHE A N 1
ATOM 2996 C CA . PHE A 1 405 ? 4.865 25.132 -17.645 1.00 68.88 405 PHE A CA 1
ATOM 2997 C C . PHE A 1 405 ? 4.802 26.660 -17.678 1.00 68.88 405 PHE A C 1
ATOM 2999 O O . PHE A 1 405 ? 3.824 27.236 -18.150 1.00 68.88 405 PHE A O 1
ATOM 3006 N N . GLY A 1 406 ? 5.818 27.322 -17.131 1.00 57.28 406 GLY A N 1
ATOM 3007 C CA . GLY A 1 406 ? 5.999 28.768 -17.250 1.00 57.28 406 GLY A CA 1
ATOM 3008 C C . GLY A 1 406 ? 7.201 29.073 -18.136 1.00 57.28 406 GLY A C 1
ATOM 3009 O O . GLY A 1 406 ? 8.246 28.446 -17.972 1.00 57.28 406 GLY A O 1
ATOM 3010 N N . SER A 1 407 ? 7.064 30.029 -19.064 1.00 38.28 407 SER A N 1
ATOM 3011 C CA . SER A 1 407 ? 8.227 30.641 -19.722 1.00 38.28 407 SER A CA 1
ATOM 3012 C C . SER A 1 407 ? 9.184 31.132 -18.635 1.00 38.28 407 SER A C 1
ATOM 3014 O O . SER A 1 407 ? 8.702 31.747 -17.679 1.00 38.28 407 SER A O 1
ATOM 3016 N N . PRO A 1 408 ? 10.503 30.904 -18.751 1.00 37.44 408 PRO A N 1
ATOM 3017 C CA . PRO A 1 408 ? 11.443 31.565 -17.864 1.00 37.44 408 PRO A CA 1
ATOM 3018 C C . PRO A 1 408 ? 11.235 33.073 -18.039 1.00 37.44 408 PRO A C 1
ATOM 3020 O O . PRO A 1 408 ? 11.344 33.589 -19.153 1.00 37.44 408 PRO A O 1
ATOM 3023 N N . SER A 1 409 ? 10.830 33.745 -16.966 1.00 34.88 409 SER A N 1
ATOM 3024 C CA . SER A 1 409 ? 10.869 35.202 -16.850 1.00 34.88 409 SER A CA 1
ATOM 3025 C C . SER A 1 409 ? 12.102 35.594 -16.065 1.00 34.88 409 SER A C 1
ATOM 3027 O O . SER A 1 409 ? 12.234 35.038 -14.944 1.00 34.88 409 SER A O 1
#

Mean predicted aligned error: 9.84 Å

Foldseek 3Di:
DDQQADAQAKEFDQQADFPAGPPDTATKTAAHRDDPPDQKRPDWQKAAQFFPQDDDQQPQWDDDQFKIKGWDADPPRDSRRIIITIIGSHPLLRGDDPVSVVVVLVRLLCRLLCCCVVACVDVVHGGDPCVSVLVLVQVLNRGIGGLVCNQCSQWVFDCCPPVVFWTKTKDDAQKKKKKDADQDADPDDQPDPDGDGDDDDIDIWGWHWAQDPNDIFIARHPVLSPDPNDDPPPPPDDLAEDEDSSCCSDDPNGARIKMKTAAPAEDDRSDHKDSDQNRFIWMWGHNTSVCNPVPTHTHHTDTHRMDIFIWAWEWEAEAPDPGTDTDTDGFQQFQQNVCVVPDPDDQWFCVCVFKWKWAWDPDSDPDPPDTDTRTYHLDRPPDPGDDPVSRSRTDHHHMYMYGHDDDDD

pLDDT: mean 77.76, std 16.57, range [34.88, 96.56]

Organism: NCBI:txid2654252

Radius of gyration: 23.03 Å; Cα contacts (8 Å, |Δi|>4): 830; chains: 1; bounding box: 50×68×61 Å

Nearest PDB structures (foldseek):
  1v6e-assembly1_A  TM=4.912E-01  e=6.297E-02  Mus musculus
  2kd0-assembly1_A  TM=4.110E-01  e=4.227E-01  Arabidopsis thaliana
  5is5-assembly1_A  TM=4.452E-01  e=1.894E+00  Mus musculus
  4bfr-assembly1_A  TM=3.947E-01  e=1.127E+00  Mus musculus
  8bcy-assembly1_A  TM=4.123E-01  e=1.504E+00  Homo sapiens

Sequence (409 aa):
MPSFSPNNSYVVYTSYSGPDAPGELQAWLLPPQFTYGKQSPPVPLALPNLWTGLGDPSTLKLSNPDFSMAVTFNPPPTRASVTLKLTLTGLNAWNTRPASRAALRSNFLAFVAGIETAFELSSPPLLVPGATAQIAATLIQYLPLPLGELLLYGCGLETGIGTGAPASVDLRPGMRLRSEPSQRQYLAPPNQAFSAYVATGSLAWHVSTNVANGTAVQAFDAFLGTIAAPQLVPPQPPSGPVNSLIDLQQSGSAFRHHRLIYPQNVIAAGAPGSASASTNVQITGAATLAALRSNPALTATFFGRDVVIPEIAVLLQLGNNANPESVYLPVGTTVANLLERYTTWLPVAQAQRVVSLSRLALTTNANPGAVAYFTVQFAAPNALVNDVQAFALPLLAGDYVTIAFGSPS